Protein 5WTQ (pdb70)

GO terms:
  GO:0005829 cytosol (C, TAS)

Structure (mmCIF, N/CA/C/O backbone):
data_5WTQ
#
_entry.id   5WTQ
#
_cell.length_a   72.548
_cell.length_b   152.779
_cell.length_c   212.911
_cell.angle_alpha   90.00
_cell.angle_beta   90.00
_cell.angle_gamma   90.00
#
_symmetry.space_group_name_H-M   'F 2 2 2'
#
loop_
_entity.id
_entity.type
_entity.pdbx_description
1 polymer 'Proteasome assembly chaperone 4'
2 non-polymer 'NICKEL (II) ION'
3 non-polymer 'CHLORIDE ION'
4 water water
#
loop_
_atom_site.group_PDB
_atom_site.id
_atom_site.type_symbol
_atom_site.label_atom_id
_atom_site.label_alt_id
_atom_site.label_comp_id
_atom_site.label_asym_id
_atom_site.label_entity_id
_atom_site.label_seq_id
_atom_site.pdbx_PDB_ins_code
_atom_site.Cartn_x
_atom_site.Cartn_y
_atom_site.Cartn_z
_atom_site.occupancy
_atom_site.B_iso_or_equiv
_atom_site.auth_seq_id
_atom_site.auth_comp_id
_atom_site.auth_asym_id
_atom_site.auth_atom_id
_atom_site.pdbx_PDB_model_num
ATOM 1 N N . GLY A 1 13 ? -9.057 22.328 15.779 1.00 59.56 10 GLY A N 1
ATOM 2 C CA . GLY A 1 13 ? -9.307 23.827 16.013 1.00 58.09 10 GLY A CA 1
ATOM 3 C C . GLY A 1 13 ? -9.002 24.675 14.757 1.00 62.94 10 GLY A C 1
ATOM 4 O O . GLY A 1 13 ? -9.847 25.450 14.227 1.00 56.82 10 GLY A O 1
ATOM 5 N N . ASP A 1 14 ? -7.786 24.472 14.260 1.00 58.39 11 ASP A N 1
ATOM 6 C CA . ASP A 1 14 ? -7.289 25.051 12.981 1.00 58.52 11 ASP A CA 1
ATOM 7 C C . ASP A 1 14 ? -7.971 24.434 11.719 1.00 49.16 11 ASP A C 1
ATOM 8 O O . ASP A 1 14 ? -7.611 23.345 11.284 1.00 67.71 11 ASP A O 1
ATOM 13 N N . VAL A 1 15 ? -8.866 25.200 11.098 1.00 45.99 12 VAL A N 1
ATOM 14 C CA . VAL A 1 15 ? -9.650 24.829 9.912 1.00 48.14 12 VAL A CA 1
ATOM 15 C C . VAL A 1 15 ? -8.876 25.026 8.590 1.00 48.07 12 VAL A C 1
ATOM 16 O O . VAL A 1 15 ? -8.329 26.109 8.365 1.00 52.14 12 VAL A O 1
ATOM 20 N N . SER A 1 16 ? -8.852 24.009 7.700 1.00 36.72 13 SER A N 1
ATOM 21 C CA . SER A 1 16 ? -8.480 24.201 6.298 1.00 35.99 13 SER A CA 1
ATOM 22 C C . SER A 1 16 ? -9.610 23.765 5.364 1.00 37.30 13 SER A C 1
ATOM 23 O O . SER A 1 16 ? -10.304 22.771 5.627 1.00 36.34 13 SER A O 1
ATOM 26 N N . LEU A 1 17 ? -9.749 24.449 4.251 1.00 32.44 14 LEU A N 1
ATOM 27 C CA . LEU A 1 17 ? -10.771 24.225 3.264 1.00 37.00 14 LEU A CA 1
ATOM 28 C C . LEU A 1 17 ? -10.202 23.793 1.945 1.00 37.34 14 LEU A C 1
ATOM 29 O O . LEU A 1 17 ? -9.089 24.181 1.616 1.00 31.52 14 LEU A O 1
ATOM 34 N N . HIS A 1 18 ? -10.928 22.948 1.212 1.00 30.24 15 HIS A N 1
ATOM 35 C CA . HIS A 1 18 ? -10.525 22.563 -0.142 1.00 30.96 15 HIS A CA 1
ATOM 36 C C . HIS A 1 18 ? -11.773 22.301 -0.959 1.00 30.71 15 HIS A C 1
ATOM 37 O O . HIS A 1 18 ? -12.857 22.007 -0.386 1.00 29.51 15 HIS A O 1
ATOM 44 N N . ASN A 1 19 ? -11.693 22.473 -2.266 1.00 30.21 16 ASN A N 1
ATOM 45 C CA . ASN A 1 19 ? -12.750 22.034 -3.140 1.00 31.57 16 ASN A CA 1
ATOM 46 C C . ASN A 1 19 ? -12.178 21.451 -4.388 1.00 31.08 16 ASN A C 1
ATOM 47 O O . ASN A 1 19 ? -11.058 21.697 -4.719 1.00 30.83 16 ASN A O 1
ATOM 52 N N . PHE A 1 20 ? -12.966 20.651 -5.089 1.00 31.71 17 PHE A N 1
ATOM 53 C CA . PHE A 1 20 ? -12.551 20.059 -6.374 1.00 31.37 17 PHE A CA 1
ATOM 54 C C . PHE A 1 20 ? -13.776 19.627 -7.103 1.00 33.66 17 PHE A C 1
ATOM 55 O O . PHE A 1 20 ? -14.857 19.509 -6.503 1.00 33.74 17 PHE A O 1
ATOM 63 N N . SER A 1 21 ? -13.667 19.385 -8.393 1.00 31.56 18 SER A N 1
ATOM 64 C CA . SER A 1 21 ? -14.773 18.966 -9.201 1.00 32.25 18 SER A CA 1
ATOM 65 C C . SER A 1 21 ? -14.377 17.790 -10.106 1.00 39.55 18 SER A C 1
ATOM 66 O O . SER A 1 21 ? -13.196 17.553 -10.343 1.00 41.20 18 SER A O 1
ATOM 69 N N . ALA A 1 22 ? -15.353 17.067 -10.609 1.00 32.62 19 ALA A N 1
ATOM 70 C CA . ALA A 1 22 ? -15.078 15.892 -11.473 1.00 35.67 19 ALA A CA 1
ATOM 71 C C . ALA A 1 22 ? -16.271 15.643 -12.365 1.00 33.87 19 ALA A C 1
ATOM 72 O O . ALA A 1 22 ? -17.425 15.840 -11.961 1.00 33.88 19 ALA A O 1
ATOM 74 N N . ARG A 1 23 ? -16.026 15.206 -13.591 1.00 35.02 20 ARG A N 1
ATOM 75 C CA . ARG A 1 23 ? -17.093 14.720 -14.461 1.00 35.52 20 ARG A CA 1
ATOM 76 C C . ARG A 1 23 ? -17.305 13.234 -14.178 1.00 36.82 20 ARG A C 1
ATOM 77 O O . ARG A 1 23 ? -16.412 12.428 -14.412 1.00 38.06 20 ARG A O 1
ATOM 85 N N . LEU A 1 24 ? -18.497 12.880 -13.703 1.00 37.69 21 LEU A N 1
ATOM 86 C CA . LEU A 1 24 ? -18.825 11.500 -13.349 1.00 40.02 21 LEU A CA 1
ATOM 87 C C . LEU A 1 24 ? -20.169 11.176 -14.019 1.00 43.75 21 LEU A C 1
ATOM 88 O O . LEU A 1 24 ? -21.155 11.958 -13.882 1.00 40.92 21 LEU A O 1
ATOM 93 N N . TRP A 1 25 ? -20.211 10.081 -14.801 1.00 49.13 22 TRP A N 1
ATOM 94 C CA . TRP A 1 25 ? -21.294 9.857 -15.780 1.00 45.37 22 TRP A CA 1
ATOM 95 C C . TRP A 1 25 ? -21.455 11.122 -16.587 1.00 50.29 22 TRP A C 1
ATOM 96 O O . TRP A 1 25 ? -20.474 11.654 -17.065 1.00 46.41 22 TRP A O 1
ATOM 107 N N . GLU A 1 26 ? -22.649 11.664 -16.746 1.00 57.89 23 GLU A N 1
ATOM 108 C CA . GLU A 1 26 ? -22.698 12.825 -17.640 1.00 74.96 23 GLU A CA 1
ATOM 109 C C . GLU A 1 26 ? -22.876 14.120 -16.862 1.00 67.71 23 GLU A C 1
ATOM 110 O O . GLU A 1 26 ? -23.472 15.076 -17.376 1.00 70.95 23 GLU A O 1
ATOM 116 N N . GLN A 1 27 ? -22.335 14.162 -15.643 1.00 58.09 24 GLN A N 1
ATOM 117 C CA . GLN A 1 27 ? -22.615 15.292 -14.739 1.00 55.00 24 GLN A CA 1
ATOM 118 C C . GLN A 1 27 ? -21.395 15.781 -14.032 1.00 49.51 24 GLN A C 1
ATOM 119 O O . GLN A 1 27 ? -20.484 14.991 -13.721 1.00 42.46 24 GLN A O 1
ATOM 125 N N . LEU A 1 28 ? -21.338 17.110 -13.852 1.00 42.50 25 LEU A N 1
ATOM 126 C CA . LEU A 1 28 ? -20.271 17.710 -13.087 1.00 39.85 25 LEU A CA 1
ATOM 127 C C . LEU A 1 28 ? -20.603 17.566 -11.605 1.00 36.69 25 LEU A C 1
ATOM 128 O O . LEU A 1 28 ? -21.608 18.111 -11.131 1.00 35.20 25 LEU A O 1
ATOM 133 N N . VAL A 1 29 ? -19.765 16.865 -10.873 1.00 31.08 26 VAL A N 1
ATOM 134 C CA . VAL A 1 29 ? -19.912 16.731 -9.445 1.00 29.78 26 VAL A CA 1
ATOM 135 C C . VAL A 1 29 ? -18.921 17.616 -8.750 1.00 26.96 26 VAL A C 1
ATOM 136 O O . VAL A 1 29 ? -17.721 17.673 -9.113 1.00 27.30 26 VAL A O 1
ATOM 140 N N . HIS A 1 30 ? -19.401 18.270 -7.708 1.00 27.06 27 HIS A N 1
ATOM 141 C CA . HIS A 1 30 ? -18.603 19.278 -6.974 1.00 27.93 27 HIS A CA 1
ATOM 142 C C . HIS A 1 30 ? -18.409 18.845 -5.574 1.00 29.08 27 HIS A C 1
ATOM 143 O O . HIS A 1 30 ? -19.368 18.353 -4.918 1.00 30.81 27 HIS A O 1
ATOM 150 N N . PHE A 1 31 ? -17.203 19.009 -5.067 1.00 26.35 28 PHE A N 1
ATOM 151 C CA . PHE A 1 31 ? -16.827 18.540 -3.723 1.00 24.35 28 PHE A CA 1
ATOM 152 C C . PHE A 1 31 ? -16.273 19.667 -2.891 1.00 28.87 28 PHE A C 1
ATOM 153 O O . PHE A 1 31 ? -15.416 20.431 -3.366 1.00 29.10 28 PHE A O 1
ATOM 161 N N . HIS A 1 32 ? -16.701 19.779 -1.634 1.00 26.03 29 HIS A N 1
ATOM 162 C CA . HIS A 1 32 ? -16.097 20.704 -0.694 1.00 27.86 29 HIS A CA 1
ATOM 163 C C . HIS A 1 32 ? -15.632 19.918 0.514 1.00 30.36 29 HIS A C 1
ATOM 164 O O . HIS A 1 32 ? -16.299 18.999 0.966 1.00 28.54 29 HIS A O 1
ATOM 171 N N . VAL A 1 33 ? -14.516 20.342 1.088 1.00 26.04 30 VAL A N 1
ATOM 172 C CA . VAL A 1 33 ? -13.907 19.711 2.228 1.00 28.56 30 VAL A CA 1
ATOM 173 C C . VAL A 1 33 ? -13.628 20.713 3.282 1.00 30.68 30 VAL A C 1
ATOM 174 O O . VAL A 1 33 ? -13.140 21.796 2.977 1.00 31.54 30 VAL A O 1
ATOM 178 N N . MET A 1 34 ? -13.868 20.346 4.538 1.00 29.65 31 MET A N 1
ATOM 179 C CA . MET A 1 34 ? -13.358 21.078 5.679 1.00 33.15 31 MET A CA 1
ATOM 180 C C . MET A 1 34 ? -12.578 20.107 6.527 1.00 32.69 31 MET A C 1
ATOM 181 O O . MET A 1 34 ? -13.124 19.054 6.918 1.00 33.85 31 MET A O 1
ATOM 186 N N . ARG A 1 35 ? -11.333 20.448 6.833 1.00 33.01 32 ARG A N 1
ATOM 187 C CA . ARG A 1 35 ? -10.448 19.612 7.630 1.00 34.07 32 ARG A CA 1
ATOM 188 C C . ARG A 1 35 ? -10.190 20.330 8.942 1.00 35.22 32 ARG A C 1
ATOM 189 O O . ARG A 1 35 ? -9.752 21.495 8.947 1.00 36.16 32 ARG A O 1
ATOM 197 N N . LEU A 1 36 ? -10.565 19.684 10.025 1.00 34.21 33 LEU A N 1
ATOM 198 C CA . LEU A 1 36 ? -9.988 19.910 11.369 1.00 45.11 33 LEU A CA 1
ATOM 199 C C . LEU A 1 36 ? -9.059 18.745 11.711 1.00 52.57 33 LEU A C 1
ATOM 200 O O . LEU A 1 36 ? -8.999 17.753 10.950 1.00 50.05 33 LEU A O 1
ATOM 205 N N . THR A 1 37 ? -8.320 18.805 12.825 1.00 58.91 34 THR A N 1
ATOM 206 C CA . THR A 1 37 ? -7.346 17.712 13.134 1.00 56.07 34 THR A CA 1
ATOM 207 C C . THR A 1 37 ? -8.017 16.352 13.359 1.00 58.86 34 THR A C 1
ATOM 208 O O . THR A 1 37 ? -7.530 15.320 12.902 1.00 62.55 34 THR A O 1
ATOM 212 N N . ASP A 1 38 ? -9.131 16.382 14.083 1.00 47.63 35 ASP A N 1
ATOM 213 C CA . ASP A 1 38 ? -9.881 15.185 14.499 1.00 57.87 35 ASP A CA 1
ATOM 214 C C . ASP A 1 38 ? -11.213 15.014 13.748 1.00 54.97 35 ASP A C 1
ATOM 215 O O . ASP A 1 38 ? -11.912 14.030 14.002 1.00 50.79 35 ASP A O 1
ATOM 220 N N . SER A 1 39 ? -11.560 15.932 12.821 1.00 46.44 36 SER A N 1
ATOM 221 C CA . SER A 1 39 ? -12.819 15.843 12.099 1.00 43.70 36 SER A CA 1
ATOM 222 C C . SER A 1 39 ? -12.656 16.241 10.642 1.00 44.18 36 SER A C 1
ATOM 223 O O . SER A 1 39 ? -11.798 17.085 10.303 1.00 39.44 36 SER A O 1
ATOM 226 N N . LEU A 1 40 ? -13.437 15.647 9.764 1.00 32.27 37 LEU A N 1
ATOM 227 C CA . LEU A 1 40 ? -13.461 16.029 8.387 1.00 29.71 37 LEU A CA 1
ATOM 228 C C . LEU A 1 40 ? -14.925 16.198 7.942 1.00 32.66 37 LEU A C 1
ATOM 229 O O . LEU A 1 40 ? -15.758 15.381 8.309 1.00 32.12 37 LEU A O 1
ATOM 234 N N . PHE A 1 41 ? -15.224 17.235 7.160 1.00 30.86 38 PHE A N 1
ATOM 235 C CA . PHE A 1 41 ? -16.545 17.409 6.535 1.00 31.23 38 PHE A CA 1
ATOM 236 C C . PHE A 1 41 ? -16.409 17.297 5.064 1.00 30.19 38 PHE A C 1
ATOM 237 O O . PHE A 1 41 ? -15.632 18.051 4.482 1.00 31.40 38 PHE A O 1
ATOM 245 N N . LEU A 1 42 ? -17.141 16.365 4.436 1.00 27.88 39 LEU A N 1
ATOM 246 C CA . LEU A 1 42 ? -17.208 16.232 2.996 1.00 27.23 39 LEU A CA 1
ATOM 247 C C . LEU A 1 42 ? -18.580 16.524 2.467 1.00 26.18 39 LEU A C 1
ATOM 248 O O . LEU A 1 42 ? -19.547 15.923 2.914 1.00 27.80 39 LEU A O 1
ATOM 253 N N . TRP A 1 43 ? -18.661 17.416 1.506 1.00 27.03 40 TRP A N 1
ATOM 254 C CA . TRP A 1 43 ? -19.888 17.868 0.915 1.00 26.78 40 TRP A CA 1
ATOM 255 C C . TRP A 1 43 ? -19.776 17.521 -0.511 1.00 27.84 40 TRP A C 1
ATOM 256 O O . TRP A 1 43 ? -18.779 17.848 -1.161 1.00 26.40 40 TRP A O 1
ATOM 267 N N . VAL A 1 44 ? -20.814 16.876 -1.049 1.00 24.12 41 VAL A N 1
ATOM 268 C CA . VAL A 1 44 ? -20.925 16.537 -2.422 1.00 24.31 41 VAL A CA 1
ATOM 269 C C . VAL A 1 44 ? -22.138 17.124 -3.006 1.00 24.19 41 VAL A C 1
ATOM 270 O O . VAL A 1 44 ? -23.239 17.011 -2.414 1.00 28.29 41 VAL A O 1
ATOM 274 N N . GLY A 1 45 ? -22.006 17.722 -4.183 1.00 25.92 42 GLY A N 1
ATOM 275 C CA . GLY A 1 45 ? -23.177 18.344 -4.815 1.00 27.63 42 GLY A CA 1
ATOM 276 C C . GLY A 1 45 ? -22.873 18.893 -6.175 1.00 30.68 42 GLY A C 1
ATOM 277 O O . GLY A 1 45 ? -22.031 18.363 -6.906 1.00 32.44 42 GLY A O 1
ATOM 278 N N . ALA A 1 46 ? -23.599 19.928 -6.541 1.00 28.27 43 ALA A N 1
ATOM 279 C CA . ALA A 1 46 ? -23.507 20.557 -7.807 1.00 29.26 43 ALA A CA 1
ATOM 280 C C . ALA A 1 46 ? -22.860 21.902 -7.636 1.00 29.79 43 ALA A C 1
ATOM 281 O O . ALA A 1 46 ? -22.690 22.402 -6.513 1.00 27.67 43 ALA A O 1
ATOM 283 N N . THR A 1 47 ? -22.501 22.494 -8.762 1.00 30.45 44 THR A N 1
ATOM 284 C CA . THR A 1 47 ? -22.031 23.862 -8.789 1.00 27.58 44 THR A CA 1
ATOM 285 C C . THR A 1 47 ? -22.724 24.594 -9.909 1.00 32.47 44 THR A C 1
ATOM 286 O O . THR A 1 47 ? -22.889 24.049 -11.005 1.00 31.91 44 THR A O 1
ATOM 290 N N . PRO A 1 48 ? -23.195 25.819 -9.687 1.00 31.42 45 PRO A N 1
ATOM 291 C CA . PRO A 1 48 ? -23.095 26.569 -8.417 1.00 32.58 45 PRO A CA 1
ATOM 292 C C . PRO A 1 48 ? -24.054 26.022 -7.326 1.00 32.28 45 PRO A C 1
ATOM 293 O O . PRO A 1 48 ? -24.924 25.191 -7.611 1.00 31.32 45 PRO A O 1
ATOM 297 N N . HIS A 1 49 ? -23.813 26.467 -6.102 1.00 28.81 46 HIS A N 1
ATOM 298 C CA . HIS A 1 49 ? -24.570 25.971 -4.965 1.00 29.30 46 HIS A CA 1
ATOM 299 C C . HIS A 1 49 ? -24.621 27.081 -3.930 1.00 30.66 46 HIS A C 1
ATOM 300 O O . HIS A 1 49 ? -23.799 28.051 -3.912 1.00 26.92 46 HIS A O 1
ATOM 307 N N . LEU A 1 50 ? -25.519 26.865 -2.997 1.00 29.83 47 LEU A N 1
ATOM 308 C CA . LEU A 1 50 ? -25.655 27.765 -1.884 1.00 32.75 47 LEU A CA 1
ATOM 309 C C . LEU A 1 50 ? -24.526 27.591 -0.931 1.00 33.02 47 LEU A C 1
ATOM 310 O O . LEU A 1 50 ? -23.885 26.523 -0.842 1.00 31.41 47 LEU A O 1
ATOM 315 N N . ARG A 1 51 ? -24.252 28.697 -0.207 1.00 29.72 48 ARG A N 1
ATOM 316 C CA . ARG A 1 51 ? -23.133 28.728 0.717 1.00 30.30 48 ARG A CA 1
ATOM 317 C C . ARG A 1 51 ? -23.633 28.959 2.154 1.00 33.18 48 ARG A C 1
ATOM 318 O O . ARG A 1 51 ? -23.272 29.886 2.782 1.00 39.99 48 ARG A O 1
ATOM 326 N N . ASN A 1 52 ? -24.431 28.022 2.626 1.00 33.93 49 ASN A N 1
ATOM 327 C CA . ASN A 1 52 ? -25.252 28.166 3.799 1.00 34.66 49 ASN A CA 1
ATOM 328 C C . ASN A 1 52 ? -24.823 27.272 4.943 1.00 34.65 49 ASN A C 1
ATOM 329 O O . ASN A 1 52 ? -25.643 26.910 5.804 1.00 30.50 49 ASN A O 1
ATOM 334 N N . LEU A 1 53 ? -23.576 26.857 4.938 1.00 30.77 50 LEU A N 1
ATOM 335 C CA . LEU A 1 53 ? -23.053 25.927 5.904 1.00 27.25 50 LEU A CA 1
ATOM 336 C C . LEU A 1 53 ? -21.825 26.500 6.551 1.00 27.81 50 LEU A C 1
ATOM 337 O O . LEU A 1 53 ? -20.885 26.847 5.878 1.00 31.15 50 LEU A O 1
ATOM 342 N N . ALA A 1 54 ? -21.840 26.562 7.863 1.00 27.51 51 ALA A N 1
ATOM 343 C CA . ALA A 1 54 ? -20.780 27.224 8.620 1.00 29.76 51 ALA A CA 1
ATOM 344 C C . ALA A 1 54 ? -20.420 26.462 9.830 1.00 28.90 51 ALA A C 1
ATOM 345 O O . ALA A 1 54 ? -21.221 25.692 10.342 1.00 31.52 51 ALA A O 1
ATOM 347 N N . VAL A 1 55 ? -19.216 26.691 10.304 1.00 30.30 52 VAL A N 1
ATOM 348 C CA . VAL A 1 55 ? -18.787 26.192 11.587 1.00 28.50 52 VAL A CA 1
ATOM 349 C C . VAL A 1 55 ? -18.140 27.335 12.368 1.00 35.06 52 VAL A C 1
ATOM 350 O O . VAL A 1 55 ? -17.441 28.175 11.783 1.00 39.51 52 VAL A O 1
ATOM 354 N N . ALA A 1 56 ? -18.358 27.345 13.672 1.00 34.28 53 ALA A N 1
ATOM 355 C CA . ALA A 1 56 ? -17.664 28.266 14.549 1.00 35.56 53 ALA A CA 1
ATOM 356 C C . ALA A 1 56 ? -17.042 27.527 15.713 1.00 38.25 53 ALA A C 1
ATOM 357 O O . ALA A 1 56 ? -17.605 26.552 16.233 1.00 35.88 53 ALA A O 1
ATOM 359 N N . MET A 1 57 ? -15.930 28.050 16.216 1.00 38.91 54 MET A N 1
ATOM 360 C CA . MET A 1 57 ? -15.365 27.586 17.492 1.00 46.46 54 MET A CA 1
ATOM 361 C C . MET A 1 57 ? -14.757 28.766 18.272 1.00 47.67 54 MET A C 1
ATOM 362 O O . MET A 1 57 ? -14.196 29.697 17.659 1.00 46.82 54 MET A O 1
ATOM 367 N N . SER A 1 58 ? -15.044 28.702 19.580 1.00 58.52 55 SER A N 1
ATOM 368 C CA . SER A 1 58 ? -14.437 29.525 20.620 1.00 59.34 55 SER A CA 1
ATOM 369 C C . SER A 1 58 ? -12.957 29.519 20.396 1.00 57.64 55 SER A C 1
ATOM 370 O O . SER A 1 58 ? -12.346 28.468 20.244 1.00 61.74 55 SER A O 1
ATOM 373 N N . SER A 1 59 ? -12.417 30.725 20.236 1.00 66.73 56 SER A N 1
ATOM 374 C CA . SER A 1 59 ? -10.984 30.961 20.186 1.00 64.04 56 SER A CA 1
ATOM 375 C C . SER A 1 59 ? -10.624 31.042 21.667 1.00 61.35 56 SER A C 1
ATOM 376 O O . SER A 1 59 ? -11.417 31.602 22.492 1.00 52.98 56 SER A O 1
ATOM 379 N N . ARG A 1 60 ? -9.461 30.542 22.045 1.00 63.16 57 ARG A N 1
ATOM 380 C CA . ARG A 1 60 ? -9.044 30.809 23.453 1.00 63.54 57 ARG A CA 1
ATOM 381 C C . ARG A 1 60 ? -8.427 32.207 23.625 1.00 53.71 57 ARG A C 1
ATOM 382 O O . ARG A 1 60 ? -8.292 32.655 24.749 1.00 56.34 57 ARG A O 1
ATOM 390 N N . TYR A 1 61 ? -8.162 32.932 22.530 1.00 42.85 58 TYR A N 1
ATOM 391 C CA . TYR A 1 61 ? -7.523 34.252 22.627 1.00 43.07 58 TYR A CA 1
ATOM 392 C C . TYR A 1 61 ? -8.563 35.357 22.821 1.00 56.16 58 TYR A C 1
ATOM 393 O O . TYR A 1 61 ? -8.392 36.191 23.712 1.00 55.17 58 TYR A O 1
ATOM 402 N N . ASP A 1 62 ? -9.656 35.287 22.042 1.00 59.25 59 ASP A N 1
ATOM 403 C CA . ASP A 1 62 ? -10.737 36.295 21.986 1.00 56.41 59 ASP A CA 1
ATOM 404 C C . ASP A 1 62 ? -12.025 35.696 22.557 1.00 55.68 59 ASP A C 1
ATOM 405 O O . ASP A 1 62 ? -12.211 34.500 22.509 1.00 48.81 59 ASP A O 1
ATOM 410 N N . SER A 1 63 ? -12.942 36.530 23.043 1.00 47.04 60 SER A N 1
ATOM 411 C CA . SER A 1 63 ? -14.213 36.033 23.443 1.00 52.27 60 SER A CA 1
ATOM 412 C C . SER A 1 63 ? -15.073 35.805 22.223 1.00 48.57 60 SER A C 1
ATOM 413 O O . SER A 1 63 ? -16.146 35.325 22.418 1.00 43.45 60 SER A O 1
ATOM 416 N N . ILE A 1 64 ? -14.665 36.224 21.007 1.00 40.49 61 ILE A N 1
ATOM 417 C CA . ILE A 1 64 ? -15.558 36.068 19.835 1.00 40.62 61 ILE A CA 1
ATOM 418 C C . ILE A 1 64 ? -15.168 34.799 19.051 1.00 38.89 61 ILE A C 1
ATOM 419 O O . ILE A 1 64 ? -14.030 34.657 18.653 1.00 37.82 61 ILE A O 1
ATOM 424 N N . PRO A 1 65 ? -16.093 33.827 18.890 1.00 36.52 62 PRO A N 1
ATOM 425 C CA . PRO A 1 65 ? -15.764 32.610 18.134 1.00 37.42 62 PRO A CA 1
ATOM 426 C C . PRO A 1 65 ? -15.475 32.929 16.684 1.00 33.48 62 PRO A C 1
ATOM 427 O O . PRO A 1 65 ? -16.065 33.853 16.115 1.00 36.81 62 PRO A O 1
ATOM 431 N N . VAL A 1 66 ? -14.489 32.220 16.097 1.00 32.19 63 VAL A N 1
ATOM 432 C CA . VAL A 1 66 ? -14.221 32.383 14.678 1.00 39.29 63 VAL A CA 1
ATOM 433 C C . VAL A 1 66 ? -15.128 31.435 13.846 1.00 40.46 63 VAL A C 1
ATOM 434 O O . VAL A 1 66 ? -15.111 30.251 14.075 1.00 36.71 63 VAL A O 1
ATOM 438 N N . SER A 1 67 ? -15.882 32.029 12.945 1.00 40.80 64 SER A N 1
ATOM 439 C CA . SER A 1 67 ? -16.874 31.357 12.155 1.00 43.57 64 SER A CA 1
ATOM 440 C C . SER A 1 67 ? -16.346 31.264 10.750 1.00 45.91 64 SER A C 1
ATOM 441 O O . SER A 1 67 ? -15.799 32.235 10.243 1.00 42.60 64 SER A O 1
ATOM 444 N N . THR A 1 68 ? -16.492 30.112 10.120 1.00 35.12 65 THR A N 1
ATOM 445 C CA . THR A 1 68 ? -16.028 29.918 8.733 1.00 36.65 65 THR A CA 1
ATOM 446 C C . THR A 1 68 ? -17.148 29.393 7.872 1.00 36.18 65 THR A C 1
ATOM 447 O O . THR A 1 68 ? -17.863 28.502 8.295 1.00 36.18 65 THR A O 1
ATOM 451 N N . SER A 1 69 ? -17.322 29.919 6.674 1.00 33.71 66 SER A N 1
ATOM 452 C CA . SER A 1 69 ? -18.264 29.373 5.690 1.00 36.90 66 SER A CA 1
ATOM 453 C C . SER A 1 69 ? -17.592 28.174 5.029 1.00 37.98 66 SER A C 1
ATOM 454 O O . SER A 1 69 ? -16.548 28.307 4.475 1.00 35.70 66 SER A O 1
ATOM 457 N N . LEU A 1 70 ? -18.128 26.965 5.140 1.00 30.23 67 LEU A N 1
ATOM 458 C CA . LEU A 1 70 ? -17.442 25.784 4.645 1.00 31.38 67 LEU A CA 1
ATOM 459 C C . LEU A 1 70 ? -17.521 25.611 3.147 1.00 28.96 67 LEU A C 1
ATOM 460 O O . LEU A 1 70 ? -16.761 24.900 2.578 1.00 34.01 67 LEU A O 1
ATOM 465 N N . LEU A 1 71 ? -18.481 26.269 2.522 1.00 29.05 68 LEU A N 1
ATOM 466 C CA . LEU A 1 71 ? -18.803 26.123 1.148 1.00 31.07 68 LEU A CA 1
ATOM 467 C C . LEU A 1 71 ? -18.348 27.284 0.241 1.00 29.36 68 LEU A C 1
ATOM 468 O O . LEU A 1 71 ? -18.777 27.388 -0.895 1.00 36.68 68 LEU A O 1
ATOM 473 N N . GLY A 1 72 ? -17.489 28.143 0.761 1.00 33.11 69 GLY A N 1
ATOM 474 C CA . GLY A 1 72 ? -16.932 29.253 0.038 1.00 36.74 69 GLY A CA 1
ATOM 475 C C . GLY A 1 72 ? -17.384 30.580 0.634 1.00 41.66 69 GLY A C 1
ATOM 476 O O . GLY A 1 72 ? -18.436 30.704 1.290 1.00 34.13 69 GLY A O 1
ATOM 477 N N . ASP A 1 73 ? -16.567 31.591 0.403 1.00 46.66 70 ASP A N 1
ATOM 478 C CA . ASP A 1 73 ? -16.836 32.908 1.018 1.00 49.18 70 ASP A CA 1
ATOM 479 C C . ASP A 1 73 ? -18.142 33.434 0.574 1.00 45.14 70 ASP A C 1
ATOM 480 O O . ASP A 1 73 ? -18.539 33.241 -0.546 1.00 42.16 70 ASP A O 1
ATOM 485 N N . THR A 1 74 ? -18.861 34.071 1.479 1.00 45.57 71 THR A N 1
ATOM 486 C CA . THR A 1 74 ? -20.114 34.738 1.159 1.00 45.94 71 THR A CA 1
ATOM 487 C C . THR A 1 74 ? -20.235 35.988 2.038 1.00 52.05 71 THR A C 1
ATOM 488 O O . THR A 1 74 ? -19.728 36.020 3.173 1.00 51.73 71 THR A O 1
ATOM 492 N N . SER A 1 75 ? -20.985 36.957 1.551 1.00 57.43 72 SER A N 1
ATOM 493 C CA . SER A 1 75 ? -21.276 38.163 2.318 1.00 67.80 72 SER A CA 1
ATOM 494 C C . SER A 1 75 ? -22.511 37.983 3.215 1.00 66.43 72 SER A C 1
ATOM 495 O O . SER A 1 75 ? -22.616 38.702 4.214 1.00 81.10 72 SER A O 1
ATOM 498 N N . ASP A 1 76 ? -23.443 37.072 2.849 1.00 58.81 73 ASP A N 1
ATOM 499 C CA . ASP A 1 76 ? -24.552 36.610 3.727 1.00 60.99 73 ASP A CA 1
ATOM 500 C C . ASP A 1 76 ? -24.007 35.975 5.025 1.00 52.44 73 ASP A C 1
ATOM 501 O O . ASP A 1 76 ? -23.395 34.922 4.997 1.00 52.51 73 ASP A O 1
ATOM 506 N N . THR A 1 77 ? -24.257 36.621 6.146 1.00 52.84 74 THR A N 1
ATOM 507 C CA . THR A 1 77 ? -23.757 36.155 7.403 1.00 46.36 74 THR A CA 1
ATOM 508 C C . THR A 1 77 ? -24.787 35.320 8.189 1.00 39.19 74 THR A C 1
ATOM 509 O O . THR A 1 77 ? -24.560 35.120 9.376 1.00 39.59 74 THR A O 1
ATOM 513 N N . THR A 1 78 ? -25.921 34.903 7.618 1.00 35.23 75 THR A N 1
ATOM 514 C CA . THR A 1 78 ? -26.904 34.188 8.413 1.00 37.89 75 THR A CA 1
ATOM 515 C C . THR A 1 78 ? -26.317 32.954 9.107 1.00 42.42 75 THR A C 1
ATOM 516 O O . THR A 1 78 ? -26.422 32.822 10.326 1.00 36.37 75 THR A O 1
ATOM 520 N N . SER A 1 79 ? -25.653 32.081 8.350 1.00 33.77 76 SER A N 1
ATOM 521 C CA . SER A 1 79 ? -25.209 30.814 8.928 1.00 32.27 76 SER A CA 1
ATOM 522 C C . SER A 1 79 ? -23.971 31.087 9.798 1.00 30.10 76 SER A C 1
ATOM 523 O O . SER A 1 79 ? -23.819 30.496 10.864 1.00 30.91 76 SER A O 1
ATOM 526 N N . THR A 1 80 ? -23.027 31.895 9.284 1.00 32.71 77 THR A N 1
ATOM 527 C CA . THR A 1 80 ? -21.814 32.179 10.048 1.00 33.30 77 THR A CA 1
ATOM 528 C C . THR A 1 80 ? -22.146 32.928 11.318 1.00 34.49 77 THR A C 1
ATOM 529 O O . THR A 1 80 ? -21.565 32.637 12.340 1.00 32.88 77 THR A O 1
ATOM 533 N N . GLY A 1 81 ? -23.090 33.831 11.263 1.00 33.68 78 GLY A N 1
ATOM 534 C CA . GLY A 1 81 ? -23.501 34.614 12.444 1.00 39.53 78 GLY A CA 1
ATOM 535 C C . GLY A 1 81 ? -24.177 33.762 13.469 1.00 33.71 78 GLY A C 1
ATOM 536 O O . GLY A 1 81 ? -23.838 33.827 14.665 1.00 35.03 78 GLY A O 1
ATOM 537 N N . LEU A 1 82 ? -25.112 32.948 13.036 1.00 36.11 79 LEU A N 1
ATOM 538 C CA . LEU A 1 82 ? -25.761 32.024 13.963 1.00 38.12 79 LEU A CA 1
ATOM 539 C C . LEU A 1 82 ? -24.786 31.087 14.609 1.00 34.56 79 LEU A C 1
ATOM 540 O O . LEU A 1 82 ? -24.870 30.866 15.838 1.00 35.63 79 LEU A O 1
ATOM 545 N N . ALA A 1 83 ? -23.883 30.492 13.819 1.00 32.46 80 ALA A N 1
ATOM 546 C CA . ALA A 1 83 ? -22.934 29.557 14.378 1.00 31.09 80 ALA A CA 1
ATOM 547 C C . ALA A 1 83 ? -22.078 30.264 15.450 1.00 34.87 80 ALA A C 1
ATOM 548 O O . ALA A 1 83 ? -21.782 29.712 16.477 1.00 34.47 80 ALA A O 1
ATOM 550 N N . GLN A 1 84 ? -21.628 31.455 15.130 1.00 33.78 81 GLN A N 1
ATOM 551 C CA . GLN A 1 84 ? -20.777 32.229 16.058 1.00 35.60 81 GLN A CA 1
ATOM 552 C C . GLN A 1 84 ? -21.495 32.508 17.367 1.00 31.52 81 GLN A C 1
ATOM 553 O O . GLN A 1 84 ? -20.914 32.300 18.412 1.00 35.21 81 GLN A O 1
ATOM 559 N N . ARG A 1 85 ? -22.744 32.936 17.310 1.00 33.76 82 ARG A N 1
ATOM 560 C CA . ARG A 1 85 ? -23.483 33.271 18.490 1.00 36.81 82 ARG A CA 1
ATOM 561 C C . ARG A 1 85 ? -23.784 32.005 19.313 1.00 47.15 82 ARG A C 1
ATOM 562 O O . ARG A 1 85 ? -23.741 32.056 20.540 1.00 38.22 82 ARG A O 1
ATOM 570 N N . LEU A 1 86 ? -24.101 30.881 18.660 1.00 35.57 83 LEU A N 1
ATOM 571 C CA . LEU A 1 86 ? -24.327 29.628 19.390 1.00 33.21 83 LEU A CA 1
ATOM 572 C C . LEU A 1 86 ? -23.060 29.041 19.939 1.00 34.61 83 LEU A C 1
A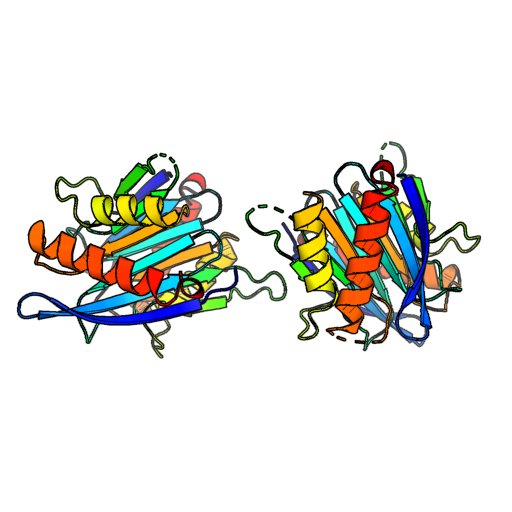TOM 573 O O . LEU A 1 86 ? -23.086 28.429 21.032 1.00 37.02 83 LEU A O 1
ATOM 578 N N . ALA A 1 87 ? -21.925 29.198 19.251 1.00 31.50 84 ALA A N 1
ATOM 579 C CA . ALA A 1 87 ? -20.670 28.750 19.793 1.00 36.16 84 ALA A CA 1
ATOM 580 C C . ALA A 1 87 ? -20.243 29.538 21.051 1.00 42.27 84 ALA A C 1
ATOM 581 O O . ALA A 1 87 ? -19.561 28.980 21.950 1.00 40.14 84 ALA A O 1
ATOM 583 N N . ARG A 1 88 ? -20.603 30.816 21.058 1.00 45.75 85 ARG A N 1
ATOM 584 C CA . ARG A 1 88 ? -20.348 31.721 22.190 1.00 50.44 85 ARG A CA 1
ATOM 585 C C . ARG A 1 88 ? -21.184 31.171 23.370 1.00 47.11 85 ARG A C 1
ATOM 586 O O . ARG A 1 88 ? -20.670 30.935 24.433 1.00 44.40 85 ARG A O 1
ATOM 594 N N . LYS A 1 89 ? -22.469 30.946 23.141 1.00 40.22 86 LYS A N 1
ATOM 595 C CA . LYS A 1 89 ? -23.368 30.532 24.187 1.00 45.14 86 LYS A CA 1
ATOM 596 C C . LYS A 1 89 ? -23.054 29.149 24.752 1.00 53.01 86 LYS A C 1
ATOM 597 O O . LYS A 1 89 ? -23.159 28.946 25.951 1.00 48.41 86 LYS A O 1
ATOM 603 N N . THR A 1 90 ? -22.641 28.204 23.916 1.00 41.48 87 THR A N 1
ATOM 604 C CA . THR A 1 90 ? -22.466 26.805 24.346 1.00 42.78 87 THR A CA 1
ATOM 605 C C . THR A 1 90 ? -21.033 26.461 24.657 1.00 50.97 87 THR A C 1
ATOM 606 O O . THR A 1 90 ? -20.775 25.361 25.153 1.00 48.24 87 THR A O 1
ATOM 610 N N . ASN A 1 91 ? -20.078 27.322 24.290 1.00 48.98 88 ASN A N 1
ATOM 611 C CA . ASN A 1 91 ? -18.668 26.989 24.473 1.00 55.73 88 ASN A CA 1
ATOM 612 C C . ASN A 1 91 ? -18.223 25.689 23.800 1.00 56.05 88 ASN A C 1
ATOM 613 O O . ASN A 1 91 ? -17.352 25.009 24.317 1.00 46.04 88 ASN A O 1
ATOM 618 N N . LYS A 1 92 ? -18.791 25.352 22.637 1.00 47.10 89 LYS A N 1
ATOM 619 C CA . LYS A 1 92 ? -18.339 24.233 21.850 1.00 48.94 89 LYS A CA 1
ATOM 620 C C . LYS A 1 92 ? -18.325 24.600 20.381 1.00 43.03 89 LYS A C 1
ATOM 621 O O . LYS A 1 92 ? -18.736 25.657 19.992 1.00 40.79 89 LYS A O 1
ATOM 627 N N . GLN A 1 93 ? -17.753 23.716 19.586 1.00 40.54 90 GLN A N 1
ATOM 628 C CA . GLN A 1 93 ? -17.773 23.829 18.132 1.00 42.95 90 GLN A CA 1
ATOM 629 C C . GLN A 1 93 ? -19.196 23.649 17.624 1.00 37.94 90 GLN A C 1
ATOM 630 O O . GLN A 1 93 ? -19.869 22.704 18.017 1.00 41.44 90 GLN A O 1
ATOM 636 N N . VAL A 1 94 ? -19.686 24.595 16.813 1.00 36.33 91 VAL A N 1
ATOM 637 C CA . VAL A 1 94 ? -21.069 24.567 16.335 1.00 35.57 91 VAL A CA 1
ATOM 638 C C . VAL A 1 94 ? -21.082 24.654 14.813 1.00 34.77 91 VAL A C 1
ATOM 639 O O . VAL A 1 94 ? -20.557 25.587 14.264 1.00 32.84 91 VAL A O 1
ATOM 643 N N . PHE A 1 95 ? -21.669 23.656 14.157 1.00 29.39 92 PHE A N 1
ATOM 644 C CA . PHE A 1 95 ? -21.982 23.701 12.731 1.00 27.69 92 PHE A CA 1
ATOM 645 C C . PHE A 1 95 ? -23.394 24.178 12.587 1.00 27.92 92 PHE A C 1
ATOM 646 O O . PHE A 1 95 ? -24.270 23.813 13.390 1.00 28.84 92 PHE A O 1
ATOM 654 N N . VAL A 1 96 ? -23.667 25.023 11.585 1.00 29.61 93 VAL A N 1
ATOM 655 C CA . VAL A 1 96 ? -25.021 25.415 11.239 1.00 27.71 93 VAL A CA 1
ATOM 656 C C . VAL A 1 96 ? -25.201 25.168 9.753 1.00 29.21 93 VAL A C 1
ATOM 657 O O . VAL A 1 96 ? -24.368 25.576 8.947 1.00 28.61 93 VAL A O 1
ATOM 661 N N . SER A 1 97 ? -26.264 24.471 9.399 1.00 25.68 94 SER A N 1
ATOM 662 C CA . SER A 1 97 ? -26.677 24.261 8.034 1.00 25.18 94 SER A CA 1
ATOM 663 C C . SER A 1 97 ? -27.987 24.937 7.934 1.00 25.84 94 SER A C 1
ATOM 664 O O . SER A 1 97 ? -28.960 24.509 8.564 1.00 25.50 94 SER A O 1
ATOM 667 N N . TYR A 1 98 ? -28.033 26.041 7.195 1.00 28.10 95 TYR A N 1
ATOM 668 C CA . TYR A 1 98 ? -29.228 26.949 7.240 1.00 26.75 95 TYR A CA 1
ATOM 669 C C . TYR A 1 98 ? -29.922 26.845 5.931 1.00 30.72 95 TYR A C 1
ATOM 670 O O . TYR A 1 98 ? -29.493 27.486 4.982 1.00 34.20 95 TYR A O 1
ATOM 679 N N . ASN A 1 99 ? -30.990 26.081 5.845 1.00 27.42 96 ASN A N 1
ATOM 680 C CA . ASN A 1 99 ? -31.590 25.718 4.582 1.00 33.77 96 ASN A CA 1
ATOM 681 C C . ASN A 1 99 ? -32.949 26.332 4.389 1.00 37.63 96 ASN A C 1
ATOM 682 O O . ASN A 1 99 ? -33.786 25.712 3.796 1.00 40.91 96 ASN A O 1
ATOM 687 N N . LEU A 1 100 ? -33.064 27.619 4.672 1.00 45.79 97 LEU A N 1
ATOM 688 C CA . LEU A 1 100 ? -34.327 28.256 4.478 1.00 52.48 97 LEU A CA 1
ATOM 689 C C . LEU A 1 100 ? -34.221 29.298 3.445 1.00 53.50 97 LEU A C 1
ATOM 690 O O . LEU A 1 100 ? -33.233 29.985 3.355 1.00 46.84 97 LEU A O 1
ATOM 695 N N . GLN A 1 101 ? -35.302 29.340 2.682 1.00 77.10 98 GLN A N 1
ATOM 696 C CA . GLN A 1 101 ? -35.503 30.211 1.566 1.00 93.33 98 GLN A CA 1
ATOM 697 C C . GLN A 1 101 ? -35.543 31.656 1.991 1.00 98.87 98 GLN A C 1
ATOM 698 O O . GLN A 1 101 ? -34.968 32.580 1.435 1.00 89.99 98 GLN A O 1
ATOM 704 N N . ASN A 1 102 ? -36.391 31.804 3.000 1.00 97.73 99 ASN A N 1
ATOM 705 C CA . ASN A 1 102 ? -36.765 33.093 3.538 1.00 92.29 99 ASN A CA 1
ATOM 706 C C . ASN A 1 102 ? -35.549 33.603 4.306 1.00 85.76 99 ASN A C 1
ATOM 707 O O . ASN A 1 102 ? -35.177 33.088 5.388 1.00 77.59 99 ASN A O 1
ATOM 712 N N . THR A 1 103 ? -34.943 34.626 3.714 1.00 77.01 100 THR A N 1
ATOM 713 C CA . THR A 1 103 ? -33.791 35.279 4.280 1.00 77.49 100 THR A CA 1
ATOM 714 C C . THR A 1 103 ? -34.136 36.695 4.782 1.00 82.79 100 THR A C 1
ATOM 715 O O . THR A 1 103 ? -33.229 37.478 5.030 1.00 87.08 100 THR A O 1
ATOM 719 N N . ASP A 1 104 ? -35.428 37.009 4.978 1.00 74.05 101 ASP A N 1
ATOM 720 C CA . ASP A 1 104 ? -35.812 38.242 5.663 1.00 75.13 101 ASP A CA 1
ATOM 721 C C . ASP A 1 104 ? -35.099 38.274 7.044 1.00 72.20 101 ASP A C 1
ATOM 722 O O . ASP A 1 104 ? -35.085 37.254 7.778 1.00 61.06 101 ASP A O 1
ATOM 727 N N . SER A 1 105 ? -34.492 39.395 7.410 1.00 66.51 102 SER A N 1
ATOM 728 C CA . SER A 1 105 ? -33.683 39.424 8.630 1.00 66.11 102 SER A CA 1
ATOM 729 C C . SER A 1 105 ? -34.549 39.202 9.901 1.00 62.67 102 SER A C 1
ATOM 730 O O . SER A 1 105 ? -34.088 38.659 10.916 1.00 63.52 102 SER A O 1
ATOM 733 N N . ASN A 1 106 ? -35.810 39.624 9.829 1.00 53.51 103 ASN A N 1
ATOM 734 C CA . ASN A 1 106 ? -36.693 39.431 10.960 1.00 60.66 103 ASN A CA 1
ATOM 735 C C . ASN A 1 106 ? -37.098 37.978 11.088 1.00 59.25 103 ASN A C 1
ATOM 736 O O . ASN A 1 106 ? -37.224 37.487 12.174 1.00 44.83 103 ASN A O 1
ATOM 741 N N . PHE A 1 107 ? -37.286 37.273 9.980 1.00 50.69 104 PHE A N 1
ATOM 742 C CA . PHE A 1 107 ? -37.554 35.856 10.030 1.00 47.29 104 PHE A CA 1
ATOM 743 C C . PHE A 1 107 ? -36.390 35.125 10.682 1.00 47.54 104 PHE A C 1
ATOM 744 O O . PHE A 1 107 ? -36.611 34.290 11.571 1.00 36.65 104 PHE A O 1
ATOM 752 N N . ALA A 1 108 ? -35.166 35.506 10.333 1.00 43.44 105 ALA A N 1
ATOM 753 C CA . ALA A 1 108 ? -33.979 34.864 10.910 1.00 40.90 105 ALA A CA 1
ATOM 754 C C . ALA A 1 108 ? -33.882 35.068 12.436 1.00 34.78 105 ALA A C 1
ATOM 755 O O . ALA A 1 108 ? -33.374 34.213 13.193 1.00 30.87 105 ALA A O 1
ATOM 757 N N . LEU A 1 109 ? -34.329 36.228 12.868 1.00 35.42 106 LEU A N 1
ATOM 758 C CA . LEU A 1 109 ? -34.398 36.518 14.305 1.00 38.80 106 LEU A CA 1
ATOM 759 C C . LEU A 1 109 ? -35.420 35.590 15.025 1.00 33.41 106 LEU A C 1
ATOM 760 O O . LEU A 1 109 ? -35.122 35.083 16.128 1.00 34.38 106 LEU A O 1
ATOM 765 N N . LEU A 1 110 ? -36.588 35.402 14.405 1.00 32.53 107 LEU A N 1
ATOM 766 C CA . LEU A 1 110 ? -37.572 34.471 14.899 1.00 32.35 107 LEU A CA 1
ATOM 767 C C . LEU A 1 110 ? -36.991 33.051 15.024 1.00 35.37 107 LEU A C 1
ATOM 768 O O . LEU A 1 110 ? -37.240 32.372 16.018 1.00 26.37 107 LEU A O 1
ATOM 773 N N . VAL A 1 111 ? -36.211 32.639 14.015 1.00 29.33 108 VAL A N 1
ATOM 774 C CA . VAL A 1 111 ? -35.576 31.326 13.994 1.00 31.57 108 VAL A CA 1
ATOM 775 C C . VAL A 1 111 ? -34.546 31.214 15.126 1.00 28.39 108 VAL A C 1
ATOM 776 O O . VAL A 1 111 ? -34.541 30.250 15.864 1.00 27.73 108 VAL A O 1
ATOM 780 N N . GLU A 1 112 ? -33.706 32.212 15.255 1.00 26.20 109 GLU A N 1
ATOM 781 C CA . GLU A 1 112 ? -32.702 32.227 16.273 1.00 26.60 109 GLU A CA 1
ATOM 782 C C . GLU A 1 112 ? -33.312 32.190 17.695 1.00 30.92 109 GLU A C 1
ATOM 783 O O . GLU A 1 112 ? -32.824 31.441 18.620 1.00 28.94 109 GLU A O 1
ATOM 789 N N . ASN A 1 113 ? -34.349 32.981 17.872 1.00 27.15 110 ASN A N 1
ATOM 790 C CA . ASN A 1 113 ? -35.097 32.973 19.150 1.00 30.28 110 ASN A CA 1
ATOM 791 C C . ASN A 1 113 ? -35.671 31.613 19.482 1.00 27.52 110 ASN A C 1
ATOM 792 O O . ASN A 1 113 ? -35.620 31.183 20.618 1.00 26.36 110 ASN A O 1
ATOM 797 N N . ARG A 1 114 ? -36.207 30.925 18.499 1.00 28.16 111 ARG A N 1
ATOM 798 C CA . ARG A 1 114 ? -36.745 29.597 18.704 1.00 26.59 111 ARG A CA 1
ATOM 799 C C . ARG A 1 114 ? -35.699 28.605 19.122 1.00 30.12 111 ARG A C 1
ATOM 800 O O . ARG A 1 114 ? -35.944 27.794 20.023 1.00 28.08 111 ARG A O 1
ATOM 808 N N . ILE A 1 115 ? -34.507 28.707 18.545 1.00 25.74 112 ILE A N 1
ATOM 809 C CA . ILE A 1 115 ? -33.404 27.869 18.939 1.00 30.78 112 ILE A CA 1
ATOM 810 C C . ILE A 1 115 ? -33.003 28.134 20.400 1.00 28.21 112 ILE A C 1
ATOM 811 O O . ILE A 1 115 ? -32.796 27.198 21.188 1.00 25.29 112 ILE A O 1
ATOM 816 N N . LYS A 1 116 ? -32.883 29.407 20.740 1.00 28.86 113 LYS A N 1
ATOM 817 C CA . LYS A 1 116 ? -32.534 29.742 22.100 1.00 29.42 113 LYS A CA 1
ATOM 818 C C . LYS A 1 116 ? -33.565 29.238 23.118 1.00 28.52 113 LYS A C 1
ATOM 819 O O . LYS A 1 116 ? -33.159 28.710 24.168 1.00 28.91 113 LYS A O 1
ATOM 825 N N . GLU A 1 117 ? -34.855 29.336 22.781 1.00 27.01 114 GLU A N 1
ATOM 826 C CA . GLU A 1 117 ? -35.933 28.731 23.571 1.00 29.23 114 GLU A CA 1
ATOM 827 C C . GLU A 1 117 ? -35.774 27.254 23.821 1.00 30.74 114 GLU A C 1
ATOM 828 O O . GLU A 1 117 ? -36.047 26.743 24.942 1.00 29.18 114 GLU A O 1
ATOM 834 N N . GLU A 1 118 ? -35.365 26.536 22.789 1.00 27.05 115 GLU A N 1
ATOM 835 C CA . GLU A 1 118 ? -35.139 25.098 22.910 1.00 27.04 115 GLU A CA 1
ATOM 836 C C . GLU A 1 118 ? -33.945 24.803 23.786 1.00 26.92 115 GLU A C 1
ATOM 837 O O . GLU A 1 118 ? -33.982 23.859 24.579 1.00 32.15 115 GLU A O 1
ATOM 843 N N . MET A 1 119 ? -32.921 25.611 23.690 1.00 28.74 116 MET A N 1
ATOM 844 C CA . MET A 1 119 ? -31.744 25.433 24.525 1.00 27.13 116 MET A CA 1
ATOM 845 C C . MET A 1 119 ? -32.057 25.681 26.007 1.00 36.78 116 MET A C 1
ATOM 846 O O . MET A 1 119 ? -31.460 25.022 26.849 1.00 35.76 116 MET A O 1
ATOM 851 N N . GLU A 1 120 ? -32.965 26.612 26.294 1.00 32.54 117 GLU A N 1
ATOM 852 C CA . GLU A 1 120 ? -33.395 26.918 27.670 1.00 35.32 117 GLU A CA 1
ATOM 853 C C . GLU A 1 120 ? -34.253 25.786 28.220 1.00 35.69 117 GLU A C 1
ATOM 854 O O . GLU A 1 120 ? -34.118 25.398 29.362 1.00 41.95 117 GLU A O 1
ATOM 860 N N . ALA A 1 121 ? -35.120 25.257 27.399 1.00 33.46 118 ALA A N 1
ATOM 861 C CA . ALA A 1 121 ? -35.997 24.184 27.817 1.00 38.36 118 ALA A CA 1
ATOM 862 C C . ALA A 1 121 ? -35.289 22.856 27.927 1.00 42.14 118 ALA A C 1
ATOM 863 O O . ALA A 1 121 ? -35.585 22.062 28.844 1.00 39.10 118 ALA A O 1
ATOM 865 N N . PHE A 1 122 ? -34.334 22.573 27.038 1.00 37.99 119 PHE A N 1
ATOM 866 C CA . PHE A 1 122 ? -33.682 21.238 27.013 1.00 41.20 119 PHE A CA 1
ATOM 867 C C . PHE A 1 122 ? -32.190 21.379 26.882 1.00 35.10 119 PHE A C 1
ATOM 868 O O . PHE A 1 122 ? -31.594 20.932 25.865 1.00 35.93 119 PHE A O 1
ATOM 876 N N . PRO A 1 123 ? -31.541 21.963 27.900 1.00 41.95 120 PRO A N 1
ATOM 877 C CA . PRO A 1 123 ? -30.101 22.188 27.788 1.00 43.04 120 PRO A CA 1
ATOM 878 C C . PRO A 1 123 ? -29.290 20.916 27.572 1.00 38.91 120 PRO A C 1
ATOM 879 O O . PRO A 1 123 ? -28.220 20.990 27.011 1.00 43.24 120 PRO A O 1
ATOM 883 N N . GLU A 1 124 ? -29.783 19.787 28.025 1.00 39.34 121 GLU A N 1
ATOM 884 C CA . GLU A 1 124 ? -29.089 18.520 27.890 1.00 51.50 121 GLU A CA 1
ATOM 885 C C . GLU A 1 124 ? -29.056 18.022 26.440 1.00 49.70 121 GLU A C 1
ATOM 886 O O . GLU A 1 124 ? -28.211 17.212 26.109 1.00 46.40 121 GLU A O 1
ATOM 892 N N . LYS A 1 125 ? -29.973 18.505 25.588 1.00 46.33 122 LYS A N 1
ATOM 893 C CA . LYS A 1 125 ? -29.966 18.172 24.155 1.00 42.76 122 LYS A CA 1
ATOM 894 C C . LYS A 1 125 ? -28.955 18.960 23.309 1.00 41.14 122 LYS A C 1
ATOM 895 O O . LYS A 1 125 ? -28.816 18.723 22.089 1.00 44.87 122 LYS A O 1
ATOM 901 N N . PHE A 1 126 ? -28.237 19.894 23.928 1.00 35.61 123 PHE A N 1
ATOM 902 C CA . PHE A 1 126 ? -27.284 20.721 23.249 1.00 37.34 123 PHE A CA 1
ATOM 903 C C . PHE A 1 126 ? -25.925 20.631 23.975 1.00 48.21 123 PHE A C 1
ATOM 904 O O . PHE A 1 126 ? -24.868 21.129 23.589 1.00 56.57 123 PHE A O 1
ATOM 913 N N . VAL B 1 15 ? -23.150 10.139 20.540 1.00 63.26 12 VAL B N 1
ATOM 914 C CA . VAL B 1 15 ? -24.088 10.936 19.661 1.00 60.40 12 VAL B CA 1
ATOM 915 C C . VAL B 1 15 ? -25.511 10.963 20.221 1.00 62.67 12 VAL B C 1
ATOM 916 O O . VAL B 1 15 ? -26.081 9.906 20.464 1.00 63.06 12 VAL B O 1
ATOM 920 N N . SER B 1 16 ? -26.085 12.154 20.405 1.00 48.07 13 SER B N 1
ATOM 921 C CA . SER B 1 16 ? -27.511 12.316 20.768 1.00 45.43 13 SER B CA 1
ATOM 922 C C . SER B 1 16 ? -28.197 13.209 19.746 1.00 37.78 13 SER B C 1
ATOM 923 O O . SER B 1 16 ? -27.637 14.223 19.319 1.00 34.86 13 SER B O 1
ATOM 926 N N . LEU B 1 17 ? -29.396 12.794 19.341 1.00 35.72 14 LEU B N 1
ATOM 927 C CA . LEU B 1 17 ? -30.145 13.449 18.288 1.00 36.97 14 LEU B CA 1
ATOM 928 C C . LEU B 1 17 ? -31.420 14.050 18.847 1.00 38.01 14 LEU B C 1
ATOM 929 O O . LEU B 1 17 ? -31.995 13.539 19.786 1.00 35.59 14 LEU B O 1
ATOM 934 N N . HIS B 1 18 ? -31.818 15.187 18.310 1.00 33.34 15 HIS B N 1
ATOM 935 C CA . HIS B 1 18 ? -33.074 15.846 18.718 1.00 34.63 15 HIS B CA 1
ATOM 936 C C . HIS B 1 18 ? -33.615 16.570 17.497 1.00 32.63 15 HIS B C 1
ATOM 937 O O . HIS B 1 18 ? -32.869 16.927 16.571 1.00 31.90 15 HIS B O 1
ATOM 944 N N . ASN B 1 19 ? -34.918 16.691 17.432 1.00 31.87 16 ASN B N 1
ATOM 945 C CA . ASN B 1 19 ? -35.515 17.542 16.425 1.00 31.92 16 ASN B CA 1
ATOM 946 C C . ASN B 1 19 ? -36.688 18.257 17.016 1.00 33.86 16 ASN B C 1
ATOM 947 O O . ASN B 1 19 ? -37.213 17.845 18.026 1.00 32.18 16 ASN B O 1
ATOM 952 N N . PHE B 1 20 ? -37.054 19.354 16.401 1.00 34.73 17 PHE B N 1
ATOM 953 C CA . PHE B 1 20 ? -38.209 20.135 16.860 1.00 37.02 17 PHE B CA 1
ATOM 954 C C . PHE B 1 20 ? -38.654 20.986 15.697 1.00 43.75 17 PHE B C 1
ATOM 955 O O . PHE B 1 20 ? -37.924 21.203 14.745 1.00 34.88 17 PHE B O 1
ATOM 963 N N . SER B 1 21 ? -39.884 21.454 15.806 1.00 41.87 18 SER B N 1
ATOM 964 C CA . SER B 1 21 ? -40.453 22.312 14.820 1.00 43.31 18 SER B CA 1
ATOM 965 C C . SER B 1 21 ? -41.096 23.520 15.486 1.00 44.38 18 SER B C 1
ATOM 966 O O . SER B 1 21 ? -41.394 23.524 16.683 1.00 45.69 18 SER B O 1
ATOM 969 N N . ALA B 1 22 ? -41.243 24.585 14.708 1.00 36.88 19 ALA B N 1
ATOM 970 C CA . ALA B 1 22 ? -41.937 25.771 15.190 1.00 38.07 19 ALA B CA 1
ATOM 971 C C . ALA B 1 22 ? -42.698 26.421 14.071 1.00 38.66 19 ALA B C 1
ATOM 972 O O . ALA B 1 22 ? -42.251 26.409 12.896 1.00 33.28 19 ALA B O 1
ATOM 974 N N . ARG B 1 23 ? -43.874 26.963 14.447 1.00 38.13 20 ARG B N 1
ATOM 975 C CA . ARG B 1 23 ? -44.702 27.684 13.507 1.00 35.28 20 ARG B CA 1
ATOM 976 C C . ARG B 1 23 ? -44.288 29.129 13.586 1.00 37.53 20 ARG B C 1
ATOM 977 O O . ARG B 1 23 ? -44.536 29.811 14.592 1.00 39.01 20 ARG B O 1
ATOM 985 N N . LEU B 1 24 ? -43.650 29.628 12.539 1.00 35.00 21 LEU B N 1
ATOM 986 C CA . LEU B 1 24 ? -43.067 30.962 12.518 1.00 39.40 21 LEU B CA 1
ATOM 987 C C . LEU B 1 24 ? -43.536 31.582 11.192 1.00 41.38 21 LEU B C 1
ATOM 988 O O . LEU B 1 24 ? -43.319 30.995 10.112 1.00 49.50 21 LEU B O 1
ATOM 993 N N . TRP B 1 25 ? -44.243 32.708 11.302 1.00 51.15 22 TRP B N 1
ATOM 994 C CA . TRP B 1 25 ? -44.989 33.295 10.159 1.00 54.18 22 TRP B CA 1
ATOM 995 C C . TRP B 1 25 ? -45.853 32.191 9.591 1.00 58.64 22 TRP B C 1
ATOM 996 O O . TRP B 1 25 ? -46.508 31.484 10.325 1.00 60.96 22 TRP B O 1
ATOM 1007 N N . GLU B 1 26 ? -45.853 31.943 8.300 1.00 61.72 23 GLU B N 1
ATOM 1008 C CA . GLU B 1 26 ? -46.765 30.947 7.800 1.00 52.87 23 GLU B CA 1
ATOM 1009 C C . GLU B 1 26 ? -46.047 29.703 7.374 1.00 54.70 23 GLU B C 1
ATOM 1010 O O . GLU B 1 26 ? -46.457 29.001 6.383 1.00 48.10 23 GLU B O 1
ATOM 1016 N N . GLN B 1 27 ? -44.979 29.363 8.115 1.00 53.61 24 GLN B N 1
ATOM 1017 C CA . GLN B 1 27 ? -44.250 28.148 7.825 1.00 51.14 24 GLN B CA 1
ATOM 1018 C C . GLN B 1 27 ? -44.030 27.354 9.106 1.00 35.15 24 GLN B C 1
ATOM 1019 O O . GLN B 1 27 ? -43.774 27.920 10.176 1.00 41.84 24 GLN B O 1
ATOM 1025 N N . LEU B 1 28 ? -44.007 26.009 8.944 1.00 30.79 25 LEU B N 1
ATOM 1026 C CA . LEU B 1 28 ? -43.244 25.196 9.805 1.00 37.42 25 LEU B CA 1
ATOM 1027 C C . LEU B 1 28 ? -41.754 25.384 9.456 1.00 38.96 25 LEU B C 1
ATOM 1028 O O . LEU B 1 28 ? -41.305 25.092 8.350 1.00 37.97 25 LEU B O 1
ATOM 1033 N N . VAL B 1 29 ? -41.000 25.789 10.469 1.00 33.35 26 VAL B N 1
ATOM 1034 C CA . VAL B 1 29 ? -39.575 25.698 10.450 1.00 32.35 26 VAL B CA 1
ATOM 1035 C C . VAL B 1 29 ? -39.176 24.474 11.247 1.00 30.97 26 VAL B C 1
ATOM 1036 O O . VAL B 1 29 ? -39.670 24.222 12.362 1.00 28.49 26 VAL B O 1
ATOM 1040 N N . HIS B 1 30 ? -38.207 23.745 10.713 1.00 28.62 27 HIS B N 1
ATOM 1041 C CA . HIS B 1 30 ? -37.855 22.431 11.245 1.00 30.64 27 HIS B CA 1
ATOM 1042 C C . HIS B 1 30 ? -36.384 22.458 11.601 1.00 29.45 27 HIS B C 1
ATOM 1043 O O . HIS B 1 30 ? -35.551 23.024 10.872 1.00 30.19 27 HIS B O 1
ATOM 1050 N N . PHE B 1 31 ? -36.055 21.843 12.742 1.00 30.95 28 PHE B N 1
ATOM 1051 C CA . PHE B 1 31 ? -34.755 21.836 13.303 1.00 28.78 28 PHE B CA 1
ATOM 1052 C C . PHE B 1 31 ? -34.290 20.452 13.598 1.00 29.73 28 PHE B C 1
ATOM 1053 O O . PHE B 1 31 ? -35.020 19.666 14.210 1.00 33.11 28 PHE B O 1
ATOM 1061 N N . HIS B 1 32 ? -33.045 20.123 13.263 1.00 27.23 29 HIS B N 1
ATOM 1062 C CA . HIS B 1 32 ? -32.426 18.870 13.672 1.00 31.68 29 HIS B CA 1
ATOM 1063 C C . HIS B 1 32 ? -31.143 19.210 14.397 1.00 34.68 29 HIS B C 1
ATOM 1064 O O . HIS B 1 32 ? -30.407 20.111 14.008 1.00 29.67 29 HIS B O 1
ATOM 1071 N N . VAL B 1 33 ? -30.859 18.448 15.450 1.00 31.42 30 VAL B N 1
ATOM 1072 C CA . VAL B 1 33 ? -29.717 18.712 16.312 1.00 31.23 30 VAL B CA 1
ATOM 1073 C C . VAL B 1 33 ? -28.955 17.413 16.450 1.00 33.10 30 VAL B C 1
ATOM 1074 O O . VAL B 1 33 ? -29.569 16.359 16.633 1.00 35.57 30 VAL B O 1
ATOM 1078 N N . MET B 1 34 ? -27.631 17.503 16.369 1.00 28.92 31 MET B N 1
ATOM 1079 C CA . MET B 1 34 ? -26.779 16.416 16.766 1.00 29.81 31 MET B CA 1
ATOM 1080 C C . MET B 1 34 ? -25.822 16.964 17.806 1.00 30.88 31 MET B C 1
ATOM 1081 O O . MET B 1 34 ? -25.107 17.939 17.542 1.00 30.89 31 MET B O 1
ATOM 1086 N N . ARG B 1 35 ? -25.755 16.289 18.950 1.00 30.06 32 ARG B N 1
ATOM 1087 C CA . ARG B 1 35 ? -24.887 16.656 20.045 1.00 31.98 32 ARG B CA 1
ATOM 1088 C C . ARG B 1 35 ? -23.827 15.553 20.161 1.00 40.38 32 ARG B C 1
ATOM 1089 O O . ARG B 1 35 ? -24.167 14.374 20.288 1.00 35.50 32 ARG B O 1
ATOM 1097 N N . LEU B 1 36 ? -22.579 15.949 19.991 1.00 39.50 33 LEU B N 1
ATOM 1098 C CA . LEU B 1 36 ? -21.409 15.254 20.545 1.00 52.35 33 LEU B CA 1
ATOM 1099 C C . LEU B 1 36 ? -20.915 16.001 21.781 1.00 57.82 33 LEU B C 1
ATOM 1100 O O . LEU B 1 36 ? -21.398 17.111 22.093 1.00 67.01 33 LEU B O 1
ATOM 1105 N N . THR B 1 37 ? -19.978 15.417 22.531 1.00 70.79 34 THR B N 1
ATOM 1106 C CA . THR B 1 37 ? -19.493 16.075 23.778 1.00 74.23 34 THR B CA 1
ATOM 1107 C C . THR B 1 37 ? -18.807 17.434 23.512 1.00 63.65 34 THR B C 1
ATOM 1108 O O . THR B 1 37 ? -19.003 18.379 24.265 1.00 75.12 34 THR B O 1
ATOM 1112 N N . ASP B 1 38 ? -18.028 17.479 22.446 1.00 54.66 35 ASP B N 1
ATOM 1113 C CA . ASP B 1 38 ? -17.225 18.574 21.971 1.00 58.50 35 ASP B CA 1
ATOM 1114 C C . ASP B 1 38 ? -17.870 19.498 20.885 1.00 52.93 35 ASP B C 1
ATOM 1115 O O . ASP B 1 38 ? -17.359 20.561 20.613 1.00 51.40 35 ASP B O 1
ATOM 1120 N N . SER B 1 39 ? -18.950 19.028 20.270 1.00 44.46 36 SER B N 1
ATOM 1121 C CA . SER B 1 39 ? -19.457 19.638 19.038 1.00 43.53 36 SER B CA 1
ATOM 1122 C C . SER B 1 39 ? -20.970 19.525 18.969 1.00 39.77 36 SER B C 1
ATOM 1123 O O . SER B 1 39 ? -21.576 18.626 19.526 1.00 38.33 36 SER B O 1
ATOM 1126 N N . LEU B 1 40 ? -21.588 20.470 18.285 1.00 35.24 37 LEU B N 1
ATOM 1127 C CA . LEU B 1 40 ? -22.992 20.493 18.065 1.00 36.06 37 LEU B CA 1
ATOM 1128 C C . LEU B 1 40 ? -23.250 20.764 16.582 1.00 33.42 37 LEU B C 1
ATOM 1129 O O . LEU B 1 40 ? -22.575 21.611 16.002 1.00 32.71 37 LEU B O 1
ATOM 1134 N N . PHE B 1 41 ? -24.201 20.060 15.972 1.00 28.00 38 PHE B N 1
ATOM 1135 C CA . PHE B 1 41 ? -24.621 20.317 14.592 1.00 31.71 38 PHE B CA 1
ATOM 1136 C C . PHE B 1 41 ? -26.058 20.739 14.625 1.00 27.38 38 PHE B C 1
ATOM 1137 O O . PHE B 1 41 ? -26.908 20.003 15.131 1.00 30.07 38 PHE B O 1
ATOM 1145 N N . LEU B 1 42 ? -26.351 21.938 14.075 1.00 30.82 39 LEU B N 1
ATOM 1146 C CA . LEU B 1 42 ? -27.709 22.432 13.961 1.00 25.34 39 LEU B CA 1
ATOM 1147 C C . LEU B 1 42 ? -28.093 22.565 12.508 1.00 26.50 39 LEU B C 1
ATOM 1148 O O . LEU B 1 42 ? -27.421 23.210 11.749 1.00 27.78 39 LEU B O 1
ATOM 1153 N N . TRP B 1 43 ? -29.209 21.973 12.155 1.00 25.60 40 TRP B N 1
ATOM 1154 C CA . TRP B 1 43 ? -29.744 21.974 10.832 1.00 27.33 40 TRP B CA 1
ATOM 1155 C C . TRP B 1 43 ? -31.050 22.681 10.936 1.00 25.43 40 TRP B C 1
ATOM 1156 O O . TRP B 1 43 ? -31.880 22.317 11.788 1.00 28.88 40 TRP B O 1
ATOM 1167 N N . VAL B 1 44 ? -31.251 23.662 10.036 1.00 28.17 41 VAL B N 1
ATOM 1168 C CA . VAL B 1 44 ? -32.504 24.382 9.979 1.00 25.94 41 VAL B CA 1
ATOM 1169 C C . VAL B 1 44 ? -33.073 24.254 8.593 1.00 28.49 41 VAL B C 1
ATOM 1170 O O . VAL B 1 44 ? -32.367 24.422 7.605 1.00 27.09 41 VAL B O 1
ATOM 1174 N N . GLY B 1 45 ? -34.364 23.999 8.488 1.00 27.92 42 GLY B N 1
ATOM 1175 C CA . GLY B 1 45 ? -35.009 23.872 7.205 1.00 29.83 42 GLY B CA 1
ATOM 1176 C C . GLY B 1 45 ? -36.482 23.641 7.281 1.00 30.05 42 GLY B C 1
ATOM 1177 O O . GLY B 1 45 ? -37.142 24.089 8.204 1.00 31.78 42 GLY B O 1
ATOM 1178 N N . ALA B 1 46 ? -36.995 22.973 6.272 1.00 30.89 43 ALA B N 1
ATOM 1179 C CA . ALA B 1 46 ? -38.406 22.676 6.154 1.00 30.31 43 ALA B CA 1
ATOM 1180 C C . ALA B 1 46 ? -38.648 21.238 6.459 1.00 29.71 43 ALA B C 1
ATOM 1181 O O . ALA B 1 46 ? -37.690 20.437 6.595 1.00 28.71 43 ALA B O 1
ATOM 1183 N N . THR B 1 47 ? -39.902 20.920 6.687 1.00 26.67 44 THR B N 1
ATOM 1184 C CA . THR B 1 47 ? -40.311 19.520 6.852 1.00 28.50 44 THR B CA 1
ATOM 1185 C C . THR B 1 47 ? -41.509 19.243 5.973 1.00 33.32 44 THR B C 1
ATOM 1186 O O . THR B 1 47 ? -42.415 20.101 5.857 1.00 31.89 44 THR B O 1
ATOM 1190 N N . PRO B 1 48 ? -41.523 18.129 5.245 1.00 30.15 45 PRO B N 1
ATOM 1191 C CA . PRO B 1 48 ? -40.459 17.108 5.191 1.00 30.64 45 PRO B CA 1
ATOM 1192 C C . PRO B 1 48 ? -39.229 17.572 4.409 1.00 26.83 45 PRO B C 1
ATOM 1193 O O . PRO B 1 48 ? -39.266 18.606 3.739 1.00 30.01 45 PRO B O 1
ATOM 1197 N N . HIS B 1 49 ? -38.135 16.836 4.554 1.00 27.55 46 HIS B N 1
ATOM 1198 C CA . HIS B 1 49 ? -36.855 17.198 3.991 1.00 26.50 46 HIS B CA 1
ATOM 1199 C C . HIS B 1 49 ? -36.077 15.927 3.650 1.00 28.53 46 HIS B C 1
ATOM 1200 O O . HIS B 1 49 ? -36.392 14.833 4.092 1.00 24.71 46 HIS B O 1
ATOM 1207 N N . LEU B 1 50 ? -35.040 16.128 2.890 1.00 26.23 47 LEU B N 1
ATOM 1208 C CA . LEU B 1 50 ? -34.112 15.069 2.570 1.00 29.34 47 LEU B CA 1
ATOM 1209 C C . LEU B 1 50 ? -33.246 14.727 3.760 1.00 28.47 47 LEU B C 1
ATOM 1210 O O . LEU B 1 50 ? -33.007 15.551 4.647 1.00 29.55 47 LEU B O 1
ATOM 1215 N N . ARG B 1 51 ? -32.782 13.505 3.789 1.00 29.36 48 ARG B N 1
ATOM 1216 C CA . ARG B 1 51 ? -32.111 12.934 4.942 1.00 36.50 48 ARG B CA 1
ATOM 1217 C C . ARG B 1 51 ? -30.696 12.437 4.689 1.00 40.07 48 ARG B C 1
ATOM 1218 O O . ARG B 1 51 ? -30.249 11.516 5.370 1.00 42.86 48 ARG B O 1
ATOM 1226 N N . ASN B 1 52 ? -29.934 13.138 3.870 1.00 30.21 49 ASN B N 1
ATOM 1227 C CA . ASN B 1 52 ? -28.646 12.614 3.368 1.00 29.28 49 ASN B CA 1
ATOM 1228 C C . ASN B 1 52 ? -27.399 13.272 3.959 1.00 27.30 49 ASN B C 1
ATOM 1229 O O . ASN B 1 52 ? -26.476 13.708 3.313 1.00 28.47 49 ASN B O 1
ATOM 1234 N N . LEU B 1 53 ? -27.385 13.262 5.262 1.00 26.48 50 LEU B N 1
ATOM 1235 C CA . LEU B 1 53 ? -26.346 13.796 6.089 1.00 29.74 50 LEU B CA 1
ATOM 1236 C C . LEU B 1 53 ? -26.031 12.775 7.136 1.00 29.66 50 LEU B C 1
ATOM 1237 O O . LEU B 1 53 ? -26.909 12.384 7.914 1.00 30.18 50 LEU B O 1
ATOM 1242 N N . ALA B 1 54 ? -24.742 12.423 7.250 1.00 26.25 51 ALA B N 1
ATOM 1243 C CA . ALA B 1 54 ? -24.325 11.435 8.192 1.00 27.99 51 ALA B CA 1
ATOM 1244 C C . ALA B 1 54 ? -22.996 11.785 8.777 1.00 24.01 51 ALA B C 1
ATOM 1245 O O . ALA B 1 54 ? -22.231 12.514 8.197 1.00 26.86 51 ALA B O 1
ATOM 1247 N N . VAL B 1 55 ? -22.698 11.154 9.889 1.00 27.14 52 VAL B N 1
ATOM 1248 C CA . VAL B 1 55 ? -21.361 11.175 10.453 1.00 28.15 52 VAL B CA 1
ATOM 1249 C C . VAL B 1 55 ? -20.943 9.744 10.807 1.00 31.89 52 VAL B C 1
ATOM 1250 O O . VAL B 1 55 ? -21.774 8.921 11.241 1.00 29.89 52 V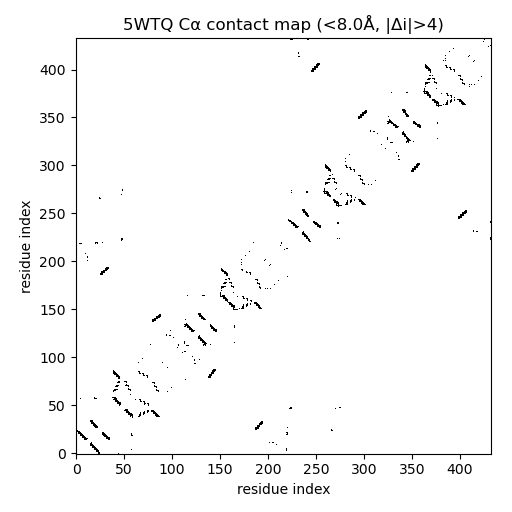AL B O 1
ATOM 1254 N N . ALA B 1 56 ? -19.662 9.475 10.655 1.00 32.82 53 ALA B N 1
ATOM 1255 C CA . ALA B 1 56 ? -19.085 8.204 11.078 1.00 34.42 53 ALA B CA 1
ATOM 1256 C C . ALA B 1 56 ? -17.885 8.453 11.977 1.00 35.08 53 ALA B C 1
ATOM 1257 O O . ALA B 1 56 ? -17.086 9.361 11.740 1.00 29.65 53 ALA B O 1
ATOM 1259 N N . MET B 1 57 ? -17.721 7.602 12.963 1.00 36.67 54 MET B N 1
ATOM 1260 C CA . MET B 1 57 ? -16.497 7.615 13.820 1.00 42.82 54 MET B CA 1
ATOM 1261 C C . MET B 1 57 ? -16.262 6.198 14.393 1.00 47.18 54 MET B C 1
ATOM 1262 O O . MET B 1 57 ? -17.161 5.381 14.354 1.00 40.61 54 MET B O 1
ATOM 1267 N N . SER B 1 58 ? -15.128 5.873 14.993 1.00 55.05 55 SER B N 1
ATOM 1268 C CA . SER B 1 58 ? -15.040 4.519 15.653 1.00 64.03 55 SER B CA 1
ATOM 1269 C C . SER B 1 58 ? -15.237 4.562 17.166 1.00 65.40 55 SER B C 1
ATOM 1270 O O . SER B 1 58 ? -14.351 4.244 17.929 1.00 84.03 55 SER B O 1
ATOM 1273 N N . ILE B 1 64 ? -14.432 -1.321 13.066 1.00 53.56 61 ILE B N 1
ATOM 1274 C CA . ILE B 1 64 ? -14.947 -0.480 12.006 1.00 57.61 61 ILE B CA 1
ATOM 1275 C C . ILE B 1 64 ? -15.709 0.756 12.508 1.00 44.46 61 ILE B C 1
ATOM 1276 O O . ILE B 1 64 ? -16.391 0.721 13.515 1.00 40.58 61 ILE B O 1
ATOM 1281 N N . PRO B 1 65 ? -15.626 1.834 11.741 1.00 43.71 62 PRO B N 1
ATOM 1282 C CA . PRO B 1 65 ? -16.428 3.036 12.117 1.00 41.56 62 PRO B CA 1
ATOM 1283 C C . PRO B 1 65 ? -17.939 2.790 11.987 1.00 43.83 62 PRO B C 1
ATOM 1284 O O . PRO B 1 65 ? -18.334 2.051 11.118 1.00 46.95 62 PRO B O 1
ATOM 1288 N N . VAL B 1 66 ? -18.715 3.355 12.865 1.00 43.60 63 VAL B N 1
ATOM 1289 C CA . VAL B 1 66 ? -20.161 3.286 12.783 1.00 56.09 63 VAL B CA 1
ATOM 1290 C C . VAL B 1 66 ? -20.707 4.677 12.394 1.00 42.78 63 VAL B C 1
ATOM 1291 O O . VAL B 1 66 ? -20.279 5.712 12.855 1.00 36.69 63 VAL B O 1
ATOM 1295 N N . SER B 1 67 ? -21.673 4.628 11.511 1.00 40.25 64 SER B N 1
ATOM 1296 C CA . SER B 1 67 ? -22.234 5.751 10.800 1.00 37.97 64 SER B CA 1
ATOM 1297 C C . SER B 1 67 ? -23.597 6.027 11.390 1.00 40.45 64 SER B C 1
ATOM 1298 O O . SER B 1 67 ? -24.346 5.097 11.640 1.00 37.92 64 SER B O 1
ATOM 1301 N N . THR B 1 68 ? -23.932 7.294 11.608 1.00 33.92 65 THR B N 1
ATOM 1302 C CA . THR B 1 68 ? -25.276 7.667 12.064 1.00 34.11 65 THR B CA 1
ATOM 1303 C C . THR B 1 68 ? -25.867 8.710 11.120 1.00 31.53 65 THR B C 1
ATOM 1304 O O . THR B 1 68 ? -25.175 9.656 10.724 1.00 29.55 65 THR B O 1
ATOM 1308 N N . SER B 1 69 ? -27.135 8.569 10.786 1.00 32.00 66 SER B N 1
ATOM 1309 C CA . SER B 1 69 ? -27.866 9.556 10.012 1.00 32.55 66 SER B CA 1
ATOM 1310 C C . SER B 1 69 ? -28.268 10.705 10.917 1.00 33.49 66 SER B C 1
ATOM 1311 O O . SER B 1 69 ? -28.859 10.500 11.947 1.00 33.46 66 SER B O 1
ATOM 1314 N N . LEU B 1 70 ? -27.933 11.918 10.540 1.00 31.13 67 LEU B N 1
ATOM 1315 C CA . LEU B 1 70 ? -28.197 13.051 11.461 1.00 30.52 67 LEU B CA 1
ATOM 1316 C C . LEU B 1 70 ? -29.591 13.602 11.304 1.00 28.20 67 LEU B C 1
ATOM 1317 O O . LEU B 1 70 ? -30.016 14.302 12.142 1.00 30.12 67 LEU B O 1
ATOM 1322 N N . LEU B 1 71 ? -30.249 13.317 10.206 1.00 26.47 68 LEU B N 1
ATOM 1323 C CA . LEU B 1 71 ? -31.495 13.933 9.826 1.00 28.42 68 LEU B CA 1
ATOM 1324 C C . LEU B 1 71 ? -32.695 13.003 9.863 1.00 31.15 68 LEU B C 1
ATOM 1325 O O . LEU B 1 71 ? -33.740 13.338 9.304 1.00 30.43 68 LEU B O 1
ATOM 1330 N N . GLY B 1 72 ? -32.554 11.885 10.546 1.00 33.35 69 GLY B N 1
ATOM 1331 C CA . GLY B 1 72 ? -33.597 10.883 10.734 1.00 39.01 69 GLY B CA 1
ATOM 1332 C C . GLY B 1 72 ? -33.278 9.595 9.972 1.00 41.36 69 GLY B C 1
ATOM 1333 O O . GLY B 1 72 ? -32.637 9.591 8.921 1.00 41.30 69 GLY B O 1
ATOM 1334 N N . ASP B 1 73 ? -33.813 8.501 10.472 1.00 56.76 70 ASP B N 1
ATOM 1335 C CA . ASP B 1 73 ? -33.517 7.178 9.916 1.00 56.57 70 ASP B CA 1
ATOM 1336 C C . ASP B 1 73 ? -33.936 7.142 8.449 1.00 53.75 70 ASP B C 1
ATOM 1337 O O . ASP B 1 73 ? -34.935 7.764 8.038 1.00 47.08 70 ASP B O 1
ATOM 1342 N N . THR B 1 74 ? -33.144 6.463 7.645 1.00 48.23 71 THR B N 1
ATOM 1343 C CA . THR B 1 74 ? -33.431 6.304 6.251 1.00 45.75 71 THR B CA 1
ATOM 1344 C C . THR B 1 74 ? -32.927 4.935 5.772 1.00 53.59 71 THR B C 1
ATOM 1345 O O . THR B 1 74 ? -31.952 4.375 6.317 1.00 56.01 71 THR B O 1
ATOM 1349 N N . SER B 1 75 ? -33.543 4.419 4.722 1.00 52.34 72 SER B N 1
ATOM 1350 C CA . SER B 1 75 ? -33.079 3.197 4.075 1.00 58.13 72 SER B CA 1
ATOM 1351 C C . SER B 1 75 ? -31.966 3.478 3.026 1.00 65.60 72 SER B C 1
ATOM 1352 O O . SER B 1 75 ? -31.168 2.589 2.742 1.00 66.05 72 SER B O 1
ATOM 1355 N N . ASP B 1 76 ? -31.965 4.682 2.434 1.00 57.86 73 ASP B N 1
ATOM 1356 C CA . ASP B 1 76 ? -30.872 5.235 1.610 1.00 55.29 73 ASP B CA 1
ATOM 1357 C C . ASP B 1 76 ? -29.541 5.286 2.405 1.00 65.63 73 ASP B C 1
ATOM 1358 O O . ASP B 1 76 ? -29.378 6.049 3.353 1.00 63.44 73 ASP B O 1
ATOM 1363 N N . THR B 1 77 ? -28.584 4.492 1.979 1.00 63.89 74 THR B N 1
ATOM 1364 C CA . THR B 1 77 ? -27.313 4.421 2.648 1.00 63.84 74 THR B CA 1
ATOM 1365 C C . THR B 1 77 ? -26.225 5.309 1.983 1.00 48.20 74 THR B C 1
ATOM 1366 O O . THR B 1 77 ? -25.064 5.091 2.270 1.00 57.28 74 THR B O 1
ATOM 1370 N N . THR B 1 78 ? -26.562 6.247 1.094 1.00 43.43 75 THR B N 1
ATOM 1371 C CA . THR B 1 78 ? -25.504 6.903 0.337 1.00 36.43 75 THR B CA 1
ATOM 1372 C C . THR B 1 78 ? -24.534 7.641 1.245 1.00 37.46 75 THR B C 1
ATOM 1373 O O . THR B 1 78 ? -23.321 7.429 1.211 1.00 30.81 75 THR B O 1
ATOM 1377 N N . SER B 1 79 ? -25.064 8.508 2.109 1.00 29.63 76 SER B N 1
ATOM 1378 C CA . SER B 1 79 ? -24.191 9.282 2.946 1.00 30.06 76 SER B CA 1
ATOM 1379 C C . SER B 1 79 ? -23.656 8.460 4.083 1.00 28.88 76 SER B C 1
ATOM 1380 O O . SER B 1 79 ? -22.517 8.664 4.473 1.00 25.28 76 SER B O 1
ATOM 1383 N N . THR B 1 80 ? -24.465 7.596 4.695 1.00 25.62 77 THR B N 1
ATOM 1384 C CA . THR B 1 80 ? -23.940 6.737 5.791 1.00 27.70 77 THR B CA 1
ATOM 1385 C C . THR B 1 80 ? -22.836 5.812 5.278 1.00 26.54 77 THR B C 1
ATOM 1386 O O . THR B 1 80 ? -21.833 5.660 5.962 1.00 30.77 77 THR B O 1
ATOM 1390 N N . GLY B 1 81 ? -23.011 5.299 4.064 1.00 32.65 78 GLY B N 1
ATOM 1391 C CA . GLY B 1 81 ? -22.024 4.418 3.444 1.00 35.87 78 GLY B CA 1
ATOM 1392 C C . GLY B 1 81 ? -20.719 5.146 3.171 1.00 32.91 78 GLY B C 1
ATOM 1393 O O . GLY B 1 81 ? -19.612 4.686 3.529 1.00 29.94 78 GLY B O 1
ATOM 1394 N N . LEU B 1 82 ? -20.856 6.288 2.515 1.00 28.86 79 LEU B N 1
ATOM 1395 C CA . LEU B 1 82 ? -19.691 7.105 2.215 1.00 31.76 79 LEU B CA 1
ATOM 1396 C C . LEU B 1 82 ? -18.935 7.503 3.443 1.00 31.20 79 LEU B C 1
ATOM 1397 O O . LEU B 1 82 ? -17.686 7.448 3.463 1.00 32.86 79 LEU B O 1
ATOM 1402 N N . ALA B 1 83 ? -19.650 7.964 4.475 1.00 31.23 80 ALA B N 1
ATOM 1403 C CA . ALA B 1 83 ? -19.007 8.410 5.694 1.00 30.46 80 ALA B CA 1
ATOM 1404 C C . ALA B 1 83 ? -18.224 7.296 6.304 1.00 32.93 80 ALA B C 1
ATOM 1405 O O . ALA B 1 83 ? -17.108 7.486 6.759 1.00 31.75 80 ALA B O 1
ATOM 1407 N N . GLN B 1 84 ? -18.854 6.137 6.377 1.00 28.47 81 GLN B N 1
ATOM 1408 C CA . GLN B 1 84 ? -18.200 4.972 6.975 1.00 29.07 81 GLN B CA 1
ATOM 1409 C C . GLN B 1 84 ? -16.928 4.578 6.239 1.00 25.48 81 GLN B C 1
ATOM 1410 O O . GLN B 1 84 ? -15.926 4.378 6.880 1.00 32.80 81 GLN B O 1
ATOM 1416 N N . ARG B 1 85 ? -16.972 4.551 4.928 1.00 29.31 82 ARG B N 1
ATOM 1417 C CA . ARG B 1 85 ? -15.813 4.196 4.121 1.00 33.91 82 ARG B CA 1
ATOM 1418 C C . ARG B 1 85 ? -14.677 5.224 4.260 1.00 40.73 82 ARG B C 1
ATOM 1419 O O . ARG B 1 85 ? -13.508 4.885 4.322 1.00 35.10 82 ARG B O 1
ATOM 1427 N N . LEU B 1 86 ? -15.033 6.515 4.278 1.00 36.06 83 LEU B N 1
ATOM 1428 C CA . LEU B 1 86 ? -13.999 7.573 4.441 1.00 34.38 83 LEU B CA 1
ATOM 1429 C C . LEU B 1 86 ? -13.457 7.638 5.841 1.00 29.01 83 LEU B C 1
ATOM 1430 O O . LEU B 1 86 ? -12.247 7.922 6.038 1.00 36.07 83 LEU B O 1
ATOM 1435 N N . ALA B 1 87 ? -14.295 7.337 6.848 1.00 31.33 84 ALA B N 1
ATOM 1436 C CA . ALA B 1 87 ? -13.797 7.271 8.216 1.00 30.82 84 ALA B CA 1
ATOM 1437 C C . ALA B 1 87 ? -12.820 6.103 8.427 1.00 40.41 84 ALA B C 1
ATOM 1438 O O . ALA B 1 87 ? -11.923 6.178 9.294 1.00 31.59 84 ALA B O 1
ATOM 1440 N N . ARG B 1 88 ? -13.060 5.018 7.694 1.00 41.58 85 ARG B N 1
ATOM 1441 C CA . ARG B 1 88 ? -12.204 3.821 7.709 1.00 51.53 85 ARG B CA 1
ATOM 1442 C C . ARG B 1 88 ? -10.853 4.248 7.153 1.00 47.54 85 ARG B C 1
ATOM 1443 O O . ARG B 1 88 ? -9.824 4.044 7.781 1.00 45.21 85 ARG B O 1
ATOM 1451 N N . LYS B 1 89 ? -10.866 4.877 5.980 1.00 47.25 86 LYS B N 1
ATOM 1452 C CA . LYS B 1 89 ? -9.649 5.231 5.305 1.00 46.66 86 LYS B CA 1
ATOM 1453 C C . LYS B 1 89 ? -8.816 6.278 6.088 1.00 55.12 86 LYS B C 1
ATOM 1454 O O . LYS B 1 89 ? -7.597 6.179 6.129 1.00 59.74 86 LYS B O 1
ATOM 1460 N N . THR B 1 90 ? -9.460 7.252 6.703 1.00 46.55 87 THR B N 1
ATOM 1461 C CA . THR B 1 90 ? -8.754 8.374 7.330 1.00 43.59 87 THR B CA 1
ATOM 1462 C C . THR B 1 90 ? -8.554 8.221 8.814 1.00 46.20 87 THR B C 1
ATOM 1463 O O . THR B 1 90 ? -7.867 9.040 9.415 1.00 50.42 87 THR B O 1
ATOM 1467 N N . ASN B 1 91 ? -9.226 7.259 9.441 1.00 49.15 88 ASN B N 1
ATOM 1468 C CA . ASN B 1 91 ? -9.172 7.125 10.901 1.00 54.09 88 ASN B CA 1
ATOM 1469 C C . ASN B 1 91 ? -9.547 8.373 11.679 1.00 52.17 88 ASN B C 1
ATOM 1470 O O . ASN B 1 91 ? -8.949 8.650 12.732 1.00 46.28 88 ASN B O 1
ATOM 1475 N N . LYS B 1 92 ? -10.531 9.141 11.188 1.00 50.22 89 LYS B N 1
ATOM 1476 C CA . LYS B 1 92 ? -11.053 10.290 11.938 1.00 47.06 89 LYS B CA 1
ATOM 1477 C C . LYS B 1 92 ? -12.582 10.323 11.798 1.00 38.56 89 LYS B C 1
ATOM 1478 O O . LYS B 1 92 ? -13.154 9.564 11.028 1.00 46.83 89 LYS B O 1
ATOM 1484 N N . GLN B 1 93 ? -13.200 11.220 12.557 1.00 37.63 90 GLN B N 1
ATOM 1485 C CA . GLN B 1 93 ? -14.638 11.489 12.462 1.00 38.24 90 GLN B CA 1
ATOM 1486 C C . GLN B 1 93 ? -14.933 12.153 11.115 1.00 38.20 90 GLN B C 1
ATOM 1487 O O . GLN B 1 93 ? -14.270 13.097 10.773 1.00 34.61 90 GLN B O 1
ATOM 1493 N N . VAL B 1 94 ? -15.873 11.623 10.339 1.00 32.49 91 VAL B N 1
ATOM 1494 C CA . VAL B 1 94 ? -16.152 12.113 9.008 1.00 31.56 91 VAL B CA 1
ATOM 1495 C C . VAL B 1 94 ? -17.639 12.400 8.858 1.00 30.33 91 VAL B C 1
ATOM 1496 O O . VAL B 1 94 ? -18.431 11.496 9.044 1.00 27.73 91 VAL B O 1
ATOM 1500 N N . PHE B 1 95 ? -18.003 13.651 8.528 1.00 30.24 92 PHE B N 1
ATOM 1501 C CA . PHE B 1 95 ? -19.368 14.004 8.144 1.00 26.49 92 PHE B CA 1
ATOM 1502 C C . PHE B 1 95 ? -19.454 13.919 6.631 1.00 24.56 92 PHE B C 1
ATOM 1503 O O . PHE B 1 95 ? -18.509 14.272 5.950 1.00 24.05 92 PHE B O 1
ATOM 1511 N N . VAL B 1 96 ? -20.575 13.448 6.092 1.00 25.35 93 VAL B N 1
ATOM 1512 C CA . VAL B 1 96 ? -20.840 13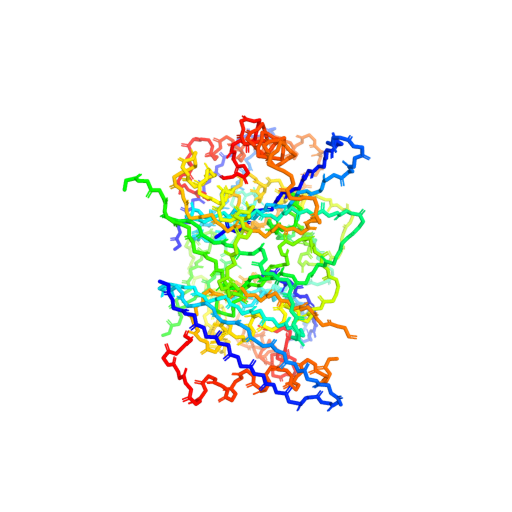.466 4.679 1.00 24.16 93 VAL B CA 1
ATOM 1513 C C . VAL B 1 96 ? -22.204 14.068 4.445 1.00 24.38 93 VAL B C 1
ATOM 1514 O O . VAL B 1 96 ? -23.185 13.619 5.060 1.00 25.55 93 VAL B O 1
ATOM 1518 N N . SER B 1 97 ? -22.258 15.086 3.585 1.00 25.07 94 SER B N 1
ATOM 1519 C CA . SER B 1 97 ? -23.468 15.686 3.145 1.00 23.72 94 SER B CA 1
ATOM 1520 C C . SER B 1 97 ? -23.569 15.385 1.693 1.00 22.45 94 SER B C 1
ATOM 1521 O O . SER B 1 97 ? -22.765 15.842 0.921 1.00 23.23 94 SER B O 1
ATOM 1524 N N . TYR B 1 98 ? -24.547 14.582 1.305 1.00 25.53 95 TYR B N 1
ATOM 1525 C CA . TYR B 1 98 ? -24.684 14.090 -0.067 1.00 28.30 95 TYR B CA 1
ATOM 1526 C C . TYR B 1 98 ? -25.847 14.776 -0.751 1.00 28.95 95 TYR B C 1
ATOM 1527 O O . TYR B 1 98 ? -26.986 14.451 -0.502 1.00 30.89 95 TYR B O 1
ATOM 1536 N N . ASN B 1 99 ? -25.538 15.697 -1.640 1.00 23.99 96 ASN B N 1
ATOM 1537 C CA . ASN B 1 99 ? -26.508 16.571 -2.252 1.00 27.45 96 ASN B CA 1
ATOM 1538 C C . ASN B 1 99 ? -26.717 16.342 -3.695 1.00 28.06 96 ASN B C 1
ATOM 1539 O O . ASN B 1 99 ? -26.711 17.294 -4.494 1.00 29.39 96 ASN B O 1
ATOM 1544 N N . LEU B 1 100 ? -26.882 15.097 -4.095 1.00 29.68 97 LEU B N 1
ATOM 1545 C CA . LEU B 1 100 ? -27.246 14.807 -5.459 1.00 29.11 97 LEU B CA 1
ATOM 1546 C C . LEU B 1 100 ? -28.441 13.891 -5.438 1.00 28.74 97 LEU B C 1
ATOM 1547 O O . LEU B 1 100 ? -28.573 13.087 -4.524 1.00 28.64 97 LEU B O 1
ATOM 1552 N N . GLN B 1 101 ? -29.214 13.969 -6.513 1.00 29.27 98 GLN B N 1
ATOM 1553 C CA . GLN B 1 101 ? -30.419 13.114 -6.666 1.00 33.19 98 GLN B CA 1
ATOM 1554 C C . GLN B 1 101 ? -29.976 11.688 -6.983 1.00 33.16 98 GLN B C 1
ATOM 1555 O O . GLN B 1 101 ? -30.585 10.743 -6.480 1.00 32.60 98 GLN B O 1
ATOM 1561 N N . ASN B 1 102 ? -28.933 11.573 -7.796 1.00 35.42 99 ASN B N 1
ATOM 1562 C CA . ASN B 1 102 ? -28.436 10.284 -8.232 1.00 36.80 99 ASN B CA 1
ATOM 1563 C C . ASN B 1 102 ? -27.803 9.550 -7.066 1.00 34.81 99 ASN B C 1
ATOM 1564 O O . ASN B 1 102 ? -26.719 9.898 -6.610 1.00 34.54 99 ASN B O 1
ATOM 1569 N N . THR B 1 103 ? -28.501 8.553 -6.572 1.00 32.41 100 THR B N 1
ATOM 1570 C CA . THR B 1 103 ? -28.025 7.683 -5.513 1.00 32.15 100 THR B CA 1
ATOM 1571 C C . THR B 1 103 ? -27.760 6.232 -6.054 1.00 35.31 100 THR B C 1
ATOM 1572 O O . THR B 1 103 ? -27.689 5.287 -5.292 1.00 38.10 100 THR B O 1
ATOM 1576 N N . ASP B 1 104 ? -27.618 6.080 -7.361 1.00 35.60 101 ASP B N 1
ATOM 1577 C CA . ASP B 1 104 ? -27.278 4.775 -7.974 1.00 39.97 101 ASP B CA 1
ATOM 1578 C C . ASP B 1 104 ? -25.973 4.287 -7.349 1.00 39.03 101 ASP B C 1
ATOM 1579 O O . ASP B 1 104 ? -24.999 5.069 -7.181 1.00 32.44 101 ASP B O 1
ATOM 1584 N N . SER B 1 105 ? -25.922 3.020 -6.959 1.00 38.46 102 SER B N 1
ATOM 1585 C CA . SER B 1 105 ? -24.730 2.560 -6.187 1.00 38.75 102 SER B CA 1
ATOM 1586 C C . SER B 1 105 ? -23.457 2.558 -7.003 1.00 31.54 102 SER B C 1
ATOM 1587 O O . SER B 1 105 ? -22.375 2.763 -6.444 1.00 36.82 102 SER B O 1
ATOM 1590 N N . ASN B 1 106 ? -23.558 2.433 -8.301 1.00 36.62 103 ASN B N 1
ATOM 1591 C CA . ASN B 1 106 ? -22.348 2.510 -9.152 1.00 37.77 103 ASN B CA 1
ATOM 1592 C C . ASN B 1 106 ? -21.834 3.951 -9.214 1.00 41.26 103 ASN B C 1
ATOM 1593 O O . ASN B 1 106 ? -20.643 4.205 -9.118 1.00 38.98 103 ASN B O 1
ATOM 1598 N N . PHE B 1 107 ? -22.765 4.891 -9.346 1.00 39.41 104 PHE B N 1
ATOM 1599 C CA . PHE B 1 107 ? -22.410 6.305 -9.340 1.00 35.23 104 PHE B CA 1
ATOM 1600 C C . PHE B 1 107 ? -21.774 6.654 -8.008 1.00 29.18 104 PHE B C 1
ATOM 1601 O O . PHE B 1 107 ? -20.744 7.326 -7.983 1.00 31.56 104 PHE B O 1
ATOM 1609 N N . ALA B 1 108 ? -22.321 6.138 -6.904 1.00 30.60 105 ALA B N 1
ATOM 1610 C CA . ALA B 1 108 ? -21.817 6.423 -5.573 1.00 34.47 105 ALA B CA 1
ATOM 1611 C C . ALA B 1 108 ? -20.386 5.950 -5.369 1.00 38.74 105 ALA B C 1
ATOM 1612 O O . ALA B 1 108 ? -19.568 6.566 -4.630 1.00 30.33 105 ALA B O 1
ATOM 1614 N N . LEU B 1 109 ? -20.084 4.818 -5.993 1.00 35.52 106 LEU B N 1
ATOM 1615 C CA . LEU B 1 109 ? -18.719 4.313 -5.959 1.00 32.67 106 LEU B CA 1
ATOM 1616 C C . LEU B 1 109 ? -17.761 5.207 -6.735 1.00 26.33 106 LEU B C 1
ATOM 1617 O O . LEU B 1 109 ? -16.624 5.419 -6.283 1.00 32.39 106 LEU B O 1
ATOM 1622 N N . LEU B 1 110 ? -18.175 5.692 -7.892 1.00 27.73 107 LEU B N 1
ATOM 1623 C CA . LEU B 1 110 ? -17.411 6.694 -8.641 1.00 33.11 107 LEU B CA 1
ATOM 1624 C C . LEU B 1 110 ? -17.122 7.938 -7.798 1.00 31.80 107 LEU B C 1
ATOM 1625 O O . LEU B 1 110 ? -16.009 8.428 -7.804 1.00 32.18 107 LEU B O 1
ATOM 1630 N N . VAL B 1 111 ? -18.122 8.384 -7.036 1.00 32.04 108 VAL B N 1
ATOM 1631 C CA . VAL B 1 111 ? -17.991 9.552 -6.135 1.00 33.48 108 VAL B CA 1
ATOM 1632 C C . VAL B 1 111 ? -16.967 9.235 -5.033 1.00 31.78 108 VAL B C 1
ATOM 1633 O O . VAL B 1 111 ? -16.030 10.022 -4.800 1.00 30.16 108 VAL B O 1
ATOM 1637 N N . GLU B 1 112 ? -17.120 8.086 -4.396 1.00 29.89 109 GLU B N 1
ATOM 1638 C CA . GLU B 1 112 ? -16.236 7.685 -3.357 1.00 30.88 109 GLU B CA 1
ATOM 1639 C C . GLU B 1 112 ? -14.763 7.569 -3.845 1.00 33.26 109 GLU B C 1
ATOM 1640 O O . GLU B 1 112 ? -13.807 8.021 -3.159 1.00 31.74 109 GLU B O 1
ATOM 1646 N N . ASN B 1 113 ? -14.602 6.960 -5.022 1.00 30.11 110 ASN B N 1
ATOM 1647 C CA . ASN B 1 113 ? -13.304 6.819 -5.623 1.00 33.95 110 ASN B CA 1
ATOM 1648 C C . ASN B 1 113 ? -12.641 8.152 -5.913 1.00 33.85 110 ASN B C 1
ATOM 1649 O O . ASN B 1 113 ? -11.454 8.291 -5.688 1.00 32.46 110 ASN B O 1
ATOM 1654 N N . ARG B 1 114 ? -13.415 9.121 -6.382 1.00 31.73 111 ARG B N 1
ATOM 1655 C CA . ARG B 1 114 ? -12.873 10.442 -6.659 1.00 30.46 111 ARG B CA 1
ATOM 1656 C C . ARG B 1 114 ? -12.381 11.110 -5.415 1.00 31.92 111 ARG B C 1
ATOM 1657 O O . ARG B 1 114 ? -11.281 11.713 -5.424 1.00 29.48 111 ARG B O 1
ATOM 1665 N N . ILE B 1 115 ? -13.119 10.953 -4.313 1.00 30.10 112 ILE B N 1
ATOM 1666 C CA . ILE B 1 115 ? -12.698 11.500 -3.034 1.00 30.84 112 ILE B CA 1
ATOM 1667 C C . ILE B 1 115 ? -11.392 10.838 -2.577 1.00 37.43 112 ILE B C 1
ATOM 1668 O O . ILE B 1 115 ? -10.463 11.517 -2.140 1.00 29.68 112 ILE B O 1
ATOM 1673 N N . LYS B 1 116 ? -11.336 9.522 -2.652 1.00 29.98 113 LYS B N 1
ATOM 1674 C CA . LYS B 1 116 ? -10.153 8.823 -2.230 1.00 31.94 113 LYS B CA 1
ATOM 1675 C C . LYS B 1 116 ? -8.923 9.217 -3.061 1.00 30.76 113 LYS B C 1
ATOM 1676 O O . LYS B 1 116 ? -7.846 9.364 -2.455 1.00 36.39 113 LYS B O 1
ATOM 1682 N N . GLU B 1 117 ? -9.078 9.401 -4.380 1.00 28.84 114 GLU B N 1
ATOM 1683 C CA . GLU B 1 117 ? -8.014 9.932 -5.210 1.00 33.92 114 GLU B CA 1
ATOM 1684 C C . GLU B 1 117 ? -7.477 11.292 -4.746 1.00 37.39 114 GLU B C 1
ATOM 1685 O O . GLU B 1 117 ? -6.248 11.532 -4.776 1.00 32.87 114 GLU B O 1
ATOM 1691 N N . GLU B 1 118 ? -8.387 12.164 -4.327 1.00 28.48 115 GLU B N 1
ATOM 1692 C CA . GLU B 1 118 ? -7.990 13.470 -3.797 1.00 33.05 115 GLU B CA 1
ATOM 1693 C C . GLU B 1 118 ? -7.262 13.328 -2.482 1.00 34.40 115 GLU B C 1
ATOM 1694 O O . GLU B 1 118 ? -6.296 14.055 -2.202 1.00 31.15 115 GLU B O 1
ATOM 1700 N N . MET B 1 119 ? -7.695 12.385 -1.652 1.00 30.43 116 MET B N 1
ATOM 1701 C CA . MET B 1 119 ? -7.035 12.152 -0.388 1.00 34.73 116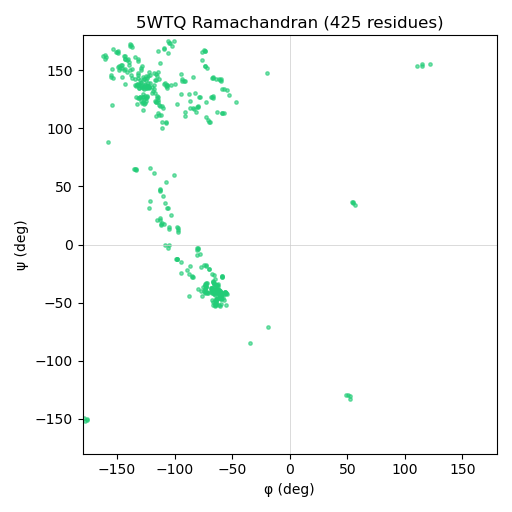 MET B CA 1
ATOM 1702 C C . MET B 1 119 ? -5.592 11.636 -0.557 1.00 34.23 116 MET B C 1
ATOM 1703 O O . MET B 1 119 ? -4.724 11.968 0.251 1.00 34.87 116 MET B O 1
ATOM 1708 N N . GLU B 1 120 ? -5.382 10.847 -1.600 1.00 38.06 117 GLU B N 1
ATOM 1709 C CA . GLU B 1 120 ? -4.035 10.301 -1.909 1.00 42.74 117 GLU B CA 1
ATOM 1710 C C . GLU B 1 120 ? -3.149 11.400 -2.468 1.00 41.82 117 GLU B C 1
ATOM 1711 O O . GLU B 1 120 ? -1.981 11.481 -2.141 1.00 39.79 117 GLU B O 1
ATOM 1717 N N . ALA B 1 121 ? -3.714 12.240 -3.321 1.00 40.86 118 ALA B N 1
ATOM 1718 C CA . ALA B 1 121 ? -2.963 13.308 -3.920 1.00 37.16 118 ALA B CA 1
ATOM 1719 C C . ALA B 1 121 ? -2.666 14.454 -2.939 1.00 40.79 118 ALA B C 1
ATOM 1720 O O . ALA B 1 121 ? -1.598 15.033 -3.011 1.00 35.63 118 ALA B O 1
ATOM 1722 N N . PHE B 1 122 ? -3.577 14.760 -2.020 1.00 33.05 119 PHE B N 1
ATOM 1723 C CA . PHE B 1 122 ? -3.398 15.889 -1.106 1.00 33.16 119 PHE B CA 1
ATOM 1724 C C . PHE B 1 122 ? -3.705 15.525 0.328 1.00 34.58 119 PHE B C 1
ATOM 1725 O O . PHE B 1 122 ? -4.695 16.022 0.927 1.00 37.31 119 PHE B O 1
ATOM 1733 N N . PRO B 1 123 ? -2.921 14.608 0.909 1.00 38.41 120 PRO B N 1
ATOM 1734 C CA . PRO B 1 123 ? -3.263 14.101 2.249 1.00 38.73 120 PRO B CA 1
ATOM 1735 C C . PRO B 1 123 ? -3.350 15.149 3.325 1.00 44.12 120 PRO B C 1
ATOM 1736 O O . PRO B 1 123 ? -4.083 14.964 4.281 1.00 40.72 120 PRO B O 1
ATOM 1740 N N . GLU B 1 124 ? -2.618 16.252 3.180 1.00 40.45 121 GLU B N 1
ATOM 1741 C CA . GLU B 1 124 ? -2.650 17.297 4.190 1.00 43.71 121 GLU B CA 1
ATOM 1742 C C . GLU B 1 124 ? -3.978 18.081 4.171 1.00 41.50 121 GLU B C 1
ATOM 1743 O O . GLU B 1 124 ? -4.300 18.725 5.151 1.00 44.48 121 GLU B O 1
ATOM 1749 N N . LYS B 1 125 ? -4.742 18.004 3.068 1.00 36.07 122 LYS B N 1
ATOM 1750 C CA . LYS B 1 125 ? -6.083 18.641 3.003 1.00 39.54 122 LYS B CA 1
ATOM 1751 C C . LYS B 1 125 ? -7.215 17.855 3.683 1.00 39.93 122 LYS B C 1
ATOM 1752 O O . LYS B 1 125 ? -8.363 18.325 3.742 1.00 37.94 122 LYS B O 1
ATOM 1758 N N . PHE B 1 126 ? -6.893 16.656 4.176 1.00 37.91 123 PHE B N 1
ATOM 1759 C CA . PHE B 1 126 ? -7.847 15.788 4.810 1.00 41.89 123 PHE B CA 1
ATOM 1760 C C . PHE B 1 126 ? -7.376 15.385 6.193 1.00 51.07 123 PHE B C 1
ATOM 1761 O O . PHE B 1 126 ? -8.154 14.829 7.001 1.00 56.51 123 PHE B O 1
ATOM 1770 N N . ASP C 1 14 ? -9.343 23.009 29.802 1.00 82.03 11 ASP C N 1
ATOM 1771 C CA . ASP C 1 14 ? -10.151 23.963 28.980 1.00 81.46 11 ASP C CA 1
ATOM 1772 C C . ASP C 1 14 ? -9.878 25.480 29.315 1.00 65.15 11 ASP C C 1
ATOM 1773 O O . ASP C 1 14 ? -10.392 26.016 30.293 1.00 64.34 11 ASP C O 1
ATOM 1778 N N . VAL C 1 15 ? -9.101 26.123 28.450 1.00 58.70 12 VAL C N 1
ATOM 1779 C CA . VAL C 1 15 ? -8.326 27.349 28.749 1.00 55.72 12 VAL C CA 1
ATOM 1780 C C . VAL C 1 15 ? -9.118 28.649 28.543 1.00 51.29 12 VAL C C 1
ATOM 1781 O O . VAL C 1 15 ? -9.711 28.829 27.480 1.00 58.63 12 VAL C O 1
ATOM 1785 N N . SER C 1 16 ? -9.127 29.551 29.528 1.00 43.01 13 SER C N 1
ATOM 1786 C CA . SER C 1 16 ? -9.600 30.933 29.364 1.00 43.09 13 SER C CA 1
ATOM 1787 C C . SER C 1 16 ? -8.513 31.944 29.705 1.00 40.70 13 SER C C 1
ATOM 1788 O O . SER C 1 16 ? -7.830 31.759 30.728 1.00 38.46 13 SER C O 1
ATOM 1791 N N . LEU C 1 17 ? -8.403 33.009 28.911 1.00 35.69 14 LEU C N 1
ATOM 1792 C CA . LEU C 1 17 ? -7.353 34.028 29.119 1.00 38.11 14 LEU C CA 1
ATOM 1793 C C . LEU C 1 17 ? -7.940 35.365 29.510 1.00 37.51 14 LEU C C 1
ATOM 1794 O O . LEU C 1 17 ? -9.034 35.671 29.102 1.00 38.51 14 LEU C O 1
ATOM 1799 N N . HIS C 1 18 ? -7.227 36.147 30.308 1.00 30.39 15 HIS C N 1
ATOM 1800 C CA . HIS C 1 18 ? -7.647 37.509 30.638 1.00 27.74 15 HIS C CA 1
ATOM 1801 C C . HIS C 1 18 ? -6.431 38.366 30.879 1.00 29.12 15 HIS C C 1
ATOM 1802 O O . HIS C 1 18 ? -5.366 37.822 31.241 1.00 31.88 15 HIS C O 1
ATOM 1809 N N . ASN C 1 19 ? -6.546 39.665 30.652 1.00 24.91 16 ASN C N 1
ATOM 1810 C CA . ASN C 1 19 ? -5.514 40.576 31.051 1.00 26.35 16 ASN C CA 1
ATOM 1811 C C . ASN C 1 19 ? -6.085 41.852 31.541 1.00 29.86 16 ASN C C 1
ATOM 1812 O O . ASN C 1 19 ? -7.267 42.140 31.254 1.00 28.53 16 ASN C O 1
ATOM 1817 N N . PHE C 1 20 ? -5.296 42.597 32.311 1.00 27.48 17 PHE C N 1
ATOM 1818 C CA . PHE C 1 20 ? -5.692 43.892 32.847 1.00 27.41 17 PHE C CA 1
ATOM 1819 C C . PHE C 1 20 ? -4.461 44.652 33.247 1.00 28.38 17 PHE C C 1
ATOM 1820 O O . PHE C 1 20 ? -3.389 44.065 33.386 1.00 27.43 17 PHE C O 1
ATOM 1828 N N . SER C 1 21 ? -4.566 45.946 33.364 1.00 29.42 18 SER C N 1
ATOM 1829 C CA . SER C 1 21 ? -3.424 46.794 33.639 1.00 28.36 18 SER C CA 1
ATOM 1830 C C . SER C 1 21 ? -3.805 47.854 34.690 1.00 37.66 18 SER C C 1
ATOM 1831 O O . SER C 1 21 ? -4.989 48.241 34.782 1.00 36.70 18 SER C O 1
ATOM 1834 N N . ALA C 1 22 ? -2.835 48.306 35.469 1.00 34.12 19 ALA C N 1
ATOM 1835 C CA . ALA C 1 22 ? -3.107 49.278 36.530 1.00 33.72 19 ALA C CA 1
ATOM 1836 C C . ALA C 1 22 ? -1.884 50.092 36.838 1.00 35.70 19 ALA C C 1
ATOM 1837 O O . ALA C 1 22 ? -0.756 49.595 36.772 1.00 33.80 19 ALA C O 1
ATOM 1839 N N . ARG C 1 23 ? -2.070 51.364 37.134 1.00 37.74 20 ARG C N 1
ATOM 1840 C CA . ARG C 1 23 ? -1.003 52.220 37.660 1.00 42.50 20 ARG C CA 1
ATOM 1841 C C . ARG C 1 23 ? -0.898 52.037 39.181 1.00 35.61 20 ARG C C 1
ATOM 1842 O O . ARG C 1 23 ? -1.808 52.329 39.886 1.00 39.40 20 ARG C O 1
ATOM 1850 N N . LEU C 1 24 ? 0.244 51.548 39.630 1.00 33.79 21 LEU C N 1
ATOM 1851 C CA . LEU C 1 24 ? 0.503 51.269 41.042 1.00 36.17 21 LEU C CA 1
ATOM 1852 C C . LEU C 1 24 ? 1.846 51.944 41.395 1.00 35.82 21 LEU C C 1
ATOM 1853 O O . LEU C 1 24 ? 2.855 51.772 40.678 1.00 35.89 21 LEU C O 1
ATOM 1858 N N . TRP C 1 25 ? 1.819 52.832 42.412 1.00 41.03 22 TRP C N 1
ATOM 1859 C CA . TRP C 1 25 ? 2.888 53.836 42.614 1.00 40.97 22 TRP C CA 1
ATOM 1860 C C . TRP C 1 25 ? 3.085 54.537 41.296 1.00 41.21 22 TRP C C 1
ATOM 1861 O O . TRP C 1 25 ? 2.096 54.963 40.706 1.00 48.89 22 TRP C O 1
ATOM 1872 N N . GLU C 1 26 ? 4.282 54.679 40.764 1.00 45.08 23 GLU C N 1
ATOM 1873 C CA . GLU C 1 26 ? 4.293 55.493 39.521 1.00 67.02 23 GLU C CA 1
ATOM 1874 C C . GLU C 1 26 ? 4.413 54.646 38.247 1.00 52.05 23 GLU C C 1
ATOM 1875 O O . GLU C 1 26 ? 4.886 55.126 37.263 1.00 61.40 23 GLU C O 1
ATOM 1881 N N . GLN C 1 27 ? 3.986 53.394 38.332 1.00 42.51 24 GLN C N 1
ATOM 1882 C CA . GLN C 1 27 ? 4.372 52.392 37.318 1.00 40.04 24 GLN C CA 1
ATOM 1883 C C . GLN C 1 27 ? 3.215 51.560 36.856 1.00 30.69 24 GLN C C 1
ATOM 1884 O O . GLN C 1 27 ? 2.324 51.249 37.630 1.00 30.11 24 GLN C O 1
ATOM 1890 N N . LEU C 1 28 ? 3.189 51.356 35.543 1.00 32.13 25 LEU C N 1
ATOM 1891 C CA . LEU C 1 28 ? 2.120 50.639 34.903 1.00 33.72 25 LEU C CA 1
ATOM 1892 C C . LEU C 1 28 ? 2.425 49.145 35.037 1.00 31.16 25 LEU C C 1
ATOM 1893 O O . LEU C 1 28 ? 3.426 48.667 34.530 1.00 31.54 25 LEU C O 1
ATOM 1898 N N . VAL C 1 29 ? 1.573 48.432 35.732 1.00 29.10 26 VAL C N 1
ATOM 1899 C CA . VAL C 1 29 ? 1.714 47.037 35.946 1.00 27.60 26 VAL C CA 1
ATOM 1900 C C . VAL C 1 29 ? 0.678 46.331 35.073 1.00 25.18 26 VAL C C 1
ATOM 1901 O O . VAL C 1 29 ? -0.518 46.685 35.022 1.00 26.54 26 VAL C O 1
ATOM 1905 N N . HIS C 1 30 ? 1.143 45.271 34.440 1.00 26.99 27 HIS C N 1
ATOM 1906 C CA . HIS C 1 30 ? 0.327 44.538 33.470 1.00 27.32 27 HIS C CA 1
ATOM 1907 C C . HIS C 1 30 ? 0.175 43.121 33.969 1.00 28.31 27 HIS C C 1
ATOM 1908 O O . HIS C 1 30 ? 1.146 42.499 34.458 1.00 25.74 27 HIS C O 1
ATOM 1915 N N . PHE C 1 31 ? -1.043 42.622 33.883 1.00 24.32 28 PHE C N 1
ATOM 1916 C CA . PHE C 1 31 ? -1.391 41.311 34.426 1.00 24.79 28 PHE C CA 1
ATOM 1917 C C . PHE C 1 31 ? -1.989 40.419 33.385 1.00 27.29 28 PHE C C 1
ATOM 1918 O O . PHE C 1 31 ? -2.853 40.856 32.619 1.00 28.67 28 PHE C O 1
ATOM 1926 N N . HIS C 1 32 ? -1.546 39.169 33.343 1.00 25.09 29 HIS C N 1
ATOM 1927 C CA . HIS C 1 32 ? -2.113 38.171 32.480 1.00 27.19 29 HIS C CA 1
ATOM 1928 C C . HIS C 1 32 ? -2.559 37.001 33.309 1.00 31.05 29 HIS C C 1
ATOM 1929 O O . HIS C 1 32 ? -1.873 36.586 34.259 1.00 30.72 29 HIS C O 1
ATOM 1936 N N . VAL C 1 33 ? -3.673 36.406 32.903 1.00 28.42 30 VAL C N 1
ATOM 1937 C CA . VAL C 1 33 ? -4.274 35.297 33.622 1.00 29.85 30 VAL C CA 1
ATOM 1938 C C . VAL C 1 33 ? -4.534 34.195 32.656 1.00 33.28 30 VAL C C 1
ATOM 1939 O O . VAL C 1 33 ? -5.022 34.453 31.558 1.00 36.01 30 VAL C O 1
ATOM 1943 N N . MET C 1 34 ? -4.271 32.968 33.061 1.00 33.28 31 MET C N 1
ATOM 1944 C CA . MET C 1 34 ? -4.762 31.795 32.383 1.00 35.64 31 MET C CA 1
ATOM 1945 C C . MET C 1 34 ? -5.509 30.956 33.397 1.00 40.65 31 MET C C 1
ATOM 1946 O O . MET C 1 34 ? -4.953 30.602 34.444 1.00 35.84 31 MET C O 1
ATOM 1951 N N . ARG C 1 35 ? -6.753 30.617 33.068 1.00 34.89 32 ARG C N 1
ATOM 1952 C CA . ARG C 1 35 ? -7.613 29.804 33.910 1.00 39.59 32 ARG C CA 1
ATOM 1953 C C . ARG C 1 35 ? -7.801 28.459 33.226 1.00 39.17 32 ARG C C 1
ATOM 1954 O O . ARG C 1 35 ? -8.205 28.404 32.077 1.00 37.42 32 ARG C O 1
ATOM 1962 N N . LEU C 1 36 ? -7.375 27.406 33.912 1.00 45.82 33 LEU C N 1
ATOM 1963 C CA . LEU C 1 36 ? -7.855 26.020 33.714 1.00 51.96 33 LEU C CA 1
ATOM 1964 C C . LEU C 1 36 ? -8.820 25.684 34.875 1.00 50.02 33 LEU C C 1
ATOM 1965 O O . LEU C 1 36 ? -8.977 26.478 35.792 1.00 51.92 33 LEU C O 1
ATOM 1970 N N . THR C 1 37 ? -9.504 24.536 34.857 1.00 70.71 34 THR C N 1
ATOM 1971 C CA . THR C 1 37 ? -10.570 24.316 35.913 1.00 76.50 34 THR C CA 1
ATOM 1972 C C . THR C 1 37 ? -9.983 24.166 37.322 1.00 69.16 34 THR C C 1
ATOM 1973 O O . THR C 1 37 ? -10.532 24.716 38.294 1.00 66.38 34 THR C O 1
ATOM 1977 N N . ASP C 1 38 ? -8.866 23.454 37.402 1.00 66.12 35 ASP C N 1
ATOM 1978 C CA . ASP C 1 38 ? -8.155 23.215 38.683 1.00 71.36 35 ASP C CA 1
ATOM 1979 C C . ASP C 1 38 ? -6.867 24.025 38.881 1.00 71.58 35 ASP C C 1
ATOM 1980 O O . ASP C 1 38 ? -6.258 23.926 39.950 1.00 56.78 35 ASP C O 1
ATOM 1985 N N . SER C 1 39 ? -6.489 24.852 37.895 1.00 61.12 36 SER C N 1
ATOM 1986 C CA . SER C 1 39 ? -5.236 25.615 37.974 1.00 52.69 36 SER C CA 1
ATOM 1987 C C . SER C 1 39 ? -5.422 27.037 37.456 1.00 48.10 36 SER C C 1
ATOM 1988 O O . SER C 1 39 ? -6.240 27.297 36.576 1.00 39.58 36 SER C O 1
ATOM 1991 N N . LEU C 1 40 ? -4.649 27.942 38.002 1.00 36.67 37 LEU C N 1
ATOM 1992 C CA . LEU C 1 40 ? -4.632 29.302 37.561 1.00 34.95 37 LEU C CA 1
ATOM 1993 C C . LEU C 1 40 ? -3.178 29.768 37.384 1.00 40.45 37 LEU C C 1
ATOM 1994 O O . LEU C 1 40 ? -2.338 29.433 38.197 1.00 40.35 37 LEU C O 1
ATOM 1999 N N . PHE C 1 41 ? -2.880 30.498 36.317 1.00 31.55 38 PHE C N 1
ATOM 2000 C CA . PHE C 1 41 ? -1.554 31.074 36.085 1.00 31.45 38 PHE C CA 1
ATOM 2001 C C . PHE C 1 41 ? -1.698 32.578 36.105 1.00 33.39 38 PHE C C 1
ATOM 2002 O O . PHE C 1 41 ? -2.471 33.123 35.341 1.00 29.85 38 PHE C O 1
ATOM 2010 N N . LEU C 1 42 ? -0.949 33.247 36.997 1.00 27.80 39 LEU C N 1
ATOM 2011 C CA . LEU C 1 42 ? -0.896 34.667 37.094 1.00 27.01 39 LEU C CA 1
ATOM 2012 C C . LEU C 1 42 ? 0.480 35.187 36.728 1.00 29.21 39 LEU C C 1
ATOM 2013 O O . LEU C 1 42 ? 1.484 34.754 37.325 1.00 29.46 39 LEU C O 1
ATOM 2018 N N . TRP C 1 43 ? 0.527 36.096 35.765 1.00 24.73 40 TRP C N 1
ATOM 2019 C CA . TRP C 1 43 ? 1.750 36.678 35.299 1.00 24.51 40 TRP C CA 1
ATOM 2020 C C . TRP C 1 43 ? 1.614 38.128 35.581 1.00 24.73 40 TRP C C 1
ATOM 2021 O O . TRP C 1 43 ? 0.582 38.772 35.240 1.00 27.06 40 TRP C O 1
ATOM 2032 N N . VAL C 1 44 ? 2.640 38.710 36.185 1.00 22.24 41 VAL C N 1
ATOM 2033 C CA . VAL C 1 44 ? 2.704 40.121 36.468 1.00 22.85 41 VAL C CA 1
ATOM 2034 C C . VAL C 1 44 ? 3.940 40.665 35.802 1.00 23.31 41 VAL C C 1
ATOM 2035 O O . VAL C 1 44 ? 5.059 40.060 35.944 1.00 21.85 41 VAL C O 1
ATOM 2039 N N . GLY C 1 45 ? 3.796 41.814 35.145 1.00 24.06 42 GLY C N 1
ATOM 2040 C CA . GLY C 1 45 ? 4.929 42.384 34.441 1.00 25.83 42 GLY C CA 1
ATOM 2041 C C . GLY C 1 45 ? 4.611 43.737 33.833 1.00 25.71 42 GLY C C 1
ATOM 2042 O O . GLY C 1 45 ? 3.800 44.487 34.354 1.00 28.36 42 GLY C O 1
ATOM 2043 N N . ALA C 1 46 ? 5.279 44.034 32.739 1.00 26.88 43 ALA C N 1
ATOM 2044 C CA . ALA C 1 46 ? 5.182 45.307 32.088 1.00 28.00 43 ALA C CA 1
ATOM 2045 C C . ALA C 1 46 ? 4.541 45.052 30.753 1.00 27.27 43 ALA C C 1
ATOM 2046 O O . ALA C 1 46 ? 4.343 43.948 30.300 1.00 26.67 43 ALA C O 1
ATOM 2048 N N . THR C 1 47 ? 4.122 46.161 30.160 1.00 27.57 44 THR C N 1
ATOM 2049 C CA . THR C 1 47 ? 3.667 46.187 28.782 1.00 27.92 44 THR C CA 1
ATOM 2050 C C . THR C 1 47 ? 4.485 47.284 28.036 1.00 30.07 44 THR C C 1
ATOM 2051 O O . THR C 1 47 ? 4.641 48.350 28.554 1.00 26.28 44 THR C O 1
ATOM 2055 N N . PRO C 1 48 ? 4.984 46.985 26.864 1.00 28.13 45 PRO C N 1
ATOM 2056 C CA . PRO C 1 48 ? 4.806 45.703 26.132 1.00 26.79 45 PRO C CA 1
ATOM 2057 C C . PRO C 1 48 ? 5.689 44.580 26.711 1.00 27.11 45 PRO C C 1
ATOM 2058 O O . PRO C 1 48 ? 6.596 44.843 27.528 1.00 26.57 45 PRO C O 1
ATOM 2062 N N . HIS C 1 49 ? 5.395 43.344 26.321 1.00 26.33 46 HIS C N 1
ATOM 2063 C CA . HIS C 1 49 ? 6.111 42.195 26.777 1.00 27.20 46 HIS C CA 1
ATOM 2064 C C . HIS C 1 49 ? 6.134 41.123 25.721 1.00 30.66 46 HIS C C 1
ATOM 2065 O O . HIS C 1 49 ? 5.402 41.134 24.801 1.00 27.96 46 HIS C O 1
ATOM 2072 N N . LEU C 1 50 ? 7.007 40.178 25.929 1.00 32.13 47 LEU C N 1
ATOM 2073 C CA . LEU C 1 50 ? 7.099 39.033 25.045 1.00 33.62 47 LEU C CA 1
ATOM 2074 C C . LEU C 1 50 ? 5.950 38.087 25.338 1.00 34.44 47 LEU C C 1
ATOM 2075 O O . LEU C 1 50 ? 5.406 38.044 26.403 1.00 27.91 47 LEU C O 1
ATOM 2080 N N . ARG C 1 51 ? 5.645 37.263 24.372 1.00 33.57 48 ARG C N 1
ATOM 2081 C CA . ARG C 1 51 ? 4.597 36.247 24.428 1.00 33.61 48 ARG C CA 1
ATOM 2082 C C . ARG C 1 51 ? 5.213 34.860 24.187 1.00 38.06 48 ARG C C 1
ATOM 2083 O O . ARG C 1 51 ? 4.877 34.134 23.264 1.00 38.72 48 ARG C O 1
ATOM 2091 N N . ASN C 1 52 ? 6.040 34.478 25.133 1.00 34.49 49 ASN C N 1
ATOM 2092 C CA . ASN C 1 52 ? 6.944 33.337 24.997 1.00 38.59 49 ASN C CA 1
ATOM 2093 C C . ASN C 1 52 ? 6.613 32.235 25.964 1.00 34.26 49 ASN C C 1
ATOM 2094 O O . ASN C 1 52 ? 7.489 31.468 26.368 1.00 34.86 49 ASN C O 1
ATOM 2099 N N . LEU C 1 53 ? 5.388 32.227 26.455 1.00 30.63 50 LEU C N 1
ATOM 2100 C CA . LEU C 1 53 ? 4.948 31.307 27.480 1.00 31.14 50 LEU C CA 1
ATOM 2101 C C . LEU C 1 53 ? 3.716 30.593 26.942 1.00 31.22 50 LEU C C 1
ATOM 2102 O O . LEU C 1 53 ? 2.738 31.201 26.652 1.00 31.51 50 LEU C O 1
ATOM 2107 N N . ALA C 1 54 ? 3.788 29.280 26.913 1.00 35.56 51 ALA C N 1
ATOM 2108 C CA . ALA C 1 54 ? 2.767 28.465 26.271 1.00 33.33 51 ALA C CA 1
ATOM 2109 C C . ALA C 1 54 ? 2.489 27.248 27.087 1.00 39.80 51 ALA C C 1
ATOM 2110 O O . ALA C 1 54 ? 3.310 26.811 27.889 1.00 37.93 51 ALA C O 1
ATOM 2112 N N . VAL C 1 55 ? 1.285 26.749 26.918 1.00 38.91 52 VAL C N 1
ATOM 2113 C CA . VAL C 1 55 ? 0.918 25.461 27.461 1.00 39.84 52 VAL C CA 1
ATOM 2114 C C . VAL C 1 55 ? 0.276 24.628 26.353 1.00 46.34 52 VAL C C 1
ATOM 2115 O O . VAL C 1 55 ? -0.490 25.156 25.530 1.00 41.73 52 VAL C O 1
ATOM 2119 N N . ALA C 1 56 ? 0.581 23.338 26.362 1.00 50.93 53 ALA C N 1
ATOM 2120 C CA . ALA C 1 56 ? -0.072 22.393 25.469 1.00 47.41 53 ALA C CA 1
ATOM 2121 C C . ALA C 1 56 ? -0.639 21.234 26.275 1.00 58.65 53 ALA C C 1
ATOM 2122 O O . ALA C 1 56 ? -0.056 20.778 27.264 1.00 47.87 53 ALA C O 1
ATOM 2124 N N . MET C 1 57 ? -1.817 20.767 25.855 1.00 61.73 54 MET C N 1
ATOM 2125 C CA . MET C 1 57 ? -2.526 19.677 26.505 1.00 63.43 54 MET C CA 1
ATOM 2126 C C . MET C 1 57 ? -3.493 19.049 25.493 1.00 71.64 54 MET C C 1
ATOM 2127 O O . MET C 1 57 ? -3.496 17.869 25.298 1.00 68.93 54 MET C O 1
ATOM 2132 N N . SER C 1 63 ? -6.646 14.552 19.772 1.00 63.13 60 SER C N 1
ATOM 2133 C CA . SER C 1 63 ? -5.428 13.767 19.504 1.00 74.74 60 SER C CA 1
ATOM 2134 C C . SER C 1 63 ? -4.095 14.525 19.658 1.00 71.11 60 SER C C 1
ATOM 2135 O O . SER C 1 63 ? -3.400 14.438 20.690 1.00 74.84 60 SER C O 1
ATOM 2138 N N . ILE C 1 64 ? -3.701 15.213 18.591 1.00 73.95 61 ILE C N 1
ATOM 2139 C CA . ILE C 1 64 ? -2.609 16.200 18.663 1.00 77.83 61 ILE C CA 1
ATOM 2140 C C . ILE C 1 64 ? -2.911 17.199 19.800 1.00 74.96 61 ILE C C 1
ATOM 2141 O O . ILE C 1 64 ? -4.017 17.726 19.876 1.00 68.83 61 ILE C O 1
ATOM 2146 N N . PRO C 1 65 ? -1.954 17.439 20.722 1.00 74.84 62 PRO C N 1
ATOM 2147 C CA . PRO C 1 65 ? -2.222 18.396 21.807 1.00 65.15 62 PRO C CA 1
ATOM 2148 C C . PRO C 1 65 ? -2.373 19.809 21.246 1.00 53.12 62 PRO C C 1
ATOM 2149 O O . PRO C 1 65 ? -1.762 20.171 20.273 1.00 54.48 62 PRO C O 1
ATOM 2153 N N . VAL C 1 66 ? -3.275 20.590 21.834 1.00 52.76 63 VAL C N 1
ATOM 2154 C CA . VAL C 1 66 ? -3.537 21.958 21.481 1.00 55.95 63 VAL C CA 1
ATOM 2155 C C . VAL C 1 66 ? -2.715 22.914 22.371 1.00 53.94 63 VAL C C 1
ATOM 2156 O O . VAL C 1 66 ? -2.738 22.752 23.591 1.00 50.83 63 VAL C O 1
ATOM 2160 N N . SER C 1 67 ? -2.024 23.843 21.736 1.00 47.32 64 SER C N 1
ATOM 2161 C CA . SER C 1 67 ? -1.070 24.704 22.371 1.00 51.60 64 SER C CA 1
ATOM 2162 C C . SER C 1 67 ? -1.691 26.082 22.458 1.00 51.39 64 SER C C 1
ATOM 2163 O O . SER C 1 67 ? -2.230 26.540 21.470 1.00 47.82 64 SER C O 1
ATOM 2166 N N . THR C 1 68 ? -1.592 26.745 23.605 1.00 42.11 65 THR C N 1
ATOM 2167 C CA . THR C 1 68 ? -2.028 28.116 23.747 1.00 42.20 65 THR C CA 1
ATOM 2168 C C . THR C 1 68 ? -0.915 29.035 24.208 1.00 39.09 65 THR C C 1
ATOM 2169 O O . THR C 1 68 ? -0.189 28.664 25.135 1.00 36.33 65 THR C O 1
ATOM 2173 N N . SER C 1 69 ? -0.785 30.206 23.602 1.00 35.12 66 SER C N 1
ATOM 2174 C CA . SER C 1 69 ? 0.174 31.219 24.092 1.00 35.28 66 SER C CA 1
ATOM 2175 C C . SER C 1 69 ? -0.507 31.943 25.268 1.00 34.57 66 SER C C 1
ATOM 2176 O O . SER C 1 69 ? -1.501 32.530 25.054 1.00 32.79 66 SER C O 1
ATOM 2179 N N . LEU C 1 70 ? -0.030 31.840 26.504 1.00 32.08 67 LEU C N 1
ATOM 2180 C CA . LEU C 1 70 ? -0.751 32.322 27.655 1.00 32.13 67 LEU C CA 1
ATOM 2181 C C . LEU C 1 70 ? -0.743 33.815 27.802 1.00 26.49 67 LEU C C 1
ATOM 2182 O O . LEU C 1 70 ? -1.557 34.363 28.503 1.00 33.91 67 LEU C O 1
ATOM 2187 N N . LEU C 1 71 ? 0.179 34.485 27.111 1.00 27.10 68 LEU C N 1
ATOM 2188 C CA . LEU C 1 71 ? 0.332 35.923 27.213 1.00 28.31 68 LEU C CA 1
ATOM 2189 C C . LEU C 1 71 ? -0.220 36.729 25.999 1.00 30.78 68 LEU C C 1
ATOM 2190 O O . LEU C 1 71 ? 0.157 37.883 25.762 1.00 32.12 68 LEU C O 1
ATOM 2195 N N . GLY C 1 72 ? -1.012 36.044 25.198 1.00 38.23 69 GLY C N 1
ATOM 2196 C CA . GLY C 1 72 ? -1.728 36.596 24.059 1.00 40.20 69 GLY C CA 1
ATOM 2197 C C . GLY C 1 72 ? -1.303 35.845 22.818 1.00 33.99 69 GLY C C 1
ATOM 2198 O O . GLY C 1 72 ? -0.207 35.339 22.683 1.00 32.31 69 GLY C O 1
ATOM 2199 N N . ASP C 1 73 ? -2.162 35.839 21.830 1.00 36.69 70 ASP C N 1
ATOM 2200 C CA . ASP C 1 73 ? -1.893 35.180 20.544 1.00 35.48 70 ASP C CA 1
ATOM 2201 C C . ASP C 1 73 ? -0.649 35.826 19.941 1.00 40.25 70 ASP C C 1
ATOM 2202 O O . ASP C 1 73 ? -0.416 37.044 20.069 1.00 39.34 70 ASP C O 1
ATOM 2207 N N . THR C 1 74 ? 0.179 34.992 19.330 1.00 38.81 71 THR C N 1
ATOM 2208 C CA . THR C 1 74 ? 1.432 35.473 18.765 1.00 43.86 71 THR C CA 1
ATOM 2209 C C . THR C 1 74 ? 1.735 34.732 17.464 1.00 45.96 71 THR C C 1
ATOM 2210 O O . THR C 1 74 ? 1.340 33.550 17.311 1.00 40.59 71 THR C O 1
ATOM 2214 N N . SER C 1 75 ? 2.447 35.417 16.587 1.00 54.91 72 SER C N 1
ATOM 2215 C CA . SER C 1 75 ? 2.829 34.820 15.302 1.00 66.01 72 SER C CA 1
ATOM 2216 C C . SER C 1 75 ? 4.130 33.978 15.410 1.00 72.97 72 SER C C 1
ATOM 2217 O O . SER C 1 75 ? 4.313 33.042 14.645 1.00 73.79 72 SER C O 1
ATOM 2220 N N . ASP C 1 76 ? 5.014 34.318 16.364 1.00 68.10 73 ASP C N 1
ATOM 2221 C CA . ASP C 1 76 ? 6.150 33.461 16.782 1.00 63.87 73 ASP C CA 1
ATOM 2222 C C . ASP C 1 76 ? 5.636 32.161 17.389 1.00 59.38 73 ASP C C 1
ATOM 2223 O O . ASP C 1 76 ? 5.045 32.165 18.459 1.00 59.15 73 ASP C O 1
ATOM 2228 N N . THR C 1 77 ? 5.899 31.041 16.736 1.00 52.45 74 THR C N 1
ATOM 2229 C CA . THR C 1 77 ? 5.430 29.758 17.234 1.00 56.89 74 THR C CA 1
ATOM 2230 C C . THR C 1 77 ? 6.492 28.996 18.046 1.00 51.81 74 THR C C 1
ATOM 2231 O O . THR C 1 77 ? 6.321 27.818 18.269 1.00 52.06 74 THR C O 1
ATOM 2235 N N . THR C 1 78 ? 7.608 29.610 18.451 1.00 53.36 75 THR C N 1
ATOM 2236 C CA . THR C 1 78 ? 8.672 28.824 19.106 1.00 45.43 75 THR C CA 1
ATOM 2237 C C . THR C 1 78 ? 8.177 28.153 20.354 1.00 44.65 75 THR C C 1
ATOM 2238 O O . THR C 1 78 ? 8.342 26.954 20.489 1.00 45.73 75 THR C O 1
ATOM 2242 N N . SER C 1 79 ? 7.540 28.869 21.271 1.00 45.77 76 SER C N 1
ATOM 2243 C CA . SER C 1 79 ? 7.152 28.190 22.511 1.00 39.76 76 SER C CA 1
ATOM 2244 C C . SER C 1 79 ? 5.932 27.392 22.326 1.00 37.90 76 SER C C 1
ATOM 2245 O O . SER C 1 79 ? 5.823 26.337 22.953 1.00 37.36 76 SER C O 1
ATOM 2248 N N . T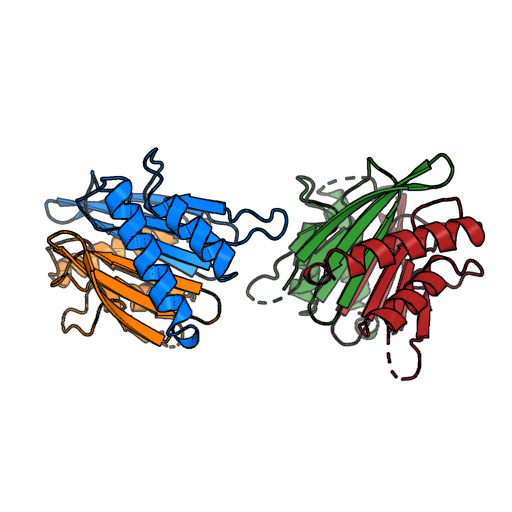HR C 1 80 ? 4.941 27.871 21.549 1.00 37.05 77 THR C N 1
ATOM 2249 C CA . THR C 1 80 ? 3.739 27.026 21.299 1.00 41.57 77 THR C CA 1
ATOM 2250 C C . THR C 1 80 ? 4.130 25.732 20.570 1.00 37.01 77 THR C C 1
ATOM 2251 O O . THR C 1 80 ? 3.615 24.702 20.915 1.00 39.39 77 THR C O 1
ATOM 2255 N N . GLY C 1 81 ? 5.059 25.834 19.631 1.00 42.84 78 GLY C N 1
ATOM 2256 C CA . GLY C 1 81 ? 5.515 24.676 18.877 1.00 52.67 78 GLY C CA 1
ATOM 2257 C C . GLY C 1 81 ? 6.244 23.683 19.736 1.00 48.91 78 GLY C C 1
ATOM 2258 O O . GLY C 1 81 ? 5.953 22.478 19.723 1.00 55.24 78 GLY C O 1
ATOM 2259 N N . LEU C 1 82 ? 7.192 24.189 20.512 1.00 48.85 79 LEU C N 1
ATOM 2260 C CA . LEU C 1 82 ? 7.896 23.335 21.466 1.00 51.02 79 LEU C CA 1
ATOM 2261 C C . LEU C 1 82 ? 6.980 22.651 22.430 1.00 40.30 79 LEU C C 1
ATOM 2262 O O . LEU C 1 82 ? 7.138 21.457 22.671 1.00 45.67 79 LEU C O 1
ATOM 2267 N N . ALA C 1 83 ? 6.044 23.397 23.027 1.00 42.15 80 ALA C N 1
ATOM 2268 C CA . ALA C 1 83 ? 5.152 22.819 24.009 1.00 38.80 80 ALA C CA 1
ATOM 2269 C C . ALA C 1 83 ? 4.334 21.700 23.363 1.00 45.93 80 ALA C C 1
ATOM 2270 O O . ALA C 1 83 ? 4.118 20.676 23.956 1.00 52.64 80 ALA C O 1
ATOM 2272 N N . GLN C 1 84 ? 3.831 21.962 22.175 1.00 53.44 81 GLN C N 1
ATOM 2273 C CA . GLN C 1 84 ? 3.017 20.979 21.459 1.00 56.58 81 GLN C CA 1
ATOM 2274 C C . GLN C 1 84 ? 3.792 19.698 21.194 1.00 51.48 81 GLN C C 1
ATOM 2275 O O . GLN C 1 84 ? 3.296 18.628 21.466 1.00 51.20 81 GLN C O 1
ATOM 2281 N N . ARG C 1 85 ? 5.019 19.825 20.698 1.00 59.54 82 ARG C N 1
ATOM 2282 C CA . ARG C 1 85 ? 5.829 18.655 20.397 1.00 59.61 82 ARG C CA 1
ATOM 2283 C C . ARG C 1 85 ? 6.224 17.898 21.662 1.00 59.72 82 ARG C C 1
ATOM 2284 O O . ARG C 1 85 ? 6.258 16.684 21.644 1.00 60.10 82 ARG C O 1
ATOM 2292 N N . LEU C 1 86 ? 6.530 18.596 22.750 1.00 59.43 83 LEU C N 1
ATOM 2293 C CA . LEU C 1 86 ? 6.848 17.919 24.023 1.00 56.55 83 LEU C CA 1
ATOM 2294 C C . LEU C 1 86 ? 5.645 17.316 24.679 1.00 48.11 83 LEU C C 1
ATOM 2295 O O . LEU C 1 86 ? 5.754 16.250 25.307 1.00 57.21 83 LEU C O 1
ATOM 2300 N N . ALA C 1 87 ? 4.481 17.933 24.545 1.00 50.66 84 ALA C N 1
ATOM 2301 C CA . ALA C 1 87 ? 3.253 17.328 25.057 1.00 49.57 84 ALA C CA 1
ATOM 2302 C C . ALA C 1 87 ? 2.877 16.031 24.288 1.00 50.81 84 ALA C C 1
ATOM 2303 O O . ALA C 1 87 ? 2.260 15.133 24.857 1.00 56.16 84 ALA C O 1
ATOM 2305 N N . ARG C 1 88 ? 3.206 16.013 23.016 1.00 57.32 85 ARG C N 1
ATOM 2306 C CA . ARG C 1 88 ? 2.972 14.865 22.122 1.00 74.13 85 ARG C CA 1
ATOM 2307 C C . ARG C 1 88 ? 3.898 13.735 22.660 1.00 78.06 85 ARG C C 1
ATOM 2308 O O . ARG C 1 88 ? 3.444 12.645 22.943 1.00 71.86 85 ARG C O 1
ATOM 2316 N N . LYS C 1 89 ? 5.180 14.042 22.840 1.00 75.20 86 LYS C N 1
ATOM 2317 C CA . LYS C 1 89 ? 6.149 13.057 23.262 1.00 75.53 86 LYS C CA 1
ATOM 2318 C C . LYS C 1 89 ? 5.887 12.506 24.664 1.00 70.32 86 LYS C C 1
ATOM 2319 O O . LYS C 1 89 ? 6.053 11.326 24.892 1.00 72.32 86 LYS C O 1
ATOM 2325 N N . THR C 1 90 ? 5.465 13.345 25.598 1.00 71.77 87 THR C N 1
ATOM 2326 C CA . THR C 1 90 ? 5.329 12.949 27.009 1.00 69.68 87 THR C CA 1
ATOM 2327 C C . THR C 1 90 ? 3.925 12.574 27.400 1.00 63.15 87 THR C C 1
ATOM 2328 O O . THR C 1 90 ? 3.707 12.090 28.510 1.00 65.22 87 THR C O 1
ATOM 2332 N N . ASN C 1 91 ? 2.935 12.863 26.558 1.00 76.57 88 ASN C N 1
ATOM 2333 C CA . ASN C 1 91 ? 1.532 12.640 26.916 1.00 79.54 88 ASN C CA 1
ATOM 2334 C C . ASN C 1 91 ? 1.079 13.301 28.219 1.00 77.28 88 ASN C C 1
ATOM 2335 O O . ASN C 1 91 ? 0.259 12.735 28.933 1.00 70.80 88 ASN C O 1
ATOM 2340 N N . LYS C 1 92 ? 1.589 14.495 28.519 1.00 73.73 89 LYS C N 1
ATOM 2341 C CA . LYS C 1 92 ? 1.106 15.265 29.674 1.00 69.28 89 LYS C CA 1
ATOM 2342 C C . LYS C 1 92 ? 0.967 16.733 29.295 1.00 54.84 89 LYS C C 1
ATOM 2343 O O . LYS C 1 92 ? 1.364 17.128 28.199 1.00 58.50 89 LYS C O 1
ATOM 2349 N N . GLN C 1 93 ? 0.377 17.498 30.186 1.00 60.32 90 GLN C N 1
ATOM 2350 C CA . GLN C 1 93 ? 0.281 18.962 30.045 1.00 62.69 90 GLN C CA 1
ATOM 2351 C C . GLN C 1 93 ? 1.696 19.560 30.155 1.00 53.78 90 GLN C C 1
ATOM 2352 O O . GLN C 1 93 ? 2.400 19.238 31.089 1.00 51.84 90 GLN C O 1
ATOM 2358 N N . VAL C 1 94 ? 2.116 20.361 29.176 1.00 52.26 91 VAL C N 1
ATOM 2359 C CA . VAL C 1 94 ? 3.475 20.886 29.150 1.00 53.69 91 VAL C CA 1
ATOM 2360 C C . VAL C 1 94 ? 3.420 22.405 29.026 1.00 55.08 91 VAL C C 1
ATOM 2361 O O . VAL C 1 94 ? 2.861 22.903 28.052 1.00 43.34 91 VAL C O 1
ATOM 2365 N N . PHE C 1 95 ? 3.998 23.092 30.019 1.00 54.33 92 PHE C N 1
ATOM 2366 C CA . PHE C 1 95 ? 4.279 24.528 29.929 1.00 47.05 92 PHE C CA 1
ATOM 2367 C C . PHE C 1 95 ? 5.663 24.711 29.381 1.00 39.22 92 PHE C C 1
ATOM 2368 O O . PHE C 1 95 ? 6.568 23.979 29.744 1.00 41.21 92 PHE C O 1
ATOM 2376 N N . VAL C 1 96 ? 5.854 25.696 28.514 1.00 35.16 93 VAL C N 1
ATOM 2377 C CA . VAL C 1 96 ? 7.168 26.097 28.051 1.00 35.50 93 VAL C CA 1
ATOM 2378 C C . VAL C 1 96 ? 7.268 27.593 28.271 1.00 39.07 93 VAL C C 1
ATOM 2379 O O . VAL C 1 96 ? 6.388 28.332 27.827 1.00 36.74 93 VAL C O 1
ATOM 2383 N N . SER C 1 97 ? 8.325 28.023 28.958 1.00 29.74 94 SER C N 1
ATOM 2384 C CA . SER C 1 97 ? 8.672 29.416 29.071 1.00 30.24 94 SER C CA 1
ATOM 2385 C C . SER C 1 97 ? 9.986 29.512 28.313 1.00 32.24 94 SER C C 1
ATOM 2386 O O . SER C 1 97 ? 10.983 28.953 28.734 1.00 32.84 94 SER C O 1
ATOM 2389 N N . TYR C 1 98 ? 9.970 30.189 27.171 1.00 33.88 95 TYR C N 1
ATOM 2390 C CA . TYR C 1 98 ? 11.123 30.179 26.233 1.00 35.87 95 TYR C CA 1
ATOM 2391 C C . TYR C 1 98 ? 11.706 31.560 26.273 1.00 35.73 95 TYR C C 1
ATOM 2392 O O . TYR C 1 98 ? 11.204 32.476 25.644 1.00 37.54 95 TYR C O 1
ATOM 2401 N N . ASN C 1 99 ? 12.855 31.704 26.938 1.00 33.33 96 ASN C N 1
ATOM 2402 C CA . ASN C 1 99 ? 13.435 32.976 27.189 1.00 38.32 96 ASN C CA 1
ATOM 2403 C C . ASN C 1 99 ? 14.698 33.246 26.417 1.00 45.14 96 ASN C C 1
ATOM 2404 O O . ASN C 1 99 ? 15.525 33.943 26.882 1.00 49.04 96 ASN C O 1
ATOM 2409 N N . LEU C 1 100 ? 14.724 32.874 25.152 1.00 50.07 97 LEU C N 1
ATOM 2410 C CA . LEU C 1 100 ? 15.854 33.127 24.309 1.00 54.42 97 LEU C CA 1
ATOM 2411 C C . LEU C 1 100 ? 15.423 33.924 23.126 1.00 56.66 97 LEU C C 1
ATOM 2412 O O . LEU C 1 100 ? 14.299 33.808 22.679 1.00 57.65 97 LEU C O 1
ATOM 2417 N N . GLN C 1 101 ? 16.331 34.756 22.630 1.00 64.80 98 GLN C N 1
ATOM 2418 C CA . GLN C 1 101 ? 16.276 35.292 21.235 1.00 80.20 98 GLN C CA 1
ATOM 2419 C C . GLN C 1 101 ? 17.569 35.079 20.459 1.00 80.98 98 GLN C C 1
ATOM 2420 O O . GLN C 1 101 ? 18.222 36.038 20.004 1.00 96.41 98 GLN C O 1
ATOM 2426 N N . SER C 1 105 ? 14.338 29.259 13.717 1.00 62.23 102 SER C N 1
ATOM 2427 C CA . SER C 1 105 ? 13.617 27.988 13.894 1.00 61.63 102 SER C CA 1
ATOM 2428 C C . SER C 1 105 ? 14.554 26.792 13.866 1.00 68.18 102 SER C C 1
ATOM 2429 O O . SER C 1 105 ? 14.278 25.750 14.501 1.00 58.17 102 SER C O 1
ATOM 2432 N N . ASN C 1 106 ? 15.731 26.922 13.210 1.00 62.37 103 ASN C N 1
ATOM 2433 C CA . ASN C 1 106 ? 16.734 25.892 13.364 1.00 61.46 103 ASN C CA 1
ATOM 2434 C C . ASN C 1 106 ? 17.375 25.945 14.718 1.00 55.78 103 ASN C C 1
ATOM 2435 O O . ASN C 1 106 ? 17.668 24.904 15.269 1.00 56.09 103 ASN C O 1
ATOM 2440 N N . PHE C 1 107 ? 17.572 27.120 15.280 1.00 64.92 104 PHE C N 1
ATOM 2441 C CA . PHE C 1 107 ? 18.067 27.228 16.662 1.00 56.96 104 PHE C CA 1
ATOM 2442 C C . PHE C 1 107 ? 17.102 26.538 17.606 1.00 49.15 104 PHE C C 1
ATOM 2443 O O . PHE C 1 107 ? 17.521 25.753 18.466 1.00 48.93 104 PHE C O 1
ATOM 2451 N N . ALA C 1 108 ? 15.784 26.759 17.386 1.00 46.91 105 ALA C N 1
ATOM 2452 C CA . ALA C 1 108 ? 14.769 26.148 18.241 1.00 52.69 105 ALA C CA 1
ATOM 2453 C C . ALA C 1 108 ? 14.775 24.635 18.187 1.00 48.06 105 ALA C C 1
ATOM 2454 O O . ALA C 1 108 ? 14.460 23.936 19.153 1.00 46.69 105 ALA C O 1
ATOM 2456 N N . LEU C 1 109 ? 15.084 24.121 17.026 1.00 51.70 106 LEU C N 1
ATOM 2457 C CA . LEU C 1 109 ? 15.237 22.656 16.862 1.00 56.03 106 LEU C CA 1
ATOM 2458 C C . LEU C 1 109 ? 16.444 22.124 17.632 1.00 44.01 106 LEU C C 1
ATOM 2459 O O . LEU C 1 109 ? 16.356 21.068 18.239 1.00 38.71 106 LEU C O 1
ATOM 2464 N N . LEU C 1 110 ? 17.566 22.838 17.602 1.00 47.18 107 LEU C N 1
ATOM 2465 C CA . LEU C 1 110 ? 18.728 22.505 18.426 1.00 53.24 107 LEU C CA 1
ATOM 2466 C C . LEU C 1 110 ? 18.347 22.458 19.920 1.00 60.13 107 LEU C C 1
ATOM 2467 O O . LEU C 1 110 ? 18.756 21.531 20.641 1.00 47.86 107 LEU C O 1
ATOM 2472 N N . VAL C 1 111 ? 17.539 23.434 20.350 1.00 45.83 108 VAL C N 1
ATOM 2473 C CA . VAL C 1 111 ? 17.047 23.490 21.744 1.00 51.79 108 VAL C CA 1
ATOM 2474 C C . VAL C 1 111 ? 16.155 22.288 22.056 1.00 46.59 108 VAL C C 1
ATOM 2475 O O . VAL C 1 111 ? 16.315 21.608 23.043 1.00 42.83 108 VAL C O 1
ATOM 2479 N N . GLU C 1 112 ? 15.212 22.031 21.185 1.00 51.49 109 GLU C N 1
ATOM 2480 C CA . GLU C 1 112 ? 14.278 20.921 21.360 1.00 49.28 109 GLU C CA 1
ATOM 2481 C C . GLU C 1 112 ? 15.031 19.560 21.383 1.00 52.65 109 GLU C C 1
ATOM 2482 O O . GLU C 1 112 ? 14.722 18.681 22.204 1.00 46.37 109 GLU C O 1
ATOM 2488 N N . ASN C 1 113 ? 16.008 19.406 20.488 1.00 54.26 110 ASN C N 1
ATOM 2489 C CA . ASN C 1 113 ? 16.845 18.210 20.477 1.00 62.69 110 ASN C CA 1
ATOM 2490 C C . ASN C 1 113 ? 17.594 18.008 21.794 1.00 57.97 110 ASN C C 1
ATOM 2491 O O . ASN C 1 113 ? 17.688 16.877 22.303 1.00 65.04 110 ASN C O 1
ATOM 2496 N N . ARG C 1 114 ? 18.117 19.095 22.343 1.00 48.27 111 ARG C N 1
ATOM 2497 C CA . ARG C 1 114 ? 18.847 18.990 23.620 1.00 50.76 111 ARG C CA 1
ATOM 2498 C C . ARG C 1 114 ? 17.920 18.566 24.749 1.00 44.71 111 ARG C C 1
ATOM 2499 O O . ARG C 1 114 ? 18.305 17.738 25.579 1.00 45.98 111 ARG C O 1
ATOM 2507 N N . ILE C 1 115 ? 16.681 19.073 24.741 1.00 52.62 112 ILE C N 1
ATOM 2508 C CA . ILE C 1 115 ? 15.687 18.658 25.720 1.00 51.91 112 ILE C CA 1
ATOM 2509 C C . ILE C 1 115 ? 15.367 17.194 25.579 1.00 58.64 112 ILE C C 1
ATOM 2510 O O . ILE C 1 115 ? 15.313 16.484 26.582 1.00 45.10 112 ILE C O 1
ATOM 2515 N N . LYS C 1 116 ? 15.146 16.734 24.344 1.00 57.99 113 LYS C N 1
ATOM 2516 C CA . LYS C 1 116 ? 14.855 15.334 24.129 1.00 55.71 113 LYS C CA 1
ATOM 2517 C C . LYS C 1 116 ? 15.971 14.431 24.607 1.00 51.99 113 LYS C C 1
ATOM 2518 O O . LYS C 1 116 ? 15.678 13.391 25.220 1.00 47.23 113 LYS C O 1
ATOM 2524 N N . GLU C 1 117 ? 17.223 14.818 24.360 1.00 52.68 114 GLU C N 1
ATOM 2525 C CA . GLU C 1 117 ? 18.390 14.085 24.908 1.00 62.55 114 GLU C CA 1
ATOM 2526 C C . GLU C 1 117 ? 18.377 13.954 26.430 1.00 67.52 114 GLU C C 1
ATOM 2527 O O . GLU C 1 117 ? 18.730 12.893 26.987 1.00 54.98 114 GLU C O 1
ATOM 2533 N N . GLU C 1 118 ? 17.986 15.031 27.099 1.00 60.34 115 GLU C N 1
ATOM 2534 C CA . GLU C 1 118 ? 17.866 15.012 28.567 1.00 63.29 115 GLU C CA 1
ATOM 2535 C C . GLU C 1 118 ? 16.728 14.111 29.014 1.00 46.46 115 GLU C C 1
ATOM 2536 O O . GLU C 1 118 ? 16.827 13.425 30.013 1.00 49.79 115 GLU C O 1
ATOM 2542 N N . MET C 1 119 ? 15.645 14.104 28.266 1.00 50.52 116 MET C N 1
ATOM 2543 C CA . MET C 1 119 ? 14.512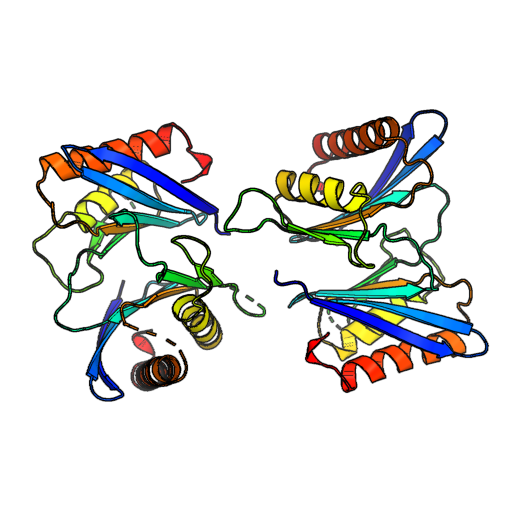 13.235 28.582 1.00 63.34 116 MET C CA 1
ATOM 2544 C C . MET C 1 119 ? 14.869 11.759 28.443 1.00 65.74 116 MET C C 1
ATOM 2545 O O . MET C 1 119 ? 14.353 10.939 29.173 1.00 55.17 116 MET C O 1
ATOM 2550 N N . GLU C 1 120 ? 15.736 11.443 27.493 1.00 66.22 117 GLU C N 1
ATOM 2551 C CA . GLU C 1 120 ? 16.220 10.053 27.280 1.00 77.32 117 GLU C CA 1
ATOM 2552 C C . GLU C 1 120 ? 17.178 9.652 28.381 1.00 74.24 117 GLU C C 1
ATOM 2553 O O . GLU C 1 120 ? 17.132 8.547 28.866 1.00 84.22 117 GLU C O 1
ATOM 2559 N N . ALA C 1 121 ? 18.038 10.564 28.771 1.00 75.27 118 ALA C N 1
ATOM 2560 C CA . ALA C 1 121 ? 18.995 10.298 29.830 1.00 76.97 118 ALA C CA 1
ATOM 2561 C C . ALA C 1 121 ? 18.345 10.249 31.232 1.00 72.64 118 ALA C C 1
ATOM 2562 O O . ALA C 1 121 ? 18.746 9.446 32.058 1.00 68.14 118 ALA C O 1
ATOM 2564 N N . PHE C 1 122 ? 17.347 11.085 31.485 1.00 75.64 119 PHE C N 1
ATOM 2565 C CA . PHE C 1 122 ? 16.733 11.167 32.826 1.00 78.60 119 PHE C CA 1
ATOM 2566 C C . PHE C 1 122 ? 15.225 11.174 32.750 1.00 74.62 119 PHE C C 1
ATOM 2567 O O . PHE C 1 122 ? 14.582 12.169 33.137 1.00 78.76 119 PHE C O 1
ATOM 2575 N N . PRO C 1 123 ? 14.634 10.066 32.271 1.00 71.09 120 PRO C N 1
ATOM 2576 C CA . PRO C 1 123 ? 13.178 10.062 32.086 1.00 65.70 120 PRO C CA 1
ATOM 2577 C C . PRO C 1 123 ? 12.383 10.321 33.357 1.00 63.35 120 PRO C C 1
ATOM 2578 O O . PRO C 1 123 ? 11.277 10.848 33.276 1.00 71.51 120 PRO C O 1
ATOM 2582 N N . GLU C 1 124 ? 12.933 9.973 34.509 1.00 55.50 121 GLU C N 1
ATOM 2583 C CA . GLU C 1 124 ? 12.258 10.177 35.772 1.00 63.26 121 GLU C CA 1
ATOM 2584 C C . GLU C 1 124 ? 12.155 11.659 36.160 1.00 61.12 121 GLU C C 1
ATOM 2585 O O . GLU C 1 124 ? 11.323 12.018 36.971 1.00 51.44 121 GLU C O 1
ATOM 2591 N N . LYS C 1 125 ? 13.011 12.510 35.589 1.00 64.34 122 LYS C N 1
ATOM 2592 C CA . LYS C 1 125 ? 12.944 13.978 35.840 1.00 64.27 122 LYS C CA 1
ATOM 2593 C C . LYS C 1 125 ? 11.888 14.722 35.013 1.00 64.60 122 LYS C C 1
ATOM 2594 O O . LYS C 1 125 ? 11.694 15.937 35.182 1.00 63.82 122 LYS C O 1
ATOM 2600 N N . PHE C 1 126 ? 11.197 14.005 34.130 1.00 57.90 123 PHE C N 1
ATOM 2601 C CA . PHE C 1 126 ? 10.185 14.585 33.281 1.00 67.24 123 PHE C CA 1
ATOM 2602 C C . PHE C 1 126 ? 8.863 13.824 33.444 1.00 67.84 123 PHE C C 1
ATOM 2603 O O . PHE C 1 126 ? 7.793 14.194 32.966 1.00 68.61 123 PHE C O 1
ATOM 2612 N N . VAL D 1 15 ? 6.031 17.786 43.810 1.00 66.35 12 VAL D N 1
ATOM 2613 C CA . VAL D 1 15 ? 6.900 18.633 42.915 1.00 65.69 12 VAL D CA 1
ATOM 2614 C C . VAL D 1 15 ? 8.368 18.182 42.888 1.00 66.03 12 VAL D C 1
ATOM 2615 O O . VAL D 1 15 ? 8.966 18.070 43.944 1.00 72.90 12 VAL D O 1
ATOM 2619 N N . SER D 1 16 ? 8.918 17.919 41.708 1.00 64.04 13 SER D N 1
ATOM 2620 C CA . SER D 1 16 ? 10.342 17.540 41.545 1.00 65.35 13 SER D CA 1
ATOM 2621 C C . SER D 1 16 ? 11.012 18.440 40.523 1.00 62.34 13 SER D C 1
ATOM 2622 O O . SER D 1 16 ? 10.420 18.750 39.480 1.00 60.91 13 SER D O 1
ATOM 2625 N N . LEU D 1 17 ? 12.213 18.913 40.857 1.00 55.12 14 LEU D N 1
ATOM 2626 C CA . LEU D 1 17 ? 12.895 19.970 40.125 1.00 53.38 14 LEU D CA 1
ATOM 2627 C C . LEU D 1 17 ? 14.188 19.472 39.545 1.00 50.55 14 LEU D C 1
ATOM 2628 O O . LEU D 1 17 ? 14.812 18.615 40.105 1.00 58.90 14 LEU D O 1
ATOM 2633 N N . HIS D 1 18 ? 14.593 19.992 38.395 1.00 52.43 15 HIS D N 1
ATOM 2634 C CA . HIS D 1 18 ? 15.846 19.580 37.730 1.00 50.14 15 HIS D CA 1
ATOM 2635 C C . HIS D 1 18 ? 16.298 20.728 36.873 1.00 53.41 15 HIS D C 1
ATOM 2636 O O . HIS D 1 18 ? 15.493 21.575 36.464 1.00 50.97 15 HIS D O 1
ATOM 2643 N N . ASN D 1 19 ? 17.600 20.843 36.675 1.00 40.86 16 ASN D N 1
ATOM 2644 C CA . ASN D 1 19 ? 18.136 21.809 35.738 1.00 47.91 16 ASN D CA 1
ATOM 2645 C C . ASN D 1 19 ? 19.317 21.252 35.037 1.00 44.84 16 ASN D C 1
ATOM 2646 O O . ASN D 1 19 ? 19.886 20.270 35.506 1.00 51.80 16 ASN D O 1
ATOM 2651 N N . PHE D 1 20 ? 19.647 21.830 33.887 1.00 46.80 17 PHE D N 1
ATOM 2652 C CA . PHE D 1 20 ? 20.809 21.401 33.095 1.00 46.47 17 PHE D CA 1
ATOM 2653 C C . PHE D 1 20 ? 21.155 22.503 32.132 1.00 53.33 17 PHE D C 1
ATOM 2654 O O . PHE D 1 20 ? 20.363 23.386 31.894 1.00 47.37 17 PHE D O 1
ATOM 2662 N N . SER D 1 21 ? 22.364 22.468 31.596 1.00 41.38 18 SER D N 1
ATOM 2663 C CA . SER D 1 21 ? 22.843 23.422 30.665 1.00 51.31 18 SER D CA 1
ATOM 2664 C C . SER D 1 21 ? 23.493 22.761 29.439 1.00 54.56 18 SER D C 1
ATOM 2665 O O . SER D 1 21 ? 23.830 21.600 29.481 1.00 61.29 18 SER D O 1
ATOM 2668 N N . ALA D 1 22 ? 23.609 23.488 28.334 1.00 55.80 19 ALA D N 1
ATOM 2669 C CA . ALA D 1 22 ? 24.126 22.935 27.072 1.00 53.57 19 ALA D CA 1
ATOM 2670 C C . ALA D 1 22 ? 24.698 24.028 26.211 1.00 58.12 19 ALA D C 1
ATOM 2671 O O . ALA D 1 22 ? 24.178 25.155 26.203 1.00 57.08 19 ALA D O 1
ATOM 2673 N N . ARG D 1 23 ? 25.753 23.713 25.467 1.00 51.98 20 ARG D N 1
ATOM 2674 C CA . ARG D 1 23 ? 26.295 24.678 24.475 1.00 62.65 20 ARG D CA 1
ATOM 2675 C C . ARG D 1 23 ? 25.592 24.417 23.141 1.00 58.31 20 ARG D C 1
ATOM 2676 O O . ARG D 1 23 ? 25.771 23.384 22.553 1.00 56.25 20 ARG D O 1
ATOM 2684 N N . LEU D 1 24 ? 24.799 25.369 22.674 1.00 49.75 21 LEU D N 1
ATOM 2685 C CA . LEU D 1 24 ? 23.947 25.224 21.483 1.00 42.69 21 LEU D CA 1
ATOM 2686 C C . LEU D 1 24 ? 24.191 26.468 20.610 1.00 55.88 21 LEU D C 1
ATOM 2687 O O . LEU D 1 24 ? 24.157 27.629 21.120 1.00 50.13 21 LEU D O 1
ATOM 2692 N N . TRP D 1 25 ? 24.543 26.255 19.333 1.00 54.45 22 TRP D N 1
ATOM 2693 C CA . TRP D 1 25 ? 25.165 27.318 18.509 1.00 56.81 22 TRP D CA 1
ATOM 2694 C C . TRP D 1 25 ? 26.341 27.846 19.315 1.00 53.02 22 TRP D C 1
ATOM 2695 O O . TRP D 1 25 ? 27.111 27.063 19.854 1.00 61.99 22 TRP D O 1
ATOM 2706 N N . GLU D 1 26 ? 26.524 29.131 19.457 1.00 54.05 23 GLU D N 1
ATOM 2707 C CA . GLU D 1 26 ? 27.749 29.515 20.190 1.00 69.20 23 GLU D CA 1
ATOM 2708 C C . GLU D 1 26 ? 27.448 30.004 21.594 1.00 60.72 23 GLU D C 1
ATOM 2709 O O . GLU D 1 26 ? 28.169 30.849 22.128 1.00 61.77 23 GLU D O 1
ATOM 2715 N N . GLN D 1 27 ? 26.386 29.459 22.188 1.00 54.70 24 GLN D N 1
ATOM 2716 C CA . GLN D 1 27 ? 25.849 30.050 23.442 1.00 53.53 24 GLN D CA 1
ATOM 2717 C C . GLN D 1 27 ? 25.465 29.009 24.444 1.00 47.26 24 GLN D C 1
ATOM 2718 O O . GLN D 1 27 ? 25.054 27.901 24.066 1.00 35.55 24 GLN D O 1
ATOM 2724 N N . LEU D 1 28 ? 25.659 29.354 25.730 1.00 47.16 25 LEU D N 1
ATOM 2725 C CA . LEU D 1 28 ? 25.231 28.492 26.794 1.00 51.78 25 LEU D CA 1
ATOM 2726 C C . LEU D 1 28 ? 23.720 28.641 27.047 1.00 46.07 25 LEU D C 1
ATOM 2727 O O . LEU D 1 28 ? 23.264 29.721 27.363 1.00 40.60 25 LEU D O 1
ATOM 2732 N N . VAL D 1 29 ? 22.991 27.580 26.894 1.00 40.55 26 VAL D N 1
ATOM 2733 C CA . VAL D 1 29 ? 21.577 27.556 27.134 1.00 53.18 26 VAL D CA 1
ATOM 2734 C C . VAL D 1 29 ? 21.303 26.801 28.412 1.00 56.22 26 VAL D C 1
ATOM 2735 O O . VAL D 1 29 ? 21.852 25.722 28.656 1.00 56.49 26 VAL D O 1
ATOM 2739 N N . HIS D 1 30 ? 20.396 27.347 29.208 1.00 44.07 27 HIS D N 1
ATOM 2740 C CA . HIS D 1 30 ? 20.051 26.788 30.525 1.00 41.13 27 HIS D CA 1
ATOM 2741 C C . HIS D 1 30 ? 18.595 26.349 30.532 1.00 40.40 27 HIS D C 1
ATOM 2742 O O . HIS D 1 30 ? 17.692 27.023 30.005 1.00 42.37 27 HIS D O 1
ATOM 2749 N N . PHE D 1 31 ? 18.335 25.238 31.187 1.00 34.18 28 PHE D N 1
ATOM 2750 C CA . PHE D 1 31 ? 17.069 24.607 31.287 1.00 39.57 28 PHE D CA 1
ATOM 2751 C C . PHE D 1 31 ? 16.676 24.384 32.729 1.00 36.07 28 PHE D C 1
ATOM 2752 O O . PHE D 1 31 ? 17.494 23.911 33.526 1.00 45.82 28 PHE D O 1
ATOM 2760 N N . HIS D 1 32 ? 15.417 24.649 33.074 1.00 31.87 29 HIS D N 1
ATOM 2761 C CA . HIS D 1 32 ? 14.853 24.261 34.332 1.00 31.67 29 HIS D CA 1
ATOM 2762 C C . HIS D 1 32 ? 13.608 23.443 34.061 1.00 41.16 29 HIS D C 1
ATOM 2763 O O . HIS D 1 32 ? 12.824 23.741 33.166 1.00 42.77 29 HIS D O 1
ATOM 2770 N N . VAL D 1 33 ? 13.372 22.460 34.913 1.00 38.14 30 VAL D N 1
ATOM 2771 C CA . VAL D 1 33 ? 12.260 21.536 34.777 1.00 46.28 30 VAL D CA 1
ATOM 2772 C C . VAL D 1 33 ? 11.553 21.457 36.087 1.00 42.56 30 VAL D C 1
ATOM 2773 O O . VAL D 1 33 ? 12.189 21.395 37.126 1.00 50.02 30 VAL D O 1
ATOM 2777 N N . MET D 1 34 ? 10.229 21.471 36.045 1.00 44.39 31 MET D N 1
ATOM 2778 C CA . MET D 1 34 ? 9.419 21.137 37.187 1.00 42.23 31 MET D CA 1
ATOM 2779 C C . MET D 1 34 ? 8.473 20.038 36.726 1.00 51.32 31 MET D C 1
ATOM 2780 O O . MET D 1 34 ? 7.728 20.202 35.754 1.00 44.49 31 MET D O 1
ATOM 2785 N N . ARG D 1 35 ? 8.450 18.942 37.485 1.00 52.74 32 ARG D N 1
ATOM 2786 C CA . ARG D 1 35 ? 7.528 17.832 37.267 1.00 60.73 32 ARG D CA 1
ATOM 2787 C C . ARG D 1 35 ? 6.532 17.836 38.401 1.00 49.98 32 ARG D C 1
ATOM 2788 O O . ARG D 1 35 ? 6.924 17.762 39.552 1.00 51.80 32 ARG D O 1
ATOM 2796 N N . LEU D 1 36 ? 5.261 18.034 38.048 1.00 52.00 33 LEU D N 1
ATOM 2797 C CA . LEU D 1 36 ? 4.100 17.772 38.884 1.00 63.25 33 LEU D CA 1
ATOM 2798 C C . LEU D 1 36 ? 3.433 16.467 38.338 1.00 69.75 33 LEU D C 1
ATOM 2799 O O . LEU D 1 36 ? 3.905 15.911 37.329 1.00 68.49 33 LEU D O 1
ATOM 2804 N N . THR D 1 37 ? 2.393 15.972 39.015 1.00 77.08 34 THR D N 1
ATOM 2805 C CA . THR D 1 37 ? 1.895 14.613 38.703 1.00 93.90 34 THR D CA 1
ATOM 2806 C C . THR D 1 37 ? 1.294 14.493 37.297 1.00 93.35 34 THR D C 1
ATOM 2807 O O . THR D 1 37 ? 1.566 13.505 36.590 1.00 93.02 34 THR D O 1
ATOM 2811 N N . ASP D 1 38 ? 0.515 15.506 36.914 1.00 90.29 35 ASP D N 1
ATOM 2812 C CA . ASP D 1 38 ? -0.128 15.554 35.585 1.00 96.71 35 ASP D CA 1
ATOM 2813 C C . ASP D 1 38 ? 0.506 16.550 34.599 1.00 85.55 35 ASP D C 1
ATOM 2814 O O . ASP D 1 38 ? 0.073 16.638 33.454 1.00 76.18 35 ASP D O 1
ATOM 2819 N N . SER D 1 39 ? 1.512 17.299 35.032 1.00 73.16 36 SER D N 1
ATOM 2820 C CA . SER D 1 39 ? 1.992 18.469 34.301 1.00 66.12 36 SER D CA 1
ATOM 2821 C C . SER D 1 39 ? 3.514 18.617 34.427 1.00 58.41 36 SER D C 1
ATOM 2822 O O . SER D 1 39 ? 4.139 18.191 35.377 1.00 58.81 36 SER D O 1
ATOM 2825 N N . LEU D 1 40 ? 4.097 19.195 33.401 1.00 44.59 37 LEU D N 1
ATOM 2826 C CA . LEU D 1 40 ? 5.493 19.444 33.323 1.00 53.67 37 LEU D CA 1
ATOM 2827 C C . LEU D 1 40 ? 5.710 20.929 32.937 1.00 54.83 37 LEU D C 1
ATOM 2828 O O . LEU D 1 40 ? 5.006 21.434 32.072 1.00 54.69 37 LEU D O 1
ATOM 2833 N N . PHE D 1 41 ? 6.645 21.608 33.601 1.00 49.04 38 PHE D N 1
ATOM 2834 C CA . PHE D 1 41 ? 6.993 22.995 33.277 1.00 42.67 38 PHE D CA 1
ATOM 2835 C C . PHE D 1 41 ? 8.434 22.999 32.815 1.00 42.33 38 PHE D C 1
ATOM 2836 O O . PHE D 1 41 ? 9.320 22.574 33.544 1.00 47.75 38 PHE D O 1
ATOM 2844 N N . LEU D 1 42 ? 8.679 23.484 31.594 1.00 39.75 39 LEU D N 1
ATOM 2845 C CA . LEU D 1 42 ? 9.978 23.623 31.029 1.00 40.88 39 LEU D CA 1
ATOM 2846 C C . LEU D 1 42 ? 10.312 25.067 30.795 1.00 41.80 39 LEU D C 1
ATOM 2847 O O . LEU D 1 42 ? 9.540 25.794 30.144 1.00 42.37 39 LEU D O 1
ATOM 2852 N N . TRP D 1 43 ? 11.453 25.493 31.336 1.00 36.08 40 TRP D N 1
ATOM 2853 C CA . TRP D 1 43 ? 11.901 26.838 31.219 1.00 33.06 40 TRP D CA 1
ATOM 2854 C C . TRP D 1 43 ? 13.197 26.753 30.481 1.00 29.67 40 TRP D C 1
ATOM 2855 O O . TRP D 1 43 ? 14.090 25.963 30.857 1.00 32.72 40 TRP D O 1
ATOM 2866 N N . VAL D 1 44 ? 13.349 27.615 29.481 1.00 32.97 41 VAL D N 1
ATOM 2867 C CA . VAL D 1 44 ? 14.561 27.742 28.729 1.00 35.72 41 VAL D CA 1
ATOM 2868 C C . VAL D 1 44 ? 15.062 29.129 28.780 1.00 39.28 41 VAL D C 1
ATOM 2869 O O . VAL D 1 44 ? 14.308 30.052 28.570 1.00 34.68 41 VAL D O 1
ATOM 2873 N N . GLY D 1 45 ? 16.369 29.306 28.997 1.00 33.19 42 GLY D N 1
ATOM 2874 C CA . GLY D 1 45 ? 16.957 30.610 29.041 1.00 34.37 42 GLY D CA 1
ATOM 2875 C C . GLY D 1 45 ? 18.448 30.607 29.267 1.00 36.12 42 GLY D C 1
ATOM 2876 O O . GLY D 1 45 ? 19.108 29.723 28.791 1.00 41.22 42 GLY D O 1
ATOM 2877 N N . ALA D 1 46 ? 18.979 31.617 29.913 1.00 42.15 43 ALA D N 1
ATOM 2878 C CA . ALA D 1 46 ? 20.412 31.742 30.160 1.00 37.63 43 ALA D CA 1
ATOM 2879 C C . ALA D 1 46 ? 20.644 31.510 31.642 1.00 40.16 43 ALA D C 1
ATOM 2880 O O . ALA D 1 46 ? 19.680 31.412 32.444 1.00 31.70 43 ALA D O 1
ATOM 2882 N N . THR D 1 47 ? 21.908 31.357 31.994 1.00 35.60 44 THR D N 1
ATOM 2883 C CA . THR D 1 47 ? 22.315 31.293 33.389 1.00 34.84 44 THR D CA 1
ATOM 2884 C C . THR D 1 47 ? 23.477 32.237 33.609 1.00 38.06 44 THR D C 1
ATOM 2885 O O . THR D 1 47 ? 24.384 32.308 32.772 1.00 38.82 44 THR D O 1
ATOM 2889 N N . PRO D 1 48 ? 23.466 33.045 34.678 1.00 33.35 45 PRO D N 1
ATOM 2890 C CA . PRO D 1 48 ? 22.409 33.102 35.710 1.00 29.23 45 PRO D CA 1
ATOM 2891 C C . PRO D 1 48 ? 21.131 33.818 35.175 1.00 31.96 45 PRO D C 1
ATOM 2892 O O . PRO D 1 48 ? 21.120 34.411 34.096 1.00 26.01 45 PRO D O 1
ATOM 2896 N N . HIS D 1 49 ? 20.058 33.680 35.935 1.00 28.95 46 HIS D N 1
ATOM 2897 C CA . HIS D 1 49 ? 18.754 34.181 35.555 1.00 30.87 46 HIS D CA 1
ATOM 2898 C C . HIS D 1 49 ? 17.977 34.550 36.805 1.00 27.82 46 HIS D C 1
ATOM 2899 O O . HIS D 1 49 ? 18.324 34.152 37.932 1.00 26.52 46 HIS D O 1
ATOM 2906 N N . LEU D 1 50 ? 16.920 35.278 36.596 1.00 27.32 47 LEU D N 1
ATOM 2907 C CA . LEU D 1 50 ? 15.996 35.587 37.665 1.00 30.78 47 LEU D CA 1
ATOM 2908 C C . LEU D 1 50 ? 15.185 34.384 38.079 1.00 29.75 47 LEU D C 1
ATOM 2909 O O . LEU D 1 50 ? 14.962 33.490 37.280 1.00 28.26 47 LEU D O 1
ATOM 2914 N N . ARG D 1 51 ? 14.772 34.356 39.318 1.00 28.75 48 ARG D N 1
ATOM 2915 C CA . ARG D 1 51 ? 14.147 33.188 39.910 1.00 28.89 48 ARG D CA 1
ATOM 2916 C C . ARG D 1 51 ? 12.751 33.430 40.468 1.00 32.97 48 ARG D C 1
ATOM 2917 O O . ARG D 1 51 ? 12.348 32.641 41.329 1.00 37.59 48 ARG D O 1
ATOM 2925 N N . ASN D 1 52 ? 11.963 34.342 39.904 1.00 27.77 49 ASN D N 1
ATOM 2926 C CA . ASN D 1 52 ? 10.650 34.680 40.516 1.00 28.32 49 ASN D CA 1
ATOM 2927 C C . ASN D 1 52 ? 9.402 34.039 39.893 1.00 28.64 49 ASN D C 1
ATOM 2928 O O . ASN D 1 52 ? 8.455 34.645 39.475 1.00 30.46 49 ASN D O 1
ATOM 2933 N N . LEU D 1 53 ? 9.430 32.743 39.933 1.00 28.47 50 LEU D N 1
ATOM 2934 C CA . LEU D 1 53 ? 8.396 31.859 39.468 1.00 26.70 50 LEU D CA 1
ATOM 2935 C C . LEU D 1 53 ? 8.090 30.846 40.557 1.00 31.96 50 LEU D C 1
ATOM 2936 O O . LEU D 1 53 ? 9.010 30.133 41.002 1.00 35.25 50 LEU D O 1
ATOM 2941 N N . ALA D 1 54 ? 6.822 30.722 40.938 1.00 26.07 51 ALA D N 1
ATOM 2942 C CA . ALA D 1 54 ? 6.421 29.825 41.974 1.00 31.45 51 ALA D CA 1
ATOM 2943 C C . ALA D 1 54 ? 5.095 29.222 41.693 1.00 35.92 51 ALA D C 1
ATOM 2944 O O . ALA D 1 54 ? 4.300 29.726 40.890 1.00 32.31 51 ALA D O 1
ATOM 2946 N N . VAL D 1 55 ? 4.799 28.139 42.382 1.00 31.83 52 VAL D N 1
ATOM 2947 C CA . VAL D 1 55 ? 3.467 27.545 42.377 1.00 32.29 52 VAL D CA 1
ATOM 2948 C C . VAL D 1 55 ? 3.057 27.207 43.781 1.00 36.18 52 VAL D C 1
ATOM 2949 O O . VAL D 1 55 ? 3.889 26.805 44.607 1.00 36.61 52 VAL D O 1
ATOM 2953 N N . ALA D 1 56 ? 1.788 27.393 44.079 1.00 37.28 53 ALA D N 1
ATOM 2954 C CA . ALA D 1 56 ? 1.219 27.059 45.382 1.00 35.42 53 ALA D CA 1
ATOM 2955 C C . ALA D 1 56 ? 0.001 26.149 45.216 1.00 48.92 53 ALA D C 1
ATOM 2956 O O . ALA D 1 56 ? -0.788 26.311 44.273 1.00 37.19 53 ALA D O 1
ATOM 2958 N N . MET D 1 57 ? -0.147 25.201 46.131 1.00 47.05 54 MET D N 1
ATOM 2959 C CA . MET D 1 57 ? -1.298 24.291 46.153 1.00 47.77 54 MET D CA 1
ATOM 2960 C C . MET D 1 57 ? -1.554 23.768 47.567 1.00 48.09 54 MET D C 1
ATOM 2961 O O . MET D 1 57 ? -0.648 23.823 48.450 1.00 48.92 54 MET D O 1
ATOM 2966 N N . SER D 1 63 ? -4.446 22.010 54.243 1.00 78.88 60 SER D N 1
ATOM 2967 C CA . SER D 1 63 ? -5.140 23.117 54.959 1.00 83.39 60 SER D CA 1
ATOM 2968 C C . SER D 1 63 ? -4.767 24.554 54.443 1.00 80.59 60 SER D C 1
ATOM 2969 O O . SER D 1 63 ? -5.601 25.205 53.794 1.00 89.57 60 SER D O 1
ATOM 2972 N N . ILE D 1 64 ? -3.540 25.039 54.703 1.00 66.25 61 ILE D N 1
ATOM 2973 C CA . ILE D 1 64 ? -3.021 26.145 53.981 1.00 64.14 61 ILE D CA 1
ATOM 2974 C C . ILE D 1 64 ? -2.170 25.713 52.781 1.00 55.52 61 ILE D C 1
ATOM 2975 O O . ILE D 1 64 ? -1.400 24.730 52.828 1.00 47.39 61 ILE D O 1
ATOM 2980 N N . PRO D 1 65 ? -2.235 26.525 51.723 1.00 47.78 62 PRO D N 1
ATOM 2981 C CA . PRO D 1 65 ? -1.382 26.222 50.572 1.00 49.64 62 PRO D CA 1
ATOM 2982 C C . PRO D 1 65 ? 0.101 26.403 50.846 1.00 46.17 62 PRO D C 1
ATOM 2983 O O . PRO D 1 65 ? 0.434 27.281 51.614 1.00 55.54 62 PRO D O 1
ATOM 2987 N N . VAL D 1 66 ? 0.925 25.539 50.287 1.00 49.57 63 VAL D N 1
ATOM 2988 C CA . VAL D 1 66 ? 2.353 25.676 50.385 1.00 52.07 63 VAL D CA 1
ATOM 2989 C C . VAL D 1 66 ? 2.867 25.970 48.959 1.00 50.26 63 VAL D C 1
ATOM 2990 O O . VAL D 1 66 ? 2.450 25.407 47.941 1.00 41.40 63 VAL D O 1
ATOM 2994 N N . SER D 1 67 ? 3.859 26.833 48.916 1.00 49.08 64 SER D N 1
ATOM 2995 C CA . SER D 1 67 ? 4.406 27.443 47.742 1.00 42.94 64 SER D CA 1
ATOM 2996 C C . SER D 1 67 ? 5.746 26.856 47.481 1.00 41.96 64 SER D C 1
ATOM 2997 O O . SER D 1 67 ? 6.523 26.645 48.428 1.00 40.42 64 SER D O 1
ATOM 3000 N N . THR D 1 68 ? 6.069 26.583 46.234 1.00 35.63 65 THR D N 1
ATOM 3001 C CA . THR D 1 68 ? 7.413 26.136 45.854 1.00 45.86 65 THR D CA 1
ATOM 3002 C C . THR D 1 68 ? 8.008 27.050 44.786 1.00 43.57 65 THR D C 1
ATOM 3003 O O . THR D 1 68 ? 7.313 27.378 43.831 1.00 35.13 65 THR D O 1
ATOM 3007 N N . SER D 1 69 ? 9.263 27.410 44.924 1.00 38.54 66 SER D N 1
ATOM 3008 C CA . SER D 1 69 ? 10.007 28.149 43.929 1.00 35.17 66 SER D CA 1
ATOM 3009 C C . SER D 1 69 ? 10.439 27.227 42.810 1.00 37.88 66 SER D C 1
ATOM 3010 O O . SER D 1 69 ? 11.043 26.188 43.046 1.00 40.50 66 SER D O 1
ATOM 3013 N N . LEU D 1 70 ? 10.131 27.566 41.584 1.00 35.42 67 LEU D N 1
ATOM 3014 C CA . LEU D 1 70 ? 10.408 26.648 40.479 1.00 37.35 67 LEU D CA 1
ATOM 3015 C C . LEU D 1 70 ? 11.766 26.813 39.889 1.00 38.06 67 LEU D C 1
ATOM 3016 O O . LEU D 1 70 ? 12.182 25.877 39.236 1.00 37.26 67 LEU D O 1
ATOM 3021 N N . LEU D 1 71 ? 12.428 27.945 40.035 1.00 31.89 68 LEU D N 1
ATOM 3022 C CA . LEU D 1 71 ? 13.654 28.210 39.270 1.00 32.98 68 LEU D CA 1
ATOM 3023 C C . LEU D 1 71 ? 14.929 28.267 40.125 1.00 34.09 68 LEU D C 1
ATOM 3024 O O . LEU D 1 71 ? 15.947 28.871 39.713 1.00 32.41 68 LEU D O 1
ATOM 3029 N N . GLY D 1 72 ? 14.858 27.676 41.297 1.00 31.10 69 GLY D N 1
ATOM 3030 C CA . GLY D 1 72 ? 15.961 27.606 42.233 1.00 42.30 69 GLY D CA 1
ATOM 3031 C C . GLY D 1 72 ? 15.649 28.374 43.500 1.00 48.38 69 GLY D C 1
ATOM 3032 O O . GLY D 1 72 ? 14.886 29.361 43.504 1.00 41.80 69 GLY D O 1
ATOM 3033 N N . ASP D 1 73 ? 16.282 27.959 44.587 1.00 59.91 70 ASP D N 1
ATOM 3034 C CA . ASP D 1 73 ? 15.948 28.530 45.906 1.00 75.12 70 ASP D CA 1
ATOM 3035 C C . ASP D 1 73 ? 16.235 30.017 45.887 1.00 69.24 70 ASP D C 1
ATOM 3036 O O . ASP D 1 73 ? 17.199 30.469 45.226 1.00 75.63 70 ASP D O 1
ATOM 3041 N N . THR D 1 74 ? 15.393 30.785 46.551 1.00 57.55 71 THR D N 1
ATOM 3042 C CA . THR D 1 74 ? 15.580 32.225 46.600 1.00 49.76 71 THR D CA 1
ATOM 3043 C C . THR D 1 74 ? 15.127 32.765 47.951 1.00 67.04 71 THR D C 1
ATOM 3044 O O . THR D 1 74 ? 14.222 32.199 48.601 1.00 67.43 71 THR D O 1
ATOM 3048 N N . SER D 1 75 ? 15.728 33.871 48.369 1.00 69.20 72 SER D N 1
ATOM 3049 C CA . SER D 1 75 ? 15.286 34.582 49.568 1.00 68.90 72 SER D CA 1
ATOM 3050 C C . SER D 1 75 ? 14.108 35.544 49.271 1.00 68.72 72 SER D C 1
ATOM 3051 O O . SER D 1 75 ? 13.336 35.849 50.174 1.00 66.79 72 SER D O 1
ATOM 3054 N N . ASP D 1 76 ? 14.024 36.052 48.038 1.00 68.52 73 ASP D N 1
ATOM 3055 C CA . ASP D 1 76 ? 12.875 36.810 47.492 1.00 71.69 73 ASP D CA 1
ATOM 3056 C C . ASP D 1 76 ? 11.582 35.966 47.536 1.00 83.12 73 ASP D C 1
ATOM 3057 O O . ASP D 1 76 ? 11.418 34.974 46.829 1.00 81.16 73 ASP D O 1
ATOM 3062 N N . THR D 1 77 ? 10.649 36.393 48.354 1.00 73.09 74 THR D N 1
ATOM 3063 C CA . THR D 1 77 ? 9.396 3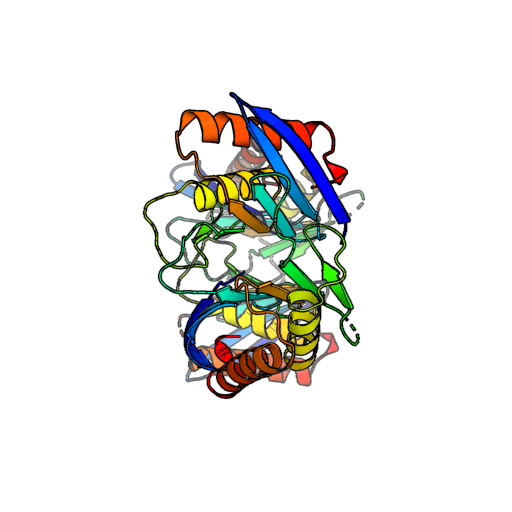5.694 48.500 1.00 67.79 74 THR D CA 1
ATOM 3064 C C . THR D 1 77 ? 8.258 36.318 47.653 1.00 48.50 74 THR D C 1
ATOM 3065 O O . THR D 1 77 ? 7.106 36.045 47.934 1.00 48.25 74 THR D O 1
ATOM 3069 N N . THR D 1 78 ? 8.534 37.184 46.678 1.00 38.93 75 THR D N 1
ATOM 3070 C CA . THR D 1 78 ? 7.414 37.901 46.033 1.00 35.19 75 THR D CA 1
ATOM 3071 C C . THR D 1 78 ? 6.470 36.935 45.353 1.00 30.56 75 THR D C 1
ATOM 3072 O O . THR D 1 78 ? 5.261 36.945 45.582 1.00 28.02 75 THR D O 1
ATOM 3076 N N . SER D 1 79 ? 7.013 36.055 44.515 1.00 32.43 76 SER D N 1
ATOM 3077 C CA . SER D 1 79 ? 6.177 35.122 43.813 1.00 33.01 76 SER D CA 1
ATOM 3078 C C . SER D 1 79 ? 5.654 34.028 44.715 1.00 32.24 76 SER D C 1
ATOM 3079 O O . SER D 1 79 ? 4.509 33.634 44.554 1.00 28.53 76 SER D O 1
ATOM 3082 N N . THR D 1 80 ? 6.473 33.477 45.605 1.00 29.94 77 THR D N 1
ATOM 3083 C CA . THR D 1 80 ? 5.973 32.442 46.537 1.00 32.38 77 THR D CA 1
ATOM 3084 C C . THR D 1 80 ? 4.885 32.984 47.436 1.00 33.36 77 THR D C 1
ATOM 3085 O O . THR D 1 80 ? 3.882 32.297 47.640 1.00 34.53 77 THR D O 1
ATOM 3089 N N . GLY D 1 81 ? 5.059 34.233 47.897 1.00 28.07 78 GLY D N 1
ATOM 3090 C CA . GLY D 1 81 ? 4.089 34.879 48.757 1.00 32.55 78 GLY D CA 1
ATOM 3091 C C . GLY D 1 81 ? 2.752 35.098 48.049 1.00 37.54 78 GLY D C 1
ATOM 3092 O O . GLY D 1 81 ? 1.650 34.746 48.543 1.00 35.04 78 GLY D O 1
ATOM 3093 N N . LEU D 1 82 ? 2.858 35.691 46.875 1.00 34.01 79 LEU D N 1
ATOM 3094 C CA . LEU D 1 82 ? 1.669 35.927 46.082 1.00 32.03 79 LEU D CA 1
ATOM 3095 C C . LEU D 1 82 ? 0.946 34.674 45.729 1.00 28.86 79 LEU D C 1
ATOM 3096 O O . LEU D 1 82 ? -0.299 34.634 45.784 1.00 30.35 79 LEU D O 1
ATOM 3101 N N . ALA D 1 83 ? 1.663 33.642 45.297 1.00 27.34 80 ALA D N 1
ATOM 3102 C CA . ALA D 1 83 ? 1.021 32.405 44.894 1.00 31.15 80 ALA D CA 1
ATOM 3103 C C . ALA D 1 83 ? 0.257 31.831 46.068 1.00 36.81 80 ALA D C 1
ATOM 3104 O O . ALA D 1 83 ? -0.852 31.337 45.909 1.00 31.22 80 ALA D O 1
ATOM 3106 N N . GLN D 1 84 ? 0.905 31.835 47.228 1.00 34.01 81 GLN D N 1
ATOM 3107 C CA . GLN D 1 84 ? 0.273 31.279 48.421 1.00 35.98 81 GLN D CA 1
ATOM 3108 C C . GLN D 1 84 ? -1.011 32.015 48.786 1.00 32.94 81 GLN D C 1
ATOM 3109 O O . GLN D 1 84 ? -2.007 31.374 49.040 1.00 33.91 81 GLN D O 1
ATOM 3115 N N . ARG D 1 85 ? -0.986 33.333 48.756 1.00 35.87 82 ARG D N 1
ATOM 3116 C CA . ARG D 1 85 ? -2.137 34.137 49.085 1.00 38.36 82 ARG D CA 1
ATOM 3117 C C . ARG D 1 85 ? -3.282 33.955 48.066 1.00 42.33 82 ARG D C 1
ATOM 3118 O O . ARG D 1 85 ? -4.462 33.903 48.447 1.00 36.71 82 ARG D O 1
ATOM 3126 N N . LEU D 1 86 ? -2.944 33.859 46.785 1.00 35.39 83 LEU D N 1
ATOM 3127 C CA . LEU D 1 86 ? -3.985 33.647 45.756 1.00 38.42 83 LEU D CA 1
ATOM 3128 C C . LEU D 1 86 ? -4.520 32.222 45.785 1.00 36.96 83 LEU D C 1
ATOM 3129 O O . LEU D 1 86 ? -5.731 31.996 45.516 1.00 39.12 83 LEU D O 1
ATOM 3134 N N . ALA D 1 87 ? -3.669 31.250 46.101 1.00 34.86 84 ALA D N 1
ATOM 3135 C CA . ALA D 1 87 ? -4.142 29.877 46.232 1.00 37.40 84 ALA D CA 1
ATOM 3136 C C . ALA D 1 87 ? -5.094 29.705 47.439 1.00 44.57 84 ALA D C 1
ATOM 3137 O O . ALA D 1 87 ? -5.978 28.831 47.407 1.00 43.81 84 ALA D O 1
ATOM 3139 N N . ARG D 1 88 ? -4.853 30.505 48.485 1.00 45.26 85 ARG D N 1
ATOM 3140 C CA . ARG D 1 88 ? -5.684 30.542 49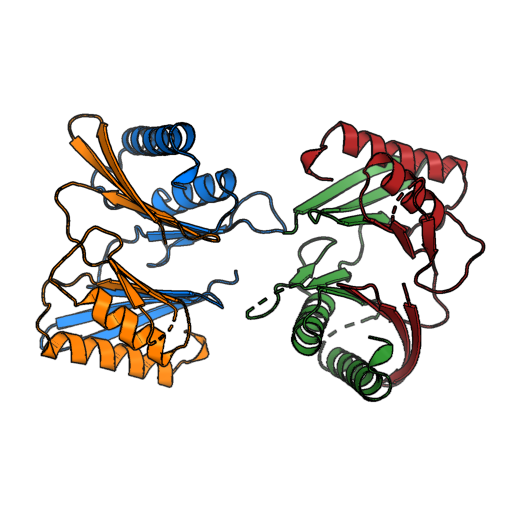.688 1.00 52.55 85 ARG D CA 1
ATOM 3141 C C . ARG D 1 88 ? -7.038 31.053 49.260 1.00 54.34 85 ARG D C 1
ATOM 3142 O O . ARG D 1 88 ? -8.057 30.411 49.513 1.00 52.93 85 ARG D O 1
ATOM 3150 N N . LYS D 1 89 ? -7.057 32.199 48.579 1.00 51.00 86 LYS D N 1
ATOM 3151 C CA . LYS D 1 89 ? -8.300 32.831 48.194 1.00 48.00 86 LYS D CA 1
ATOM 3152 C C . LYS D 1 89 ? -9.130 31.977 47.221 1.00 49.62 86 LYS D C 1
ATOM 3153 O O . LYS D 1 89 ? -10.350 31.902 47.364 1.00 56.89 86 LYS D O 1
ATOM 3159 N N . THR D 1 90 ? -8.499 31.327 46.267 1.00 47.24 87 THR D N 1
ATOM 3160 C CA . THR D 1 90 ? -9.216 30.645 45.182 1.00 50.43 87 THR D CA 1
ATOM 3161 C C . THR D 1 90 ? -9.387 29.149 45.404 1.00 53.89 87 THR D C 1
ATOM 3162 O O . THR D 1 90 ? -10.073 28.493 44.612 1.00 58.50 87 THR D O 1
ATOM 3166 N N . ASN D 1 91 ? -8.683 28.587 46.374 1.00 50.95 88 ASN D N 1
ATOM 3167 C CA . ASN D 1 91 ? -8.693 27.129 46.545 1.00 61.56 88 ASN D CA 1
ATOM 3168 C C . ASN D 1 91 ? -8.311 26.299 45.327 1.00 59.21 88 ASN D C 1
ATOM 3169 O O . ASN D 1 91 ? -8.867 25.224 45.119 1.00 63.72 88 ASN D O 1
ATOM 3174 N N . LYS D 1 92 ? -7.369 26.783 44.529 1.00 52.56 89 LYS D N 1
ATOM 3175 C CA . LYS D 1 92 ? -6.846 26.005 43.392 1.00 49.95 89 LYS D CA 1
ATOM 3176 C C . LYS D 1 92 ? -5.322 26.150 43.340 1.00 38.29 89 LYS D C 1
ATOM 3177 O O . LYS D 1 92 ? -4.754 26.957 44.078 1.00 48.81 89 LYS D O 1
ATOM 3183 N N . GLN D 1 93 ? -4.702 25.352 42.500 1.00 41.31 90 GLN D N 1
ATOM 3184 C CA . GLN D 1 93 ? -3.261 25.445 42.219 1.00 43.82 90 GLN D CA 1
ATOM 3185 C C . GLN D 1 93 ? -2.991 26.753 41.478 1.00 40.63 90 GLN D C 1
ATOM 3186 O O . GLN D 1 93 ? -3.673 27.038 40.500 1.00 39.71 90 GLN D O 1
ATOM 3192 N N . VAL D 1 94 ? -2.066 27.571 41.967 1.00 37.09 91 VAL D N 1
ATOM 3193 C CA . VAL D 1 94 ? -1.794 28.893 41.377 1.00 35.48 91 VAL D CA 1
ATOM 3194 C C . VAL D 1 94 ? -0.318 29.025 41.081 1.00 34.26 91 VAL D C 1
ATOM 3195 O O . VAL D 1 94 ? 0.497 28.861 41.978 1.00 33.48 91 VAL D O 1
ATOM 3199 N N . PHE D 1 95 ? 0.036 29.286 39.826 1.00 32.42 92 PHE D N 1
ATOM 3200 C CA . PHE D 1 95 ? 1.408 29.681 39.434 1.00 31.64 92 PHE D CA 1
ATOM 3201 C C . PHE D 1 95 ? 1.481 31.191 39.463 1.00 33.02 92 PHE D C 1
ATOM 3202 O O . PHE D 1 95 ? 0.511 31.847 39.059 1.00 33.20 92 PHE D O 1
ATOM 3210 N N . VAL D 1 96 ? 2.596 31.763 39.926 1.00 29.65 93 VAL D N 1
ATOM 3211 C CA . VAL D 1 96 ? 2.841 33.185 39.814 1.00 30.63 93 VAL D CA 1
ATOM 3212 C C . VAL D 1 96 ? 4.207 33.389 39.174 1.00 30.46 93 VAL D C 1
ATOM 3213 O O . VAL D 1 96 ? 5.199 32.791 39.606 1.00 29.83 93 VAL D O 1
ATOM 3217 N N . SER D 1 97 ? 4.239 34.175 38.109 1.00 27.95 94 SER D N 1
ATOM 3218 C CA . SER D 1 97 ? 5.430 34.618 37.456 1.00 26.34 94 SER D CA 1
ATOM 3219 C C . SER D 1 97 ? 5.491 36.103 37.711 1.00 26.16 94 SER D C 1
ATOM 3220 O O . SER D 1 97 ? 4.663 36.828 37.229 1.00 22.09 94 SER D O 1
ATOM 3223 N N . TYR D 1 98 ? 6.455 36.549 38.508 1.00 25.45 95 TYR D N 1
ATOM 3224 C CA . TYR D 1 98 ? 6.564 37.930 38.925 1.00 24.83 95 TYR D CA 1
ATOM 3225 C C . TYR D 1 98 ? 7.714 38.587 38.232 1.00 23.92 95 TYR D C 1
ATOM 3226 O O . TYR D 1 98 ? 8.854 38.408 38.609 1.00 26.33 95 TYR D O 1
ATOM 3235 N N . ASN D 1 99 ? 7.415 39.412 37.251 1.00 22.60 96 ASN D N 1
ATOM 3236 C CA . ASN D 1 99 ? 8.406 39.972 36.369 1.00 23.82 96 ASN D CA 1
ATOM 3237 C C . ASN D 1 99 ? 8.571 41.450 36.534 1.00 25.91 96 ASN D C 1
ATOM 3238 O O . ASN D 1 99 ? 8.604 42.192 35.546 1.00 27.18 96 ASN D O 1
ATOM 3243 N N . LEU D 1 100 ? 8.698 41.909 37.750 1.00 26.58 97 LEU D N 1
ATOM 3244 C CA . LEU D 1 100 ? 9.015 43.291 38.017 1.00 28.34 97 LEU D CA 1
ATOM 3245 C C . LEU D 1 100 ? 10.192 43.314 38.972 1.00 28.42 97 LEU D C 1
ATOM 3246 O O . LEU D 1 100 ? 10.361 42.386 39.783 1.00 24.91 97 LEU D O 1
ATOM 3251 N N . GLN D 1 101 ? 10.958 44.383 38.886 1.00 29.02 98 GLN D N 1
ATOM 3252 C CA . GLN D 1 101 ? 12.136 44.591 39.726 1.00 27.74 98 GLN D CA 1
ATOM 3253 C C . GLN D 1 101 ? 11.687 44.944 41.134 1.00 33.90 98 GLN D C 1
ATOM 3254 O O . GLN D 1 101 ? 12.335 44.514 42.092 1.00 28.73 98 GLN D O 1
ATOM 3260 N N . ASN D 1 102 ? 10.619 45.738 41.228 1.00 29.26 99 ASN D N 1
ATOM 3261 C CA . ASN D 1 102 ? 10.164 46.253 42.485 1.00 33.25 99 ASN D CA 1
ATOM 3262 C C . ASN D 1 102 ? 9.552 45.128 43.301 1.00 33.64 99 ASN D C 1
ATOM 3263 O O . ASN D 1 102 ? 8.450 44.637 43.008 1.00 32.41 99 ASN D O 1
ATOM 3268 N N . THR D 1 103 ? 10.280 44.713 44.323 1.00 29.29 100 THR D N 1
ATOM 3269 C CA . THR D 1 103 ? 9.845 43.665 45.238 1.00 32.55 100 THR D CA 1
ATOM 3270 C C . THR D 1 103 ? 9.569 44.223 46.636 1.00 31.45 100 THR D C 1
ATOM 3271 O O . THR D 1 103 ? 9.485 43.465 47.579 1.00 30.81 100 THR D O 1
ATOM 3275 N N . ASP D 1 104 ? 9.398 45.553 46.752 1.00 32.95 101 ASP D N 1
ATOM 3276 C CA . ASP D 1 104 ? 9.095 46.185 48.048 1.00 35.95 101 ASP D CA 1
ATOM 3277 C C . ASP D 1 104 ? 7.794 45.548 48.555 1.00 37.09 101 ASP D C 1
ATOM 3278 O O . ASP D 1 104 ? 6.832 45.379 47.802 1.00 33.21 101 ASP D O 1
ATOM 3283 N N . SER D 1 105 ? 7.746 45.161 49.824 1.00 37.87 102 SER D N 1
ATOM 3284 C CA . SER D 1 105 ? 6.569 44.423 50.317 1.00 35.21 102 SER D CA 1
ATOM 3285 C C . SER D 1 105 ? 5.292 45.256 50.303 1.00 33.02 102 SER D C 1
ATOM 3286 O O . SER D 1 105 ? 4.211 44.675 50.117 1.00 37.10 102 SER D O 1
ATOM 3289 N N . ASN D 1 106 ? 5.388 46.559 50.396 1.00 30.88 103 ASN D N 1
ATOM 3290 C CA . ASN D 1 106 ? 4.203 47.399 50.282 1.00 35.50 103 ASN D CA 1
ATOM 3291 C C . ASN D 1 106 ? 3.672 47.435 48.840 1.00 34.51 103 ASN D C 1
ATOM 3292 O O . ASN D 1 106 ? 2.477 47.317 48.603 1.00 36.52 103 ASN D O 1
ATOM 3297 N N . PHE D 1 107 ? 4.596 47.535 47.897 1.00 32.67 104 PHE D N 1
ATOM 3298 C CA . PHE D 1 107 ? 4.223 47.484 46.481 1.00 30.78 104 PHE D CA 1
ATOM 3299 C C . PHE D 1 107 ? 3.614 46.147 46.176 1.00 32.41 104 PHE D C 1
ATOM 3300 O O . PHE D 1 107 ? 2.573 46.087 45.497 1.00 32.50 104 PHE D O 1
ATOM 3308 N N . ALA D 1 108 ? 4.172 45.062 46.729 1.00 30.05 105 ALA D N 1
ATOM 3309 C CA . ALA D 1 108 ? 3.666 43.715 46.462 1.00 30.89 105 ALA D CA 1
ATOM 3310 C C . ALA D 1 108 ? 2.230 43.533 46.956 1.00 33.22 105 ALA D C 1
ATOM 3311 O O . ALA D 1 108 ? 1.404 42.775 46.369 1.00 27.30 105 ALA D O 1
ATOM 3313 N N . LEU D 1 109 ? 1.933 44.177 48.067 1.00 32.45 106 LEU D N 1
ATOM 3314 C CA . LEU D 1 109 ? 0.558 44.142 48.575 1.00 31.32 106 LEU D CA 1
ATOM 3315 C C . LEU D 1 109 ? -0.402 44.909 47.663 1.00 29.27 106 LEU D C 1
ATOM 3316 O O . LEU D 1 109 ? -1.523 44.471 47.470 1.00 32.88 106 LEU D O 1
ATOM 3321 N N . LEU D 1 110 ? 0.013 46.065 47.143 1.00 30.91 107 LEU D N 1
ATOM 3322 C CA . LEU D 1 110 ? -0.751 46.779 46.121 1.00 33.77 107 LEU D CA 1
ATOM 3323 C C . LEU D 1 110 ? -1.034 45.888 44.906 1.00 36.53 107 LEU D C 1
ATOM 3324 O O . LEU D 1 110 ? -2.144 45.897 44.405 1.00 33.80 107 LEU D O 1
ATOM 3329 N N . VAL D 1 111 ? -0.037 45.109 44.472 1.00 31.66 108 VAL D N 1
ATOM 3330 C CA . VAL D 1 111 ? -0.192 44.156 43.343 1.00 32.92 108 VAL D CA 1
ATOM 3331 C C . VAL D 1 111 ? -1.195 43.083 43.699 1.00 37.46 108 VAL D C 1
ATOM 3332 O O . VAL D 1 111 ? -2.127 42.809 42.926 1.00 30.51 108 VAL D O 1
ATOM 3336 N N . GLU D 1 112 ? -1.025 42.483 44.883 1.00 31.90 109 GLU D N 1
ATOM 3337 C CA . GLU D 1 112 ? -1.931 41.437 45.318 1.00 30.25 109 GLU D CA 1
ATOM 3338 C C . GLU D 1 112 ? -3.402 41.959 45.431 1.00 26.83 109 GLU D C 1
ATOM 3339 O O . GLU D 1 112 ? -4.352 41.278 45.009 1.00 31.58 109 GLU D O 1
ATOM 3345 N N . ASN D 1 113 ? -3.547 43.155 45.987 1.00 28.62 110 ASN D N 1
ATOM 3346 C CA . ASN D 1 113 ? -4.852 43.786 46.116 1.00 33.49 110 ASN D CA 1
ATOM 3347 C C . ASN D 1 113 ? -5.508 44.010 44.762 1.00 38.92 110 ASN D C 1
ATOM 3348 O O . ASN D 1 113 ? -6.699 43.762 44.621 1.00 34.18 110 ASN D O 1
ATOM 3353 N N . ARG D 1 114 ? -4.730 44.445 43.778 1.00 32.51 111 ARG D N 1
ATOM 3354 C CA . ARG D 1 114 ? -5.276 44.658 42.432 1.00 30.05 111 ARG D CA 1
ATOM 3355 C C . ARG D 1 114 ? -5.758 43.391 41.813 1.00 32.05 111 ARG D C 1
ATOM 3356 O O . ARG D 1 114 ? -6.851 43.365 41.212 1.00 32.46 111 ARG D O 1
ATOM 3364 N N . ILE D 1 115 ? -5.022 42.302 42.013 1.00 27.63 112 ILE D N 1
ATOM 3365 C CA . ILE D 1 115 ? -5.443 40.990 41.520 1.00 28.70 112 ILE D CA 1
ATOM 3366 C C . ILE D 1 115 ? -6.740 40.553 42.192 1.00 34.28 112 ILE D C 1
ATOM 3367 O O . ILE D 1 115 ? -7.666 40.073 41.529 1.00 30.50 112 ILE D O 1
ATOM 3372 N N . LYS D 1 116 ? -6.803 40.691 43.502 1.00 31.31 113 LYS D N 1
ATOM 3373 C CA . LYS D 1 116 ? -7.991 40.279 44.218 1.00 33.30 113 LYS D CA 1
ATOM 3374 C C . LYS D 1 116 ? -9.201 41.080 43.797 1.00 30.46 113 LYS D C 1
ATOM 3375 O O . LYS D 1 116 ? -10.270 40.487 43.687 1.00 37.38 113 LYS D O 1
ATOM 3381 N N . GLU D 1 117 ? -9.053 42.397 43.560 1.00 33.01 114 GLU D N 1
ATOM 3382 C CA . GLU D 1 117 ? -10.115 43.220 43.008 1.00 37.53 114 GLU D CA 1
ATOM 3383 C C . GLU D 1 117 ? -10.650 42.709 41.673 1.00 40.32 114 GLU D C 1
ATOM 3384 O O . GLU D 1 117 ? -11.885 42.724 41.445 1.00 34.72 114 GLU D O 1
ATOM 3390 N N . GLU D 1 118 ? -9.747 42.258 40.808 1.00 35.25 115 GLU D N 1
ATOM 3391 C CA . GLU D 1 118 ? -10.147 41.679 39.538 1.00 33.78 115 GLU D CA 1
ATOM 3392 C C . GLU D 1 118 ? -10.881 40.364 39.737 1.00 34.83 115 GLU D C 1
ATOM 3393 O O . GLU D 1 118 ? -11.844 40.061 39.029 1.00 34.51 115 GLU D O 1
ATOM 3399 N N . MET D 1 119 ? -10.456 39.575 40.706 1.00 33.09 116 MET D N 1
ATOM 3400 C CA . MET D 1 119 ? -11.118 38.321 41.012 1.00 34.95 116 MET D CA 1
ATOM 3401 C C . MET D 1 119 ? -12.557 38.513 41.513 1.00 35.33 116 MET D C 1
ATOM 3402 O O . MET D 1 119 ? -13.428 37.691 41.228 1.00 41.57 116 MET D O 1
ATOM 3407 N N . GLU D 1 120 ? -12.761 39.588 42.251 1.00 37.93 117 GLU D N 1
ATOM 3408 C CA . GLU D 1 120 ? -14.098 39.926 42.798 1.00 45.39 117 GLU D CA 1
ATOM 3409 C C . GLU D 1 120 ? -14.988 40.458 41.671 1.00 47.84 117 GLU D C 1
ATOM 3410 O O . GLU D 1 120 ? -16.148 40.158 41.606 1.00 40.70 117 GLU D O 1
ATOM 3416 N N . ALA D 1 121 ? -14.422 41.254 40.791 1.00 41.61 118 ALA D N 1
ATOM 3417 C CA . ALA D 1 121 ? -15.161 41.806 39.672 1.00 39.95 118 ALA D CA 1
ATOM 3418 C C . ALA D 1 121 ? -15.464 40.777 38.595 1.00 40.35 118 ALA D C 1
ATOM 3419 O O . ALA D 1 121 ? -16.560 40.812 38.008 1.00 38.57 118 ALA D O 1
ATOM 3421 N N . PHE D 1 122 ? -14.552 39.839 38.334 1.00 35.50 119 PHE D N 1
ATOM 3422 C CA . PHE D 1 122 ? -14.729 38.866 37.257 1.00 39.21 119 PHE D CA 1
ATOM 3423 C C . PHE D 1 122 ? -14.421 37.462 37.685 1.00 40.28 119 PHE D C 1
ATOM 3424 O O . PHE D 1 122 ? -13.444 36.828 37.186 1.00 42.14 119 PHE D O 1
ATOM 3432 N N . PRO D 1 123 ? -15.226 36.924 38.626 1.00 39.00 120 PRO D N 1
ATOM 3433 C CA . PRO D 1 123 ? -14.900 35.604 39.155 1.00 38.51 120 PRO D CA 1
ATOM 3434 C C . PRO D 1 123 ? -14.837 34.506 38.154 1.00 40.75 120 PRO D C 1
ATOM 3435 O O . PRO D 1 123 ? -14.080 33.538 38.396 1.00 44.21 120 PRO D O 1
ATOM 3439 N N . GLU D 1 124 ? -15.575 34.638 37.038 1.00 39.90 121 GLU D N 1
ATOM 3440 C CA . GLU D 1 124 ? -15.541 33.557 36.056 1.00 47.02 121 GLU D CA 1
ATOM 3441 C C . GLU D 1 124 ? -14.220 33.497 35.277 1.00 41.77 121 GLU D C 1
ATOM 3442 O O . GLU D 1 124 ? -13.900 32.469 34.691 1.00 43.60 121 GLU D O 1
ATOM 3448 N N . LYS D 1 125 ? -13.451 34.584 35.297 1.00 37.75 122 LYS D N 1
ATOM 3449 C CA . LYS D 1 125 ? -12.103 34.599 34.642 1.00 40.63 122 LYS D CA 1
ATOM 3450 C C . LYS D 1 125 ? -10.977 33.945 35.477 1.00 43.76 122 LYS D C 1
ATOM 3451 O O . LYS D 1 125 ? -9.838 33.823 35.005 1.00 41.81 122 LYS D O 1
ATOM 3457 N N . PHE D 1 126 ? -11.291 33.535 36.693 1.00 39.63 123 PHE D N 1
ATOM 3458 C CA . PHE D 1 126 ? -10.328 32.937 37.589 1.00 46.53 123 PHE D CA 1
ATOM 3459 C C . PHE D 1 126 ? -10.789 31.591 38.124 1.00 59.16 123 PHE D C 1
ATOM 3460 O O . PHE D 1 126 ? -11.919 31.170 37.856 1.00 59.77 123 PHE D O 1
#

Radius of gyration: 25.94 Å; Cα contacts (8 Å, |Δi|>4): 890; chains: 4; bounding box: 74×56×73 Å

Solvent-accessible surface area: 21650 Å² total; per-residue (Å²): 62,119,48,47,79,31,79,17,49,15,185,19,122,155,60,99,0,15,0,17,2,1,53,5,39,72,7,0,3,0,21,0,0,52,58,130,43,137,121,34,9,0,0,0,25,46,31,73,63,80,78,104,4,93,29,30,10,3,5,23,132,44,112,80,88,34,8,24,8,4,0,56,112,1,0,154,96,30,116,27,31,0,0,0,13,13,53,19,144,41,97,64,95,97,1,24,100,61,0,14,60,48,0,75,95,9,11,126,63,80,84,111,65,16,90,56,82,34,78,16,47,11,203,23,131,182,56,74,0,14,0,19,2,2,68,16,120,81,0,1,4,3,21,0,0,40,54,131,42,147,107,26,8,0,0,0,42,131,147,6,95,32,40,17,4,10,26,134,44,112,56,94,13,2,27,26,6,0,58,143,0,5,138,79,29,130,35,27,0,0,0,14,5,75,24,168,34,58,60,92,102,0,19,95,66,0,20,64,46,0,52,95,11,12,127,64,92,90,158,74,16,149,25,43,36,33,76,17,53,16,166,20,128,161,58,67,0,15,0,16,2,2,66,10,105,117,10,0,3,0,22,0,0,51,60,128,29,109,100,33,8,0,1,0,88,108,83,11,79,18,1,1,2,5,22,94,35,114,90,86,34,4,20,7,4,0,58,103,0,5,150,96,33,139,36,35,0,0,0,12,17,63,22,198,121,112,42,17,80,71,0,10,82,48,0,55,99,11,14,124,64,80,88,115,64,17,84,58,78,33,76,19,48,11,201,21,173,164,77,76,0,11,0,18,2,2,77,21,117,118,8,0,4,0,22,0,0,52,56,132,42,145,106,24,8,0,0,0,79,174,118,15,96,32,41,23,4,11,28,132,32,112,52,94,13,2,26,24,6,0,61,117,0,4,134,86,33,138,36,41,0,0,0,15,5,77,26,166,34,60,64,91,99,0,19,93,66,0,20,64,50,0,44,98,11,12,124,64,90,90,146,75,13

Sequence (433 aa):
GDVSLHNFSARLWEQLVHFHVMRLTDSLFLWVGATPHLRNLAVAMSSRYDSIPVSTSLLGDTSDTTSTGLAQRLARKTNKQVFVSYNLQNTDSNFALLVENRIKEEMEAFPEKFVSLHNFSARLWEQLVHFHVMRLTDSLFLWVGATPHLRNLAVAMSIPVSTSLLGDTSDTTSTGLAQRLARKTNKQVFVSYNLQNTDSNFALLVENRIKEEMEAFPEKFDVSLHNFSARLWEQLVHFHVMRLTDSLFLWVGATPHLRNLAVAMSIPVSTSLLGDTSDTTSTGLAQRLARKTNKQVFVSYNLQSNFALLVENRIKEEMEAFPEKFVSLHNFSARLWEQLVHFHVMRLTDSLFLWVGATPHLRNLAVAMSIPVSTSLLGDTSDTTSTGLAQRLARKTNKQVFVSYNLQNTDSNFALLVENRIKEEMEAFPEKF

B-factor: mean 45.88, std 16.95, range [21.85, 154.62]

Organism: Homo sapiens (NCBI:txid9606)

InterPro domains:
  IPR032157 Proteasome assembly chaperone 4 [PF16093] (26-97)
  IPR032157 Proteasome assembly chaperone 4 [PTHR33559] (7-123)

Foldseek 3Di:
DDKDKDKDWDCDPNAIKIWIWIDDPPDIDIDIDHPPDDQQKKKWAQDPVDLFTAMDRRNDDDPDCLQRVLNRVVCSVLRGMGMGRDDDPDPDVVVSVVVSVVVVVCCVVCVVVD/DDKDKDWDCDPNFIKIWIWDDDPPDIDIDIDHPPDDFQKWKWAPCIFIDGRNDDDPQCLQSVLRNVVCNVLVGIGMGHDPDPDSDPVVSVVVSVVVVVVCVVCVVVD/DWDKDKDWDQDPNAIKIWIWIDDPPDIDIDIDHPPDDQQKWKWACQTAIDRRVDDDPDCLQSVLRSVVCNVPVGIGIDRDPDDVVVSVVVSVVVVVVCVVCVVVD/DDKDKDWDCDPNAIKIWIWDDDPVDIDIDIDHPPDDFQKWKWACFIFIDGRRDDDPQCLQRVLRRVVCRVPVGIGMDRDPDPDSPVVVSVVVSVVVVVVCVVCVVVD

Secondary structure (DSSP, 8-state):
---EEEEEEEEETTEEEEEEEEE-SSEEEEEEE-SS----EEEEE--SSSSSPEEEETTS--S--HHHHHHHHHHHHHSSEEEEEE--S---HHHHHHHHHHHHHHHHH-GGG-/-EEEEEEEEETTEEEEEEEEE-SSEEEEEEE-SS----EEEEE---EEEESSS--S--HHHHHHHHHHHHHSSEEEEEE--S---HHHHHHHHHHHHHHHHH-GGG-/--EEEEEEEEETTEEEEEEEEE-SSEEEEEEE-SS----EEEE--PPPEEETTS--S--HHHHHHHHHHHHH-SEEEEEE----HHHHHHHHHHHHHHHH-GGG-/-EEEEEEEEETTEEEEEEEEE-SSEEEEEEE-SS----EEEE-----EEESSS--S--HHHHHHHHHHHHH-SEEEEEE--S---HHHHHHHHHHHHHHHHH-GGG-

Nearest PDB structures (foldseek):
  5wtq-assembly2_D  TM=9.949E-01  e=1.303E-18  Homo sapiens
  5wtq-assembly1_A  TM=9.950E-01  e=2.910E-17  Homo sapiens
  5wtq-assembly2_C  TM=9.925E-01  e=3.493E-17  Homo sapiens
  2z5e-assembly1_B  TM=5.156E-01  e=2.727E-02  Homo sapiens
  6wyb-assembly1_A  TM=6.236E-01  e=4.227E-01  Thermococcus kodakarensis KOD1